Protein AF-A0A8J3QE13-F1 (afdb_monomer_lite)

Structure (mmCIF, N/CA/C/O backbone):
data_AF-A0A8J3QE13-F1
#
_entry.id   AF-A0A8J3QE13-F1
#
loop_
_atom_site.group_PDB
_atom_site.id
_atom_site.type_symbol
_atom_site.label_atom_id
_atom_site.label_alt_id
_atom_site.label_comp_id
_atom_site.label_asym_id
_atom_site.label_entity_id
_atom_site.label_seq_id
_atom_site.pdbx_PDB_ins_code
_atom_site.Cartn_x
_atom_site.Cartn_y
_atom_site.Cartn_z
_atom_site.occupancy
_atom_site.B_iso_or_equiv
_atom_site.auth_seq_id
_atom_site.auth_comp_id
_atom_site.auth_asym_id
_atom_site.auth_atom_id
_atom_site.pdbx_PDB_model_num
ATOM 1 N N . MET A 1 1 ? -0.542 60.841 37.699 1.00 34.41 1 MET A N 1
ATOM 2 C CA . MET A 1 1 ? -0.093 59.970 36.588 1.00 34.41 1 MET A CA 1
ATOM 3 C C . MET A 1 1 ? 1.124 59.223 37.106 1.00 34.41 1 MET A C 1
ATOM 5 O O . MET A 1 1 ? 2.034 59.901 37.542 1.00 34.41 1 MET A O 1
ATOM 9 N N . LEU A 1 2 ? 1.204 57.905 37.227 1.00 32.78 2 LEU A N 1
ATOM 10 C CA . LEU A 1 2 ? 0.447 56.783 36.679 1.00 32.78 2 LEU A CA 1
ATOM 11 C C . LEU A 1 2 ? 0.434 55.661 37.741 1.00 32.78 2 LEU A C 1
ATOM 13 O O . LEU A 1 2 ? 1.346 55.584 38.562 1.00 32.78 2 LEU A O 1
ATOM 17 N N . LEU A 1 3 ? -0.605 54.826 37.710 1.00 31.97 3 LEU A N 1
ATOM 18 C CA . LEU A 1 3 ? -0.802 53.654 38.562 1.00 31.97 3 LEU A CA 1
ATOM 19 C C . LEU A 1 3 ? 0.319 52.615 38.378 1.00 31.97 3 LEU A C 1
ATOM 21 O O . LEU A 1 3 ? 0.616 52.221 37.254 1.00 31.97 3 LEU A O 1
ATOM 25 N N . ALA A 1 4 ? 0.845 52.105 39.493 1.00 31.55 4 ALA A N 1
ATOM 26 C CA . ALA A 1 4 ? 1.492 50.800 39.560 1.00 31.55 4 ALA A CA 1
ATOM 27 C C . ALA A 1 4 ? 0.400 49.749 39.821 1.00 31.55 4 ALA A C 1
ATOM 29 O O . ALA A 1 4 ? -0.186 49.725 40.904 1.00 31.55 4 ALA A O 1
ATOM 30 N N . SER A 1 5 ? 0.090 48.918 38.823 1.00 32.69 5 SER A N 1
ATOM 31 C CA . SER A 1 5 ? -0.769 47.748 39.018 1.00 32.69 5 SER A CA 1
ATOM 32 C C . SER A 1 5 ? 0.025 46.652 39.722 1.00 32.69 5 SER A C 1
ATOM 34 O O . SER A 1 5 ? 1.060 46.204 39.232 1.00 32.69 5 SER A O 1
ATOM 36 N N . LEU A 1 6 ? -0.483 46.237 40.879 1.00 31.81 6 LEU A N 1
ATOM 37 C CA . LEU A 1 6 ? -0.082 45.036 41.594 1.00 31.81 6 LEU A CA 1
ATOM 38 C C . LEU A 1 6 ? -0.344 43.811 40.710 1.00 31.81 6 LEU A C 1
ATOM 40 O O . LEU A 1 6 ? -1.495 43.471 40.452 1.00 31.81 6 LEU A O 1
ATOM 44 N N . ILE A 1 7 ? 0.716 43.130 40.282 1.00 31.98 7 ILE A N 1
ATOM 45 C CA . ILE A 1 7 ? 0.618 41.741 39.838 1.00 31.98 7 ILE A CA 1
ATOM 46 C C . ILE A 1 7 ? 0.619 40.902 41.115 1.00 31.98 7 ILE A C 1
ATOM 48 O O . ILE A 1 7 ? 1.652 40.694 41.751 1.00 31.98 7 ILE A O 1
ATOM 52 N N . SER A 1 8 ? -0.572 40.490 41.537 1.00 30.47 8 SER A N 1
ATOM 53 C CA . SER A 1 8 ? -0.751 39.432 42.523 1.00 30.47 8 SER A CA 1
ATOM 54 C C . SER A 1 8 ? -0.115 38.148 41.991 1.00 30.47 8 SER A C 1
ATOM 56 O O . SER A 1 8 ? -0.479 37.685 40.910 1.00 30.47 8 SER A O 1
ATOM 58 N N . ALA A 1 9 ? 0.821 37.574 42.746 1.00 29.97 9 ALA A N 1
ATOM 59 C CA . ALA A 1 9 ? 1.284 36.210 42.520 1.00 29.97 9 ALA A CA 1
ATOM 60 C C . ALA A 1 9 ? 0.069 35.262 42.462 1.00 29.97 9 ALA A C 1
ATOM 62 O O . ALA A 1 9 ? -0.836 35.417 43.292 1.00 29.97 9 ALA A O 1
ATOM 63 N N . PRO A 1 10 ? 0.014 34.293 41.529 1.00 30.58 10 PRO A N 1
ATOM 64 C CA . PRO A 1 10 ? -1.007 33.264 41.594 1.00 30.58 10 PRO A CA 1
ATOM 65 C C . PRO A 1 10 ? -0.847 32.524 42.922 1.00 30.58 10 PRO A C 1
ATOM 67 O O . PRO A 1 10 ? 0.256 32.143 43.326 1.00 30.58 10 PRO A O 1
ATOM 70 N N . ALA A 1 11 ? -1.961 32.397 43.637 1.00 29.25 11 ALA A N 1
ATOM 71 C CA . ALA A 1 11 ? -2.035 31.621 44.855 1.00 29.25 11 ALA A CA 1
ATOM 72 C C . ALA A 1 11 ? -1.485 30.215 44.582 1.00 29.25 11 ALA A C 1
ATOM 74 O O . ALA A 1 11 ? -1.861 29.566 43.608 1.00 29.25 11 ALA A O 1
ATOM 75 N N . ARG A 1 12 ? -0.582 29.763 45.453 1.00 31.53 12 ARG A N 1
ATOM 76 C CA . ARG A 1 12 ? -0.119 28.377 45.521 1.00 31.53 12 ARG A CA 1
ATOM 77 C C . ARG A 1 12 ? -1.356 27.475 45.492 1.00 31.53 12 ARG A C 1
ATOM 79 O O . ARG A 1 12 ? -2.182 27.586 46.399 1.00 31.53 12 ARG A O 1
ATOM 86 N N . ALA A 1 13 ? -1.494 26.654 44.448 1.00 33.84 13 ALA A N 1
ATOM 87 C CA . ALA A 1 13 ? -2.586 25.697 44.322 1.00 33.84 13 ALA A CA 1
ATOM 88 C C . ALA A 1 13 ? -2.709 24.918 45.638 1.00 33.84 13 ALA A C 1
ATOM 90 O O . ALA A 1 13 ? -1.721 24.393 46.163 1.00 33.84 13 ALA A O 1
ATOM 91 N N . GLN A 1 14 ? -3.907 24.952 46.219 1.00 33.28 14 GLN A N 1
ATOM 92 C CA . GLN A 1 14 ? -4.247 24.190 47.412 1.00 33.28 14 GLN A CA 1
ATOM 93 C C . GLN A 1 14 ? -3.905 22.721 47.156 1.00 33.28 14 GLN A C 1
ATOM 95 O O . GLN A 1 14 ? -4.289 22.169 46.128 1.00 33.28 14 GLN A O 1
ATOM 100 N N . ALA A 1 15 ? -3.177 22.092 48.081 1.00 37.38 15 ALA A N 1
ATOM 101 C CA . ALA A 1 15 ? -3.025 20.643 48.061 1.00 37.38 15 ALA A CA 1
ATOM 102 C C . ALA A 1 15 ? -4.432 20.011 48.058 1.00 37.38 15 ALA A C 1
ATOM 104 O O . ALA A 1 15 ? -5.266 20.458 48.856 1.00 37.38 15 ALA A O 1
ATOM 105 N N . PRO A 1 16 ? -4.718 19.027 47.186 1.00 42.00 16 PRO A N 1
ATOM 106 C CA . PRO A 1 16 ? -6.050 18.445 47.089 1.00 42.00 16 PRO A CA 1
ATOM 107 C C . PRO A 1 16 ? -6.448 17.857 48.446 1.00 42.00 16 PRO A C 1
ATOM 109 O O . PRO A 1 16 ? -5.751 17.015 49.015 1.00 42.00 16 PRO A O 1
ATOM 112 N N . SER A 1 17 ? -7.553 18.353 49.002 1.00 42.03 17 SER A N 1
ATOM 113 C CA . SER A 1 17 ? -8.164 17.784 50.199 1.00 42.03 17 SER A CA 1
ATOM 114 C C . SER A 1 17 ? -8.781 16.429 49.840 1.00 42.03 17 SER A C 1
ATOM 116 O O . SER A 1 17 ? -9.492 16.376 48.837 1.00 42.03 17 SER A O 1
ATOM 118 N N . PRO A 1 18 ? -8.587 15.355 50.627 1.00 43.12 18 PRO A N 1
ATOM 119 C CA . PRO A 1 18 ? -9.263 14.089 50.371 1.00 43.12 18 PRO A CA 1
ATOM 120 C C . PRO A 1 18 ? -10.772 14.297 50.503 1.00 43.12 18 PRO A C 1
ATOM 122 O O . PRO A 1 18 ? -11.277 14.574 51.593 1.00 43.12 18 PRO A O 1
ATOM 125 N N . GLN A 1 19 ? -11.490 14.218 49.390 1.00 59.06 19 GLN A N 1
ATOM 126 C CA . GLN A 1 19 ? -12.947 14.259 49.391 1.00 59.06 19 GLN A CA 1
ATOM 127 C C . GLN A 1 19 ? -13.499 12.921 49.895 1.00 59.06 19 GLN A C 1
ATOM 129 O O . GLN A 1 19 ? -12.782 11.920 49.945 1.00 59.06 19 GLN A O 1
ATOM 134 N N . ALA A 1 20 ? -14.774 12.885 50.293 1.00 63.41 20 ALA A N 1
ATOM 135 C CA . ALA A 1 20 ? -15.386 11.733 50.968 1.00 63.41 20 ALA A CA 1
ATOM 136 C C . ALA A 1 20 ? -15.286 10.400 50.189 1.00 63.41 20 ALA A C 1
ATOM 138 O O . ALA A 1 20 ? -15.388 9.332 50.789 1.00 63.41 20 ALA A O 1
ATOM 139 N N . HIS A 1 21 ? -15.061 10.462 48.875 1.00 72.00 21 HIS A N 1
ATOM 140 C CA . HIS A 1 21 ? -14.933 9.323 47.964 1.00 72.00 21 HIS A CA 1
ATOM 141 C C . HIS A 1 21 ? -13.471 8.891 47.692 1.00 72.00 21 HIS A C 1
ATOM 143 O O . HIS A 1 21 ? -13.245 7.842 47.096 1.00 72.00 21 HIS A O 1
ATOM 149 N N . GLY A 1 22 ? -12.466 9.656 48.136 1.00 80.94 22 GLY A N 1
ATOM 150 C CA . GLY A 1 22 ? -11.047 9.271 48.103 1.00 80.94 22 GLY A CA 1
ATOM 151 C C . GLY A 1 22 ? -10.331 9.336 46.745 1.00 80.94 22 GLY A C 1
ATOM 152 O O . GLY A 1 22 ? -9.149 8.996 46.697 1.00 80.94 22 GLY A O 1
ATOM 153 N N . LEU A 1 23 ? -10.996 9.764 45.667 1.00 87.75 23 LEU A N 1
ATOM 154 C CA . LEU A 1 23 ? -10.359 10.042 44.371 1.00 87.75 23 LEU A CA 1
ATOM 155 C C . LEU A 1 23 ? -9.617 11.378 44.423 1.00 87.75 23 LEU A C 1
ATOM 157 O O . LEU A 1 23 ? -9.961 12.278 45.188 1.00 87.75 23 LEU A O 1
ATOM 161 N N . VAL A 1 24 ? -8.580 11.496 43.599 1.00 90.50 24 VAL A N 1
ATOM 162 C CA . VAL A 1 24 ? -7.871 12.762 43.407 1.00 90.50 24 VAL A CA 1
ATOM 163 C C . VAL A 1 24 ? -8.623 13.581 42.367 1.00 90.50 24 VAL A C 1
ATOM 165 O O . VAL A 1 24 ? -8.777 13.125 41.235 1.00 90.50 24 VAL A O 1
ATOM 168 N N . GLU A 1 25 ? -9.040 14.792 42.728 1.00 88.06 25 GLU A N 1
ATOM 169 C CA . GLU A 1 25 ? -9.496 15.785 41.756 1.00 88.06 25 GLU A CA 1
ATOM 170 C C . GLU A 1 25 ? -8.304 16.550 41.174 1.00 88.06 25 GLU A C 1
ATOM 172 O O . GLU A 1 25 ? -7.481 17.116 41.901 1.00 88.06 25 GLU A O 1
ATOM 177 N N . ILE A 1 26 ? -8.209 16.553 39.849 1.00 83.62 26 ILE A N 1
ATOM 178 C CA . ILE A 1 26 ? -7.179 17.245 39.080 1.00 83.62 26 ILE A CA 1
ATOM 179 C C . ILE A 1 26 ? -7.755 18.558 38.560 1.00 83.62 26 ILE A C 1
ATOM 181 O O . ILE A 1 26 ? -8.905 18.628 38.124 1.00 83.62 26 ILE A O 1
ATOM 185 N N . GLY A 1 27 ? -6.929 19.604 38.596 1.00 77.44 27 GLY A N 1
ATOM 186 C CA . GLY A 1 27 ? -7.262 20.907 38.037 1.00 77.44 27 GLY A CA 1
ATOM 187 C C . GLY A 1 27 ? -7.464 20.894 36.516 1.00 77.44 27 GLY A C 1
ATOM 188 O O . GLY A 1 27 ? -7.429 19.859 35.845 1.00 77.44 27 GLY A O 1
ATOM 189 N N . GLN A 1 28 ? -7.670 22.095 35.981 1.00 66.06 28 GLN A N 1
ATOM 190 C CA . GLN A 1 28 ? -7.826 22.338 34.547 1.00 66.06 28 GLN A CA 1
ATOM 191 C C . GLN A 1 28 ? -6.600 21.860 33.755 1.00 66.06 28 GLN A C 1
ATOM 193 O O . GLN A 1 28 ? -5.486 21.821 34.278 1.00 66.06 28 GLN A O 1
ATOM 198 N N . ARG A 1 29 ? -6.817 21.488 32.489 1.00 58.00 29 ARG A N 1
ATOM 199 C CA . ARG A 1 29 ? -5.758 20.986 31.607 1.00 58.00 29 ARG A CA 1
ATOM 200 C C . ARG A 1 29 ? -4.725 22.088 31.356 1.00 58.00 29 ARG A C 1
ATOM 202 O O . ARG A 1 29 ? -5.058 23.155 30.844 1.00 58.00 29 ARG A O 1
ATOM 209 N N . GLU A 1 30 ? -3.470 21.826 31.705 1.00 58.97 30 GLU A N 1
ATOM 210 C CA . GLU A 1 30 ? -2.357 22.708 31.357 1.00 58.97 30 GLU A CA 1
ATOM 211 C C . GLU A 1 30 ? -1.897 22.422 29.925 1.00 58.97 30 GLU A C 1
ATOM 213 O O . GLU A 1 30 ? -1.856 21.270 29.494 1.00 58.97 30 GLU A O 1
ATOM 218 N N . ILE A 1 31 ? -1.555 23.472 29.176 1.00 47.38 31 ILE A N 1
ATOM 219 C CA . ILE A 1 31 ? -0.993 23.335 27.830 1.00 47.38 31 ILE A CA 1
ATOM 220 C C . ILE A 1 31 ? 0.504 23.033 27.987 1.00 47.38 31 ILE A C 1
ATOM 222 O O . ILE A 1 31 ? 1.238 23.902 28.470 1.00 47.38 31 ILE A O 1
ATOM 226 N N . PRO A 1 32 ? 0.983 21.835 27.610 1.00 52.34 32 PRO A N 1
ATOM 227 C CA . PRO A 1 32 ? 2.389 21.492 27.769 1.00 52.34 32 PRO A CA 1
ATOM 228 C C . PRO A 1 32 ? 3.271 22.310 26.817 1.00 52.34 32 PRO A C 1
ATOM 230 O O . PRO A 1 32 ? 2.920 22.541 25.660 1.00 52.34 32 PRO A O 1
ATOM 233 N N . THR A 1 33 ? 4.457 22.712 27.278 1.00 59.47 33 THR A N 1
ATOM 234 C CA . THR A 1 33 ? 5.473 23.323 26.409 1.00 59.47 33 THR A CA 1
ATOM 235 C C . THR A 1 33 ? 6.114 22.266 25.505 1.00 59.47 33 THR A C 1
ATOM 237 O O . THR A 1 33 ? 6.389 21.168 25.996 1.00 59.47 33 THR A O 1
ATOM 240 N N . PRO A 1 34 ? 6.411 22.565 24.227 1.00 53.94 34 PRO A N 1
ATOM 241 C CA . PRO A 1 34 ? 7.117 21.637 23.341 1.00 53.94 34 PRO A CA 1
ATOM 242 C C . PRO A 1 34 ? 8.444 21.136 23.937 1.00 53.94 34 PRO A C 1
ATOM 244 O O . PRO A 1 34 ? 9.098 21.850 24.700 1.00 53.94 34 PRO A O 1
ATOM 247 N N . VAL A 1 35 ? 8.829 19.905 23.594 1.00 64.88 35 VAL A N 1
ATOM 248 C CA . VAL A 1 35 ? 10.146 19.313 23.905 1.00 64.88 35 VAL A CA 1
ATOM 249 C C . VAL A 1 35 ? 11.023 19.306 22.650 1.00 64.88 35 VAL A C 1
ATOM 251 O O . VAL A 1 35 ? 10.540 19.644 21.574 1.00 64.88 35 VAL A O 1
ATOM 254 N N . SER A 1 36 ? 12.305 18.950 22.774 1.00 68.38 36 SER A N 1
ATOM 255 C CA . SER A 1 36 ? 13.163 18.731 21.604 1.00 68.38 36 SER A CA 1
ATOM 256 C C . SER A 1 36 ? 12.719 17.504 20.804 1.00 68.38 36 SER A C 1
ATOM 258 O O . SER A 1 36 ? 12.197 16.548 21.384 1.00 68.38 36 SER A O 1
ATOM 260 N N . ASP A 1 37 ? 12.998 17.505 19.500 1.00 54.00 37 ASP A N 1
ATOM 261 C CA . ASP A 1 37 ? 12.661 16.398 18.595 1.00 54.00 37 ASP A CA 1
ATOM 262 C C . ASP A 1 37 ? 13.264 15.069 19.075 1.00 54.00 37 ASP A C 1
ATOM 264 O O . ASP A 1 37 ? 12.555 14.072 19.163 1.00 54.00 37 ASP A O 1
ATOM 268 N N . ASP A 1 38 ? 14.522 15.073 19.533 1.00 60.25 38 ASP A N 1
ATOM 269 C CA . ASP A 1 38 ? 15.179 13.881 20.092 1.00 60.25 38 ASP A CA 1
ATOM 270 C C . ASP A 1 38 ? 14.417 13.288 21.291 1.00 60.25 38 ASP A C 1
ATOM 272 O O . ASP A 1 38 ? 14.298 12.070 21.437 1.00 60.25 38 ASP A O 1
ATOM 276 N N . LEU A 1 39 ? 13.867 14.148 22.159 1.00 65.62 39 LEU A N 1
ATOM 277 C CA . LEU A 1 39 ? 13.129 13.705 23.340 1.00 65.62 39 LEU A CA 1
ATOM 278 C C . LEU A 1 39 ? 11.725 13.213 22.970 1.00 65.62 39 LEU A C 1
ATOM 280 O O . LEU A 1 39 ? 11.243 12.243 23.554 1.00 65.62 39 LEU A O 1
ATOM 284 N N . ALA A 1 40 ? 11.084 13.849 21.985 1.00 51.59 40 ALA A N 1
ATOM 285 C CA . ALA A 1 40 ? 9.819 13.387 21.424 1.00 51.59 40 ALA A CA 1
ATOM 286 C C . ALA A 1 40 ? 9.972 12.026 20.720 1.00 51.59 40 ALA A C 1
ATOM 288 O O . ALA A 1 40 ? 9.115 11.160 20.884 1.00 51.59 40 ALA A O 1
ATOM 289 N N . ASN A 1 41 ? 11.069 11.809 19.990 1.00 57.38 41 ASN A N 1
ATOM 290 C CA . ASN A 1 41 ? 11.393 10.537 19.336 1.00 57.38 41 ASN A CA 1
ATOM 291 C C . ASN A 1 41 ? 11.594 9.426 20.364 1.00 57.38 41 ASN A C 1
ATOM 293 O O . ASN A 1 41 ? 10.918 8.402 20.297 1.00 57.38 41 ASN A O 1
ATOM 297 N N . SER A 1 42 ? 12.435 9.666 21.377 1.00 73.50 42 SER A N 1
ATOM 298 C CA . SER A 1 42 ? 12.672 8.680 22.438 1.00 73.50 42 SER A CA 1
ATOM 299 C C . SER A 1 42 ? 11.381 8.340 23.202 1.00 73.50 42 SER A C 1
ATOM 301 O O . SER A 1 42 ? 11.193 7.198 23.620 1.00 73.50 42 SER A O 1
ATOM 303 N N . TYR A 1 43 ? 10.456 9.299 23.350 1.00 74.56 43 TYR A N 1
ATOM 304 C CA . TYR A 1 43 ? 9.149 9.061 23.967 1.00 74.56 43 TYR A CA 1
ATOM 305 C C . TYR A 1 43 ? 8.236 8.207 23.083 1.00 74.56 43 TYR A C 1
ATOM 307 O O . TYR A 1 43 ? 7.645 7.256 23.587 1.00 74.56 43 TYR A O 1
ATOM 315 N N . ARG A 1 44 ? 8.160 8.489 21.776 1.00 61.12 44 ARG A N 1
ATOM 316 C CA . ARG A 1 44 ? 7.376 7.683 20.823 1.00 61.12 44 ARG A CA 1
ATOM 317 C C . ARG A 1 44 ? 7.869 6.242 20.748 1.00 61.12 44 ARG A C 1
ATOM 319 O O . ARG A 1 44 ? 7.062 5.324 20.787 1.00 61.12 44 ARG A O 1
ATOM 326 N N . GLU A 1 45 ? 9.182 6.034 20.730 1.00 69.69 45 GLU A N 1
ATOM 327 C CA . GLU A 1 45 ? 9.762 4.689 20.793 1.00 69.69 45 GLU A CA 1
ATOM 328 C C . GLU A 1 45 ? 9.400 3.951 22.088 1.00 69.69 45 GLU A C 1
ATOM 330 O O . GLU A 1 45 ? 9.095 2.764 22.056 1.00 69.69 45 GLU A O 1
ATOM 335 N N . ALA A 1 46 ? 9.433 4.642 23.230 1.00 76.06 46 ALA A N 1
ATOM 336 C CA . ALA A 1 46 ? 9.043 4.054 24.507 1.00 76.06 46 ALA A CA 1
ATOM 337 C C . ALA A 1 46 ? 7.547 3.698 24.544 1.00 76.06 46 ALA A C 1
ATOM 339 O O . ALA A 1 46 ? 7.175 2.694 25.147 1.00 76.06 46 ALA A O 1
ATOM 340 N N . VAL A 1 47 ? 6.696 4.517 23.915 1.00 62.81 47 VAL A N 1
ATOM 341 C CA . VAL A 1 47 ? 5.261 4.237 23.752 1.00 62.81 47 VAL A CA 1
ATOM 342 C C . VAL A 1 47 ? 5.056 2.989 22.898 1.00 62.81 47 VAL A C 1
ATOM 344 O O . VAL A 1 47 ? 4.405 2.065 23.371 1.00 62.81 47 VAL A O 1
ATOM 347 N N . HIS A 1 48 ? 5.699 2.913 21.731 1.00 59.31 48 HIS A N 1
ATOM 348 C CA . HIS A 1 48 ? 5.645 1.740 20.851 1.00 59.31 48 HIS A CA 1
ATOM 349 C C . HIS A 1 48 ? 6.084 0.456 21.561 1.00 59.31 48 HIS A C 1
ATOM 351 O O . HIS A 1 48 ? 5.439 -0.585 21.477 1.00 59.31 48 HIS A O 1
ATOM 357 N N . GLU A 1 49 ? 7.176 0.527 22.326 1.00 75.00 49 GLU A N 1
ATOM 358 C CA . GLU A 1 49 ? 7.682 -0.610 23.098 1.00 75.00 49 GLU A CA 1
ATOM 359 C C . GLU A 1 49 ? 6.676 -1.073 24.165 1.00 75.00 49 GLU A C 1
ATOM 361 O O . GLU A 1 49 ? 6.482 -2.279 24.346 1.00 75.00 49 GLU A O 1
ATOM 366 N N . ALA A 1 50 ? 6.010 -0.132 24.841 1.00 70.69 50 ALA A N 1
ATOM 367 C CA . ALA A 1 50 ? 4.970 -0.438 25.816 1.00 70.69 50 ALA A CA 1
ATOM 368 C C . ALA A 1 50 ? 3.685 -0.978 25.163 1.00 70.69 50 ALA A C 1
ATOM 370 O O . ALA A 1 50 ? 3.046 -1.848 25.744 1.00 70.69 50 ALA A O 1
ATOM 371 N N . GLU A 1 51 ? 3.335 -0.526 23.957 1.00 58.91 51 GLU A N 1
ATOM 372 C CA . GLU A 1 51 ? 2.191 -1.025 23.179 1.00 58.91 51 GLU A CA 1
ATOM 373 C C . GLU A 1 51 ? 2.421 -2.454 22.672 1.00 58.91 51 GLU A C 1
ATOM 375 O O . GLU A 1 51 ? 1.524 -3.289 22.789 1.00 58.91 51 GLU A O 1
ATOM 380 N N . LYS A 1 52 ? 3.641 -2.771 22.213 1.00 65.94 52 LYS A N 1
ATOM 381 C CA . LYS A 1 52 ? 4.041 -4.136 21.821 1.00 65.94 52 LYS A CA 1
ATOM 382 C C . LYS A 1 52 ? 4.144 -5.101 23.001 1.00 65.94 52 LYS A C 1
ATOM 384 O O . LYS A 1 52 ? 3.962 -6.304 22.834 1.00 65.94 52 LYS A O 1
ATOM 389 N N . ASN A 1 53 ? 4.421 -4.589 24.200 1.00 72.75 53 ASN A N 1
ATOM 390 C CA . ASN A 1 53 ? 4.585 -5.390 25.415 1.00 72.75 53 ASN A CA 1
ATOM 391 C C . ASN A 1 53 ? 3.631 -4.900 26.525 1.00 72.75 53 ASN A C 1
ATOM 393 O O . ASN A 1 53 ? 4.077 -4.496 27.608 1.00 72.75 53 ASN A O 1
ATOM 397 N N . PRO A 1 54 ? 2.305 -4.930 26.287 1.00 71.19 54 PRO A N 1
ATOM 398 C CA . PRO A 1 54 ? 1.335 -4.172 27.076 1.00 71.19 54 PRO A CA 1
ATOM 399 C C . PRO A 1 54 ? 1.103 -4.739 28.480 1.00 71.19 54 PRO A C 1
ATOM 401 O O . PRO A 1 54 ? 0.524 -4.067 29.332 1.00 71.19 54 PRO A O 1
ATOM 404 N N . ASP A 1 55 ? 1.563 -5.962 28.741 1.00 90.19 55 ASP A N 1
ATOM 405 C CA . ASP A 1 55 ? 1.532 -6.597 30.059 1.00 90.19 55 ASP A CA 1
ATOM 406 C C . ASP A 1 55 ? 2.815 -6.337 30.868 1.00 90.19 55 ASP A C 1
ATOM 408 O O . ASP A 1 55 ? 2.808 -6.415 32.098 1.00 90.19 55 ASP A O 1
ATOM 412 N N . ASP A 1 56 ? 3.907 -5.968 30.194 1.00 90.69 56 ASP A N 1
ATOM 413 C CA . ASP A 1 56 ? 5.238 -5.831 30.785 1.00 90.69 56 ASP A CA 1
ATOM 414 C C . ASP A 1 56 ? 5.606 -4.387 31.141 1.00 90.69 56 ASP A C 1
ATOM 416 O O . ASP A 1 56 ? 6.476 -4.167 31.993 1.00 90.69 56 ASP A O 1
ATOM 420 N N . PHE A 1 57 ? 4.923 -3.410 30.545 1.00 93.62 57 PHE A N 1
ATOM 421 C CA . PHE A 1 57 ? 5.127 -1.980 30.771 1.00 93.62 57 PHE A CA 1
ATOM 422 C C . PHE A 1 57 ? 3.840 -1.263 31.157 1.00 93.62 57 PHE A C 1
ATOM 424 O O . PHE A 1 57 ? 2.762 -1.682 30.765 1.00 93.62 57 PHE A O 1
ATOM 431 N N . GLY A 1 58 ? 3.956 -0.174 31.918 1.00 91.38 58 GLY A N 1
ATOM 432 C CA . GLY A 1 58 ? 2.929 0.858 32.083 1.00 91.38 58 GLY A CA 1
ATOM 433 C C . GLY A 1 58 ? 3.156 2.028 31.119 1.00 91.38 58 GLY A C 1
ATOM 434 O O . GLY A 1 58 ? 4.031 1.965 30.258 1.00 91.38 58 GLY A O 1
ATOM 435 N N . TYR A 1 59 ? 2.423 3.130 31.286 1.00 89.88 59 TYR A N 1
ATOM 436 C CA . TYR A 1 59 ? 2.571 4.308 30.428 1.00 89.88 59 TYR A CA 1
ATOM 437 C C . TYR A 1 59 ? 3.951 4.970 30.583 1.00 89.88 59 TYR A C 1
ATOM 439 O O . TYR A 1 59 ? 4.279 5.455 31.676 1.00 89.88 59 TYR A O 1
ATOM 447 N N . PRO A 1 60 ? 4.759 5.064 29.513 1.00 90.56 60 PRO A N 1
ATOM 448 C CA . PRO A 1 60 ? 5.936 5.916 29.505 1.00 90.56 60 PRO A CA 1
ATOM 449 C C . PRO A 1 60 ? 5.539 7.373 29.730 1.00 90.56 60 PRO A C 1
ATOM 451 O O . PRO A 1 60 ? 4.449 7.787 29.351 1.00 90.56 60 PRO A O 1
ATOM 454 N N . ALA A 1 61 ? 6.422 8.159 30.344 1.00 90.38 61 ALA A N 1
ATOM 455 C CA . ALA A 1 61 ? 6.127 9.554 30.671 1.00 90.38 61 ALA A CA 1
ATOM 456 C C . ALA A 1 61 ? 7.258 10.498 30.275 1.00 90.38 61 ALA A C 1
ATOM 458 O O . ALA A 1 61 ? 8.434 10.163 30.418 1.00 90.38 61 ALA A O 1
ATOM 459 N N . LEU A 1 62 ? 6.912 11.714 29.858 1.00 84.69 62 LEU A N 1
ATOM 460 C CA . LEU A 1 62 ? 7.879 12.795 29.667 1.00 84.69 62 LEU A CA 1
ATOM 461 C C . LEU A 1 62 ? 8.186 13.495 30.997 1.00 84.69 62 LEU A C 1
ATOM 463 O O . LEU A 1 62 ? 7.397 14.295 31.496 1.00 84.69 62 LEU A O 1
ATOM 467 N N . ASP A 1 63 ? 9.383 13.267 31.531 1.00 88.44 63 ASP A N 1
ATOM 468 C CA . ASP A 1 63 ? 9.966 14.069 32.606 1.00 88.44 63 ASP A CA 1
ATOM 469 C C . ASP A 1 63 ? 10.580 15.340 32.006 1.00 88.44 63 ASP A C 1
ATOM 471 O O . ASP A 1 63 ? 11.775 15.422 31.700 1.00 88.44 63 ASP A O 1
ATOM 475 N N . ARG A 1 64 ? 9.722 16.341 31.794 1.00 81.38 64 ARG A N 1
ATOM 476 C CA . ARG A 1 64 ? 10.086 17.611 31.144 1.00 81.38 64 ARG A CA 1
ATOM 477 C C . ARG A 1 64 ? 11.130 18.404 31.932 1.00 81.38 64 ARG A C 1
ATOM 479 O O . ARG A 1 64 ? 11.907 19.136 31.329 1.00 81.38 64 ARG A O 1
ATOM 486 N N . ALA A 1 65 ? 11.171 18.256 33.257 1.00 84.12 65 ALA A N 1
ATOM 487 C CA . ALA A 1 65 ? 12.143 18.943 34.106 1.00 84.12 65 ALA A CA 1
ATOM 488 C C . ALA A 1 65 ? 13.544 18.332 33.976 1.00 84.12 65 ALA A C 1
ATOM 490 O O . ALA A 1 65 ? 14.536 19.060 33.967 1.00 84.12 65 ALA A O 1
ATOM 491 N N . ALA A 1 66 ? 13.627 17.004 33.860 1.00 86.94 66 ALA A N 1
ATOM 492 C CA . ALA A 1 66 ? 14.889 16.306 33.640 1.00 86.94 66 ALA A CA 1
ATOM 493 C C . ALA A 1 66 ? 15.298 16.234 32.159 1.00 86.94 66 ALA A C 1
ATOM 495 O O . ALA A 1 66 ? 16.437 15.866 31.876 1.00 86.94 66 ALA A O 1
ATOM 496 N N . GLY A 1 67 ? 14.384 16.543 31.231 1.00 88.19 67 GLY A N 1
ATOM 497 C CA . GLY A 1 67 ? 14.583 16.324 29.798 1.00 88.19 67 GLY A CA 1
ATOM 498 C C . GLY A 1 67 ? 14.720 14.838 29.472 1.00 88.19 67 GLY A C 1
ATOM 499 O O . GLY A 1 67 ? 15.617 14.462 28.720 1.00 88.19 67 GLY A O 1
ATOM 500 N N . LYS A 1 68 ? 13.896 13.989 30.105 1.00 92.56 68 LYS A N 1
ATOM 501 C CA . LYS A 1 68 ? 13.991 12.528 29.997 1.00 92.56 68 LYS A CA 1
ATOM 502 C C . LYS A 1 68 ? 12.655 11.844 29.744 1.00 92.56 68 LYS A C 1
ATOM 504 O O . LYS A 1 68 ? 11.609 12.331 30.156 1.00 92.56 68 LYS A O 1
ATOM 509 N N . VAL A 1 69 ? 12.715 10.665 29.140 1.00 91.12 69 VAL A N 1
ATOM 510 C CA . VAL A 1 69 ? 11.613 9.710 29.031 1.00 91.12 69 VAL A CA 1
ATOM 511 C C . VAL A 1 69 ? 11.717 8.709 30.170 1.00 91.12 69 VAL A C 1
ATOM 513 O O . VAL A 1 69 ? 12.766 8.106 30.408 1.00 91.12 69 VAL A O 1
ATOM 516 N N . VAL A 1 70 ? 10.621 8.540 30.896 1.00 94.06 70 VAL A N 1
ATOM 517 C CA . VAL A 1 70 ? 10.497 7.578 31.982 1.00 94.06 70 VAL A CA 1
ATOM 518 C C . VAL A 1 70 ? 9.920 6.290 31.423 1.00 94.06 70 VAL A C 1
ATOM 520 O O . VAL A 1 70 ? 8.743 6.243 31.084 1.00 94.06 70 VAL A O 1
ATOM 523 N N . HIS A 1 71 ? 10.739 5.247 31.362 1.00 91.62 71 HIS A N 1
ATOM 524 C CA . HIS A 1 71 ? 10.315 3.912 30.966 1.00 91.62 71 HIS A CA 1
ATOM 525 C C . HIS A 1 71 ? 9.793 3.138 32.178 1.00 91.62 71 HIS A C 1
ATOM 527 O O . HIS A 1 71 ? 10.407 3.181 33.252 1.00 91.62 71 HIS A O 1
ATOM 533 N N . ARG A 1 72 ? 8.656 2.453 32.026 1.00 93.56 72 ARG A N 1
ATOM 534 C CA . ARG A 1 72 ? 7.849 1.978 33.158 1.00 93.56 72 ARG A CA 1
ATOM 535 C C . ARG A 1 72 ? 7.658 0.465 33.190 1.00 93.56 72 ARG A C 1
ATOM 537 O O . ARG A 1 72 ? 6.554 0.000 32.940 1.00 93.56 72 ARG A O 1
ATOM 544 N N . PRO A 1 73 ? 8.691 -0.325 33.516 1.00 96.25 73 PRO A N 1
ATOM 545 C CA . PRO A 1 73 ? 8.528 -1.766 33.618 1.00 96.25 73 PRO A CA 1
ATOM 546 C C . PRO A 1 73 ? 7.606 -2.127 34.788 1.00 96.25 73 PRO A C 1
ATOM 548 O O . PRO A 1 73 ? 7.672 -1.525 35.866 1.00 96.25 73 PRO A O 1
ATOM 551 N N . VAL A 1 74 ? 6.770 -3.131 34.565 1.00 96.56 74 VAL A N 1
ATOM 552 C CA . VAL A 1 74 ? 5.825 -3.704 35.533 1.00 96.56 74 VAL A CA 1
ATOM 553 C C . VAL A 1 74 ? 6.264 -5.114 35.914 1.00 96.56 74 VAL A C 1
ATOM 555 O O . VAL A 1 74 ? 6.231 -5.481 37.089 1.00 96.56 74 VAL A O 1
ATOM 558 N N . THR A 1 75 ? 6.747 -5.888 34.941 1.00 95.19 75 THR A N 1
ATOM 559 C CA . THR A 1 75 ? 7.227 -7.261 35.138 1.00 95.19 75 THR A CA 1
ATOM 560 C C . THR A 1 75 ? 8.756 -7.341 35.084 1.00 95.19 75 THR A C 1
ATOM 562 O O . THR A 1 75 ? 9.460 -6.388 34.737 1.00 95.19 75 THR A O 1
ATOM 565 N N . ALA A 1 76 ? 9.301 -8.519 35.406 1.00 91.56 76 ALA A N 1
ATOM 566 C CA . ALA A 1 76 ? 10.725 -8.794 35.229 1.00 91.56 76 ALA A CA 1
ATOM 567 C C . ALA A 1 76 ? 11.152 -8.771 33.748 1.00 91.56 76 ALA A C 1
ATOM 569 O O . ALA A 1 76 ? 12.255 -8.314 33.456 1.00 91.56 76 ALA A O 1
ATOM 570 N N . ALA A 1 77 ? 10.287 -9.219 32.828 1.00 88.62 77 ALA A N 1
ATOM 571 C CA . ALA A 1 77 ? 10.549 -9.189 31.389 1.00 88.62 77 ALA A CA 1
ATOM 572 C C . ALA A 1 77 ? 10.644 -7.744 30.878 1.00 88.62 77 ALA A C 1
ATOM 574 O O . ALA A 1 77 ? 11.648 -7.379 30.264 1.00 88.62 77 ALA A O 1
ATOM 575 N N . GLY A 1 78 ? 9.697 -6.883 31.270 1.00 88.81 78 GLY A N 1
ATOM 576 C CA . GLY A 1 78 ? 9.775 -5.445 30.998 1.00 88.81 78 GLY A CA 1
ATOM 577 C C . GLY A 1 78 ? 11.025 -4.802 31.603 1.00 88.81 78 GLY A C 1
ATOM 578 O O . GLY A 1 78 ? 11.649 -3.933 30.998 1.00 88.81 78 GLY A O 1
ATOM 579 N N . GLY A 1 79 ? 11.462 -5.268 32.777 1.00 90.75 79 GLY A N 1
ATOM 580 C CA . GLY A 1 79 ? 12.725 -4.843 33.386 1.00 90.75 79 GLY A CA 1
ATOM 581 C C . GLY A 1 79 ? 13.954 -5.142 32.519 1.00 90.75 79 GLY A C 1
ATOM 582 O O . GLY A 1 79 ? 14.829 -4.284 32.392 1.00 90.75 79 GLY A O 1
ATOM 583 N N . VAL A 1 80 ? 14.011 -6.324 31.896 1.00 88.44 80 VAL A N 1
ATOM 584 C CA . VAL A 1 80 ? 15.095 -6.717 30.977 1.00 88.44 80 VAL A CA 1
ATOM 585 C C . VAL A 1 80 ? 15.077 -5.857 29.713 1.00 88.44 80 VAL A C 1
ATOM 587 O O . VAL A 1 80 ? 16.120 -5.327 29.327 1.00 88.44 80 VAL A O 1
ATOM 590 N N . LEU A 1 81 ? 13.901 -5.666 29.114 1.00 85.38 81 LEU A N 1
ATOM 591 C CA . LEU A 1 81 ? 13.714 -4.832 27.923 1.00 85.38 81 LEU A CA 1
ATOM 592 C C . LEU A 1 81 ? 14.117 -3.371 28.192 1.00 85.38 81 LEU A C 1
ATOM 594 O O . LEU A 1 81 ? 14.960 -2.808 27.492 1.00 85.38 81 LEU A O 1
ATOM 598 N N . ALA A 1 82 ? 13.662 -2.800 29.312 1.00 87.25 82 ALA A N 1
ATOM 599 C CA . ALA A 1 82 ? 14.065 -1.462 29.738 1.00 87.25 82 ALA A CA 1
ATOM 600 C C . ALA A 1 82 ? 15.581 -1.342 29.958 1.00 87.25 82 ALA A C 1
ATOM 602 O O . ALA A 1 82 ? 16.174 -0.304 29.663 1.00 87.25 82 ALA A O 1
ATOM 603 N N . GLN A 1 83 ? 16.220 -2.389 30.489 1.00 84.88 83 GLN A N 1
ATOM 604 C CA . GLN A 1 83 ? 17.660 -2.397 30.723 1.00 84.88 83 GLN A CA 1
ATOM 605 C C . GLN A 1 83 ? 18.460 -2.468 29.417 1.00 84.88 83 GLN A C 1
ATOM 607 O O . GLN A 1 83 ? 19.510 -1.830 29.326 1.00 84.88 83 GLN A O 1
ATOM 612 N N . ALA A 1 84 ? 17.959 -3.162 28.392 1.00 81.69 84 ALA A N 1
ATOM 613 C CA . ALA A 1 84 ? 18.575 -3.181 27.064 1.00 81.69 84 ALA A CA 1
ATOM 614 C C . ALA A 1 84 ? 18.653 -1.775 26.435 1.00 81.69 84 ALA A C 1
ATOM 616 O O . ALA A 1 84 ? 19.567 -1.488 25.664 1.00 81.69 84 ALA A O 1
ATOM 617 N N . LYS A 1 85 ? 17.744 -0.871 26.822 1.00 77.38 85 LYS A N 1
ATOM 618 C CA . LYS A 1 85 ? 17.694 0.530 26.375 1.00 77.38 85 LYS A CA 1
ATOM 619 C C . LYS A 1 85 ? 18.372 1.521 27.334 1.00 77.38 85 LYS A C 1
ATOM 621 O O . LYS A 1 85 ? 18.358 2.722 27.079 1.00 77.38 85 LYS A O 1
ATOM 626 N N . ALA A 1 86 ? 19.011 1.056 28.413 1.00 76.69 86 ALA A N 1
ATOM 627 C CA . ALA A 1 86 ? 19.607 1.921 29.444 1.00 76.69 86 ALA A CA 1
ATOM 628 C C . ALA A 1 86 ? 20.799 2.778 28.962 1.00 76.69 86 ALA A C 1
ATOM 630 O O . ALA A 1 86 ? 21.239 3.672 29.684 1.00 76.69 86 ALA A O 1
ATOM 631 N N . ALA A 1 87 ? 21.331 2.500 27.768 1.00 77.88 87 ALA A N 1
ATOM 632 C CA . ALA A 1 87 ? 22.371 3.301 27.126 1.00 77.88 87 ALA A CA 1
ATOM 633 C C . ALA A 1 87 ? 21.849 4.617 26.511 1.00 77.88 87 ALA A C 1
ATOM 635 O O . ALA A 1 87 ? 22.664 5.506 26.267 1.00 77.88 87 ALA A O 1
ATOM 636 N N . ASP A 1 88 ? 20.536 4.770 26.287 1.00 78.31 88 ASP A N 1
ATOM 637 C CA . ASP A 1 88 ? 19.954 6.035 25.819 1.00 78.31 88 ASP A CA 1
ATOM 638 C C . ASP A 1 88 ? 20.032 7.094 26.944 1.00 78.31 88 ASP A C 1
ATOM 640 O O . ASP A 1 88 ? 19.381 6.938 27.986 1.00 78.31 88 ASP A O 1
ATOM 644 N N . PRO A 1 89 ? 20.801 8.192 26.775 1.00 86.19 89 PRO A N 1
ATOM 645 C CA . PRO A 1 89 ? 20.945 9.218 27.806 1.00 86.19 89 PRO A CA 1
ATOM 646 C C . PRO A 1 89 ? 19.631 9.955 28.114 1.00 86.19 89 PRO A C 1
ATOM 648 O O . PRO A 1 89 ? 19.485 10.496 29.223 1.00 86.19 89 PRO A O 1
ATOM 651 N N . LEU A 1 90 ? 18.681 9.956 27.172 1.00 88.56 90 LEU A N 1
ATOM 652 C CA . LEU A 1 90 ? 17.355 10.552 27.313 1.00 88.56 90 LEU A CA 1
ATOM 653 C C . LEU A 1 90 ? 16.405 9.658 28.110 1.00 88.56 90 LEU A C 1
ATOM 655 O O . LEU A 1 90 ? 15.379 10.145 28.574 1.00 88.56 90 LEU A O 1
ATOM 659 N N . ARG A 1 91 ? 16.734 8.385 28.351 1.00 90.38 91 ARG A N 1
ATOM 660 C CA . ARG A 1 91 ? 15.874 7.474 29.114 1.00 90.38 91 ARG A CA 1
ATOM 661 C C . ARG A 1 91 ? 16.276 7.370 30.578 1.00 90.38 91 ARG A C 1
ATOM 663 O O . ARG A 1 91 ? 17.433 7.520 30.983 1.00 90.38 91 ARG A O 1
ATOM 670 N N . ARG A 1 92 ? 15.275 7.104 31.411 1.00 92.44 92 ARG A N 1
ATOM 671 C CA . ARG A 1 92 ? 15.443 6.575 32.766 1.00 92.44 92 ARG A CA 1
ATOM 672 C C . ARG A 1 92 ? 14.319 5.605 33.082 1.00 92.44 92 ARG A C 1
ATOM 674 O O . ARG A 1 92 ? 13.199 5.787 32.626 1.00 92.44 92 ARG A O 1
ATOM 681 N N . THR A 1 93 ? 14.592 4.627 33.929 1.00 91.50 93 THR A N 1
ATOM 682 C CA . THR A 1 93 ? 13.600 3.617 34.309 1.00 91.50 93 THR A CA 1
ATOM 683 C C . THR A 1 93 ? 12.974 3.958 35.658 1.00 91.50 93 THR A C 1
ATOM 685 O O . THR A 1 93 ? 13.685 4.303 36.604 1.00 91.50 93 THR A O 1
ATOM 688 N N . ALA A 1 94 ? 11.651 3.851 35.768 1.00 92.56 94 ALA A N 1
ATOM 689 C CA . ALA A 1 94 ? 10.930 3.917 37.036 1.00 92.56 94 ALA A CA 1
ATOM 690 C C . ALA A 1 94 ? 9.790 2.885 37.026 1.00 92.56 94 ALA A C 1
ATOM 692 O O . ALA A 1 94 ? 8.892 3.018 36.197 1.00 92.56 94 ALA A O 1
ATOM 693 N N . PRO A 1 95 ? 9.799 1.876 37.917 1.00 91.81 95 PRO A N 1
ATOM 694 C CA . PRO A 1 95 ? 8.775 0.837 37.919 1.00 91.81 95 PRO A CA 1
ATOM 695 C C . PRO A 1 95 ? 7.361 1.395 38.078 1.00 91.81 95 PRO A C 1
ATOM 697 O O . PRO A 1 95 ? 7.151 2.410 38.751 1.00 91.81 95 PRO A O 1
ATOM 700 N N . ALA A 1 96 ? 6.394 0.701 37.490 1.00 92.31 96 ALA A N 1
ATOM 701 C CA . ALA A 1 96 ? 4.982 1.040 37.570 1.00 92.31 96 ALA A CA 1
ATOM 702 C C . ALA A 1 96 ? 4.176 -0.049 38.275 1.00 92.31 96 ALA A C 1
ATOM 704 O O . ALA A 1 96 ? 4.535 -1.221 38.259 1.00 92.31 96 ALA A O 1
ATOM 705 N N . GLY A 1 97 ? 3.073 0.357 38.908 1.00 88.62 97 GLY A N 1
ATOM 706 C CA . GLY A 1 97 ? 2.173 -0.568 39.600 1.00 88.62 97 GLY A CA 1
ATOM 707 C C . GLY A 1 97 ? 1.093 -1.186 38.713 1.00 88.62 97 GLY A C 1
ATOM 708 O O . GLY A 1 97 ? 0.388 -2.062 39.195 1.00 88.62 97 GLY A O 1
ATOM 709 N N . ARG A 1 98 ? 0.932 -0.706 37.472 1.00 94.31 98 ARG A N 1
ATOM 710 C CA . ARG A 1 98 ? -0.099 -1.152 36.522 1.00 94.31 98 ARG A CA 1
ATOM 711 C C . ARG A 1 98 ? 0.463 -1.216 35.121 1.00 94.31 98 ARG A C 1
ATOM 713 O O . ARG A 1 98 ? 1.210 -0.306 34.744 1.00 94.31 98 ARG A O 1
ATOM 720 N N . SER A 1 99 ? 0.076 -2.255 34.394 1.00 92.88 99 SER A N 1
ATOM 721 C CA . SER A 1 99 ? 0.438 -2.428 32.995 1.00 92.88 99 SER A CA 1
ATOM 722 C C . SER A 1 99 ? -0.390 -1.526 32.085 1.00 92.88 99 SER A C 1
ATOM 724 O O . SER A 1 99 ? -1.434 -0.993 32.466 1.00 92.88 99 SER A O 1
ATOM 726 N N . TRP A 1 100 ? 0.111 -1.337 30.874 1.00 83.25 100 TRP A N 1
ATOM 727 C CA . TRP A 1 100 ? -0.529 -0.614 29.796 1.00 83.25 100 TRP A CA 1
ATOM 728 C C . TRP A 1 100 ? -1.887 -1.240 29.492 1.00 83.25 100 TRP A C 1
ATOM 730 O O . TRP A 1 100 ? -2.881 -0.522 29.444 1.00 83.25 100 TRP A O 1
ATOM 740 N N . ARG A 1 101 ? -1.949 -2.577 29.398 1.00 77.12 101 ARG A N 1
ATOM 741 C CA . ARG A 1 101 ? -3.198 -3.325 29.208 1.00 77.12 101 ARG A CA 1
ATOM 742 C C . ARG A 1 101 ? -4.214 -3.018 30.309 1.00 77.12 101 ARG A C 1
ATOM 744 O O . ARG A 1 101 ? -5.332 -2.626 29.998 1.00 77.12 101 ARG A O 1
ATOM 751 N N . GLU A 1 102 ? -3.814 -3.101 31.583 1.00 88.31 102 GLU A N 1
ATOM 752 C CA . GLU A 1 102 ? -4.709 -2.807 32.716 1.00 88.31 102 GLU A CA 1
ATOM 753 C C . GLU A 1 102 ? -5.255 -1.372 32.651 1.00 88.31 102 GLU A C 1
ATOM 755 O O . GLU A 1 102 ? -6.438 -1.130 32.894 1.00 88.31 102 GLU A O 1
ATOM 760 N N . LEU A 1 103 ? -4.402 -0.399 32.329 1.00 81.50 103 LEU A N 1
ATOM 761 C CA . LEU A 1 103 ? -4.800 1.005 32.269 1.00 81.50 103 LEU A CA 1
ATOM 762 C C . LEU A 1 103 ? -5.700 1.310 31.071 1.00 81.50 103 LEU A C 1
ATOM 764 O O . LEU A 1 103 ? -6.667 2.055 31.230 1.00 81.50 103 LEU A O 1
ATOM 768 N N . GLU A 1 104 ? -5.426 0.730 29.904 1.00 76.12 104 GLU A N 1
ATOM 769 C CA . GLU A 1 104 ? -6.280 0.866 28.723 1.00 76.12 104 GLU A CA 1
ATOM 770 C C . GLU A 1 104 ? -7.653 0.212 28.945 1.00 76.12 104 GLU A C 1
ATOM 772 O O . GLU A 1 104 ? -8.663 0.838 28.622 1.00 76.12 104 GLU A O 1
ATOM 777 N N . ASP A 1 105 ? -7.725 -0.947 29.611 1.00 69.38 105 ASP A N 1
ATOM 778 C CA . ASP A 1 105 ? -8.992 -1.590 29.997 1.00 69.38 105 ASP A CA 1
ATOM 779 C C . ASP A 1 105 ? -9.821 -0.698 30.946 1.00 69.38 105 ASP A C 1
ATOM 781 O O . ASP A 1 105 ? -11.041 -0.540 30.795 1.00 69.38 105 ASP A O 1
ATOM 785 N N . ILE A 1 106 ? -9.168 -0.052 31.920 1.00 78.25 106 ILE A N 1
ATOM 786 C CA . ILE A 1 106 ? -9.818 0.920 32.815 1.00 78.25 106 ILE A CA 1
ATOM 787 C C . ILE A 1 106 ? -10.284 2.148 32.027 1.00 78.25 106 ILE A C 1
ATOM 789 O O . ILE A 1 106 ? -11.437 2.558 32.157 1.00 78.25 106 ILE A O 1
ATOM 793 N N . LYS A 1 107 ? -9.415 2.734 31.193 1.00 74.44 107 LYS A N 1
ATOM 794 C CA . LYS A 1 107 ? -9.733 3.908 30.365 1.00 74.44 107 LYS A CA 1
ATOM 795 C C . LYS A 1 107 ? -10.939 3.647 29.480 1.00 74.44 107 LYS A C 1
ATOM 797 O O . LYS A 1 107 ? -11.822 4.496 29.378 1.00 74.44 107 LYS A O 1
ATOM 802 N N . HIS A 1 108 ? -10.975 2.464 28.884 1.00 61.38 108 HIS A N 1
ATOM 803 C CA . HIS A 1 108 ? -12.041 2.066 28.001 1.00 61.38 108 HIS A CA 1
ATOM 804 C C . HIS A 1 108 ? -13.360 1.845 28.759 1.00 61.38 108 HIS A C 1
ATOM 806 O O . HIS A 1 108 ? -14.385 2.442 28.434 1.00 61.38 108 HIS A O 1
ATOM 812 N N . SER A 1 109 ? -13.338 1.054 29.833 1.00 71.06 109 SER A N 1
ATOM 813 C CA . SER A 1 109 ? -14.549 0.774 30.617 1.00 71.06 109 SER A CA 1
ATOM 814 C C . SER A 1 109 ? -15.194 2.027 31.226 1.00 71.06 109 SER A C 1
ATOM 816 O O . SER A 1 109 ? -16.405 2.041 31.442 1.00 71.06 109 SER A O 1
ATOM 818 N N . LEU A 1 110 ? -14.431 3.099 31.471 1.00 71.38 110 LEU A N 1
ATOM 819 C CA . LEU A 1 110 ? -14.948 4.373 31.984 1.00 71.38 110 LEU A CA 1
ATOM 820 C C . LEU A 1 110 ? -15.946 5.059 31.040 1.00 71.38 110 LEU A C 1
ATOM 822 O O . LEU A 1 110 ? -16.941 5.594 31.528 1.00 71.38 110 LEU A O 1
ATOM 826 N N . ILE A 1 111 ? -15.719 5.039 29.721 1.00 60.53 111 ILE A N 1
ATOM 827 C CA . ILE A 1 111 ? -16.629 5.689 28.757 1.00 60.53 111 ILE A CA 1
ATOM 828 C C . ILE A 1 111 ? -17.893 4.861 28.480 1.00 60.53 111 ILE A C 1
ATOM 830 O O . ILE A 1 111 ? -18.915 5.425 28.096 1.00 60.53 111 ILE A O 1
ATOM 834 N N . LEU A 1 112 ? -17.863 3.553 28.759 1.00 63.22 112 LEU A N 1
ATOM 835 C CA . LEU A 1 112 ? -19.018 2.653 28.639 1.00 63.22 112 LEU A CA 1
ATOM 836 C C . LEU A 1 112 ? -19.981 2.719 29.835 1.00 63.22 112 LEU A C 1
ATOM 838 O O . LEU A 1 112 ? -21.115 2.254 29.744 1.00 63.22 112 LEU A O 1
ATOM 842 N N . LEU A 1 113 ? -19.577 3.319 30.963 1.00 71.06 113 LEU A N 1
ATOM 843 C CA . LEU A 1 113 ? -20.415 3.387 32.171 1.00 71.06 113 LEU A CA 1
ATOM 844 C C . LEU A 1 113 ? -21.766 4.079 31.949 1.00 71.06 113 LEU A C 1
ATOM 846 O O . LEU A 1 113 ? -22.706 3.844 32.712 1.00 71.06 113 LEU A O 1
ATOM 850 N N . ARG A 1 114 ? -21.875 4.920 30.913 1.00 62.91 114 ARG A N 1
ATOM 851 C CA . ARG A 1 114 ? -23.129 5.568 30.516 1.00 62.91 114 ARG A CA 1
ATOM 852 C C . ARG A 1 114 ? -24.210 4.553 30.125 1.00 62.91 114 ARG A C 1
ATOM 854 O O . ARG A 1 114 ? -25.386 4.801 30.387 1.00 62.91 114 ARG A O 1
ATOM 861 N N . ASP A 1 115 ? -23.814 3.409 29.576 1.00 65.19 115 ASP A N 1
ATOM 862 C CA . ASP A 1 115 ? -24.727 2.362 29.108 1.00 65.19 115 ASP A CA 1
ATOM 863 C C . ASP A 1 115 ? -25.101 1.372 30.229 1.00 65.19 115 ASP A C 1
ATOM 865 O O . ASP A 1 115 ? -26.110 0.671 30.147 1.00 65.19 115 ASP A O 1
ATOM 869 N N . GLU A 1 116 ? -24.346 1.369 31.335 1.00 68.62 116 GLU A N 1
ATOM 870 C CA . GLU A 1 116 ? -24.558 0.505 32.507 1.00 68.62 116 GLU A CA 1
ATOM 871 C C . GLU A 1 116 ? -25.650 1.026 33.479 1.00 68.62 116 GLU A C 1
ATOM 873 O O . GLU A 1 116 ? -25.827 0.474 34.565 1.00 68.62 116 GLU A O 1
ATOM 878 N N . GLN A 1 117 ? -26.397 2.082 33.121 1.00 71.50 117 GLN A N 1
ATOM 879 C CA . GLN A 1 117 ? -27.426 2.725 33.969 1.00 71.50 117 GLN A CA 1
ATOM 880 C C . GLN A 1 117 ? -26.910 3.181 35.354 1.00 71.50 117 GLN A C 1
ATOM 882 O O . GLN A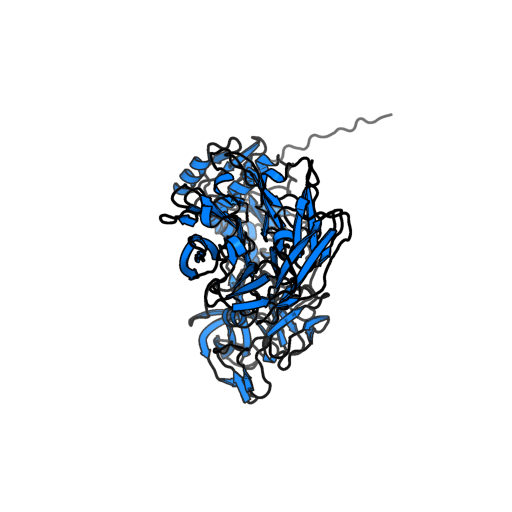 1 117 ? -27.647 3.194 36.344 1.00 71.50 117 GLN A O 1
ATOM 887 N N . ILE A 1 118 ? -25.636 3.571 35.440 1.00 76.25 118 ILE A N 1
ATOM 888 C CA . ILE A 1 118 ? -25.016 4.073 36.672 1.00 76.25 118 ILE A CA 1
ATOM 889 C C . ILE A 1 118 ? -25.443 5.531 36.928 1.00 76.25 118 ILE A C 1
ATOM 891 O O . ILE A 1 118 ? -25.514 6.321 35.982 1.00 76.25 118 ILE A O 1
ATOM 895 N N . PRO A 1 119 ? -25.709 5.931 38.190 1.00 79.56 119 PRO A N 1
ATOM 896 C CA . PRO A 1 119 ? -26.059 7.311 38.514 1.00 79.56 119 PRO A CA 1
ATOM 897 C C . PRO A 1 119 ? -25.019 8.317 38.006 1.00 79.56 119 PRO A C 1
ATOM 899 O O . PRO A 1 119 ? -23.828 8.163 38.270 1.00 79.56 119 PRO A O 1
ATOM 902 N N . ASP A 1 120 ? -25.494 9.351 37.308 1.00 82.75 120 ASP A N 1
ATOM 903 C CA . ASP A 1 120 ? -24.703 10.463 36.760 1.00 82.75 120 ASP A CA 1
ATOM 904 C C . ASP A 1 120 ? -23.576 10.078 35.786 1.00 82.75 120 ASP A C 1
ATOM 906 O O . ASP A 1 120 ? -22.736 10.917 35.460 1.00 82.75 120 ASP A O 1
ATOM 910 N N . ALA A 1 121 ? -23.543 8.842 35.277 1.00 77.75 121 ALA A N 1
ATOM 911 C CA . ALA A 1 121 ? -22.522 8.426 34.313 1.00 77.75 121 ALA A CA 1
ATOM 912 C C . ALA A 1 121 ? -22.601 9.191 32.977 1.00 77.75 121 ALA A C 1
ATOM 914 O O . ALA A 1 121 ? -21.608 9.271 32.262 1.00 77.75 121 ALA A O 1
ATOM 915 N N . ASP A 1 122 ? -23.736 9.834 32.678 1.00 74.56 122 ASP A N 1
ATOM 916 C CA . ASP A 1 122 ? -23.891 10.777 31.562 1.00 74.56 122 ASP A CA 1
ATOM 917 C C . ASP A 1 122 ? -22.989 12.020 31.682 1.00 74.56 122 ASP A C 1
ATOM 919 O O . ASP A 1 122 ? -22.801 12.739 30.702 1.00 74.56 122 ASP A O 1
ATOM 923 N N . ALA A 1 123 ? -22.426 12.285 32.867 1.00 78.88 123 ALA A N 1
ATOM 924 C CA . ALA A 1 123 ? -21.453 13.348 33.061 1.00 78.88 123 ALA A CA 1
ATOM 925 C C . ALA A 1 123 ? -20.072 13.004 32.484 1.00 78.88 123 ALA A C 1
ATOM 927 O O . ALA A 1 123 ? -19.320 13.933 32.202 1.00 78.88 123 ALA A O 1
ATOM 928 N N . ILE A 1 124 ? -19.723 11.721 32.327 1.00 79.00 124 ILE A N 1
ATOM 929 C CA . ILE A 1 124 ? -18.431 11.293 31.773 1.00 79.00 124 ILE A CA 1
ATOM 930 C C . ILE A 1 124 ? -18.418 11.576 30.276 1.00 79.00 124 ILE A C 1
ATOM 932 O O . ILE A 1 124 ? -19.296 11.119 29.547 1.00 79.00 124 ILE A O 1
ATOM 936 N N . PHE A 1 125 ? -17.402 12.299 29.809 1.00 65.19 125 PHE A N 1
ATOM 937 C CA . PHE A 1 125 ? -17.276 12.607 28.383 1.00 65.19 125 PHE A CA 1
ATOM 938 C C . PHE A 1 125 ? -15.865 12.432 27.816 1.00 65.19 125 PHE A C 1
ATOM 940 O O . PHE A 1 125 ? -15.681 12.530 26.606 1.00 65.19 125 PHE A O 1
ATOM 947 N N . LEU A 1 126 ? -14.868 12.170 28.662 1.00 65.44 126 LEU A N 1
ATOM 948 C CA . LEU A 1 126 ? -13.491 11.941 28.238 1.00 65.44 126 LEU A CA 1
ATOM 949 C C . LEU A 1 126 ? -12.764 11.090 29.286 1.00 65.44 126 LEU A C 1
ATOM 951 O O . LEU A 1 126 ? -12.918 11.311 30.485 1.00 65.44 126 LEU A O 1
ATOM 955 N N . ALA A 1 127 ? -11.944 10.143 28.837 1.00 71.69 127 ALA A N 1
ATOM 956 C CA . ALA A 1 127 ? -10.981 9.429 29.667 1.00 71.69 127 ALA A CA 1
ATOM 957 C C . ALA A 1 127 ? -9.600 9.528 29.007 1.00 71.69 127 ALA A C 1
ATOM 959 O O . ALA A 1 127 ? -9.455 9.261 27.816 1.00 71.69 127 ALA A O 1
ATOM 960 N N . GLU A 1 128 ? -8.587 9.949 29.758 1.00 75.75 128 GLU A N 1
ATOM 961 C CA . GLU A 1 128 ? -7.244 10.232 29.238 1.00 75.75 128 GLU A CA 1
ATOM 962 C C . GLU A 1 128 ? -6.159 9.573 30.097 1.00 75.75 128 GLU A C 1
ATOM 964 O O . GLU A 1 128 ? -6.366 9.265 31.274 1.00 75.75 128 GLU A O 1
ATOM 969 N N . ARG A 1 129 ? -4.985 9.358 29.499 1.00 82.75 129 ARG A N 1
ATOM 970 C CA . ARG A 1 129 ? -3.813 8.823 30.197 1.00 82.75 129 ARG A CA 1
ATOM 971 C C . ARG A 1 129 ? -3.249 9.878 31.152 1.00 82.75 129 ARG A C 1
ATOM 973 O O . ARG A 1 129 ? -3.086 11.037 30.780 1.00 82.75 129 ARG A O 1
ATOM 980 N N . ASP A 1 130 ? -2.894 9.465 32.362 1.00 87.50 130 ASP A N 1
ATOM 981 C CA . ASP A 1 130 ? -2.001 10.210 33.253 1.00 87.50 130 ASP A CA 1
ATOM 982 C C . ASP A 1 130 ? -0.680 9.462 33.327 1.00 87.50 130 ASP A C 1
ATOM 984 O O . ASP A 1 130 ? -0.455 8.601 34.179 1.00 87.50 130 ASP A O 1
ATOM 988 N N . GLU A 1 131 ? 0.172 9.766 32.362 1.00 85.31 131 GLU A N 1
ATOM 989 C CA . GLU A 1 131 ? 1.461 9.114 32.150 1.00 85.31 131 GLU A CA 1
ATOM 990 C C . GLU A 1 131 ? 2.415 9.345 33.326 1.00 85.31 131 GLU A C 1
ATOM 992 O O . GLU A 1 131 ? 3.147 8.447 33.754 1.00 85.31 131 GLU A O 1
ATOM 997 N N . GLU A 1 132 ? 2.375 10.540 33.915 1.00 85.88 132 GLU A N 1
ATOM 998 C CA . GLU A 1 132 ? 3.223 10.909 35.046 1.00 85.88 132 GLU A CA 1
ATOM 999 C C . GLU A 1 132 ? 2.896 10.082 36.298 1.00 85.88 132 GLU A C 1
ATOM 1001 O O . GLU A 1 132 ? 3.804 9.679 37.034 1.00 85.88 132 GLU A O 1
ATOM 1006 N N . ASN A 1 133 ? 1.621 9.749 36.501 1.00 89.81 133 ASN A N 1
ATOM 1007 C CA . ASN A 1 133 ? 1.167 8.982 37.660 1.00 89.81 133 ASN A CA 1
ATOM 1008 C C . ASN A 1 133 ? 0.783 7.529 37.333 1.00 89.81 133 ASN A C 1
ATOM 1010 O O . ASN A 1 133 ? 0.395 6.793 38.240 1.00 89.81 133 ASN A O 1
ATOM 1014 N N . ASN A 1 134 ? 0.921 7.103 36.073 1.00 94.00 134 ASN A N 1
ATOM 1015 C CA . ASN A 1 134 ? 0.575 5.766 35.584 1.00 94.00 134 ASN A CA 1
ATOM 1016 C C . ASN A 1 134 ? -0.851 5.338 35.992 1.00 94.00 134 ASN A C 1
ATOM 1018 O O . ASN A 1 134 ? -1.055 4.295 36.627 1.00 94.00 134 ASN A O 1
ATOM 1022 N N . ARG A 1 135 ? -1.823 6.203 35.679 1.00 94.56 135 ARG A N 1
ATOM 1023 C CA . ARG A 1 135 ? -3.256 6.061 35.997 1.00 94.56 135 ARG A CA 1
ATOM 1024 C C . ARG A 1 135 ? -4.124 6.658 34.880 1.00 94.56 135 ARG A C 1
ATOM 1026 O O . ARG A 1 135 ? -3.592 7.176 33.901 1.00 94.56 135 ARG A O 1
ATOM 1033 N N . ILE A 1 136 ? -5.446 6.631 35.046 1.00 92.56 136 ILE A N 1
ATOM 1034 C CA . ILE A 1 136 ? -6.414 7.270 34.143 1.00 92.56 136 ILE A CA 1
ATOM 1035 C C . ILE A 1 136 ? -7.039 8.507 34.783 1.00 92.56 136 ILE A C 1
ATOM 1037 O O . ILE A 1 136 ? -7.323 8.525 35.980 1.00 92.56 136 ILE A O 1
ATOM 1041 N N . ILE A 1 137 ? -7.288 9.537 33.981 1.00 89.50 137 ILE A N 1
ATOM 1042 C CA . ILE A 1 137 ? -8.098 10.693 34.367 1.00 89.50 137 ILE A CA 1
ATOM 1043 C C . ILE A 1 137 ? -9.439 10.565 33.664 1.00 89.50 137 ILE A C 1
ATOM 1045 O O . ILE A 1 137 ? -9.491 10.507 32.438 1.00 89.50 137 ILE A O 1
ATOM 1049 N N . VAL A 1 138 ? -10.522 10.541 34.433 1.00 89.38 138 VAL A N 1
ATOM 1050 C CA . VAL A 1 138 ? -11.880 10.654 33.903 1.00 89.38 138 VAL A CA 1
ATOM 1051 C C . VAL A 1 138 ? -12.332 12.102 34.007 1.00 89.38 138 VAL A C 1
ATOM 1053 O O . VAL A 1 138 ? -12.349 12.689 35.089 1.00 89.38 138 VAL A O 1
ATOM 1056 N N . THR A 1 139 ? -12.685 12.690 32.873 1.00 83.31 139 THR A N 1
ATOM 1057 C CA . THR A 1 139 ? -13.201 14.052 32.807 1.00 83.31 139 THR A CA 1
ATOM 1058 C C . THR A 1 139 ? -14.725 14.024 32.759 1.00 83.31 139 THR A C 1
ATOM 1060 O O . THR A 1 139 ? -15.334 13.332 31.934 1.00 83.31 139 THR A O 1
ATOM 1063 N N . VAL A 1 140 ? -15.331 14.780 33.673 1.00 83.06 140 VAL A N 1
ATOM 1064 C CA . VAL A 1 140 ? -16.779 14.890 33.844 1.00 83.06 140 VAL A CA 1
ATOM 1065 C C . VAL A 1 140 ? -17.265 16.323 33.665 1.00 83.06 140 VAL A C 1
ATOM 1067 O O . VAL A 1 140 ? -16.590 17.275 34.059 1.00 83.06 140 VAL A O 1
ATOM 1070 N N . SER A 1 141 ? -18.468 16.489 33.114 1.00 79.12 141 SER A N 1
ATOM 1071 C CA . SER A 1 141 ? -19.075 17.809 32.882 1.00 79.12 141 SER A CA 1
ATOM 1072 C C . SER A 1 141 ? -19.554 18.488 34.166 1.00 79.12 141 SER A C 1
ATOM 1074 O O . SER A 1 141 ? -19.772 19.698 34.206 1.00 79.12 141 SER A O 1
ATOM 1076 N N . ARG A 1 142 ? -19.720 17.713 35.243 1.00 84.31 142 ARG A N 1
ATOM 1077 C CA . ARG A 1 142 ? -20.193 18.174 36.551 1.00 84.31 142 ARG A CA 1
ATOM 1078 C C . ARG A 1 142 ? -19.718 17.242 37.664 1.00 84.31 142 ARG A C 1
ATOM 1080 O O . ARG A 1 142 ? -19.505 16.056 37.431 1.00 84.31 142 ARG A O 1
ATOM 1087 N N . ALA A 1 143 ? -19.601 17.772 38.879 1.00 87.06 143 ALA A N 1
ATOM 1088 C CA . ALA A 1 143 ? -19.310 16.970 40.065 1.00 87.06 143 ALA A CA 1
ATOM 1089 C C . ALA A 1 143 ? -20.485 16.039 40.417 1.00 87.06 143 ALA A C 1
ATOM 1091 O O . ALA A 1 143 ? -21.638 16.474 40.387 1.00 87.06 143 ALA A O 1
ATOM 1092 N N . SER A 1 144 ? -20.198 14.789 40.800 1.00 88.31 144 SER A N 1
ATOM 1093 C CA . SER A 1 144 ? -21.198 13.855 41.338 1.00 88.31 144 SER A CA 1
ATOM 1094 C C . SER A 1 144 ? -20.577 12.906 42.364 1.00 88.31 144 SER A C 1
ATOM 1096 O O . SER A 1 144 ? -19.782 12.033 42.023 1.00 88.31 144 SER A O 1
ATOM 1098 N N . ASP A 1 145 ? -20.994 13.027 43.626 1.00 87.56 145 ASP A N 1
ATOM 1099 C CA . ASP A 1 145 ? -20.544 12.136 44.704 1.00 87.56 145 ASP A CA 1
ATOM 1100 C C . ASP A 1 145 ? -20.951 10.672 44.468 1.00 87.56 145 ASP A C 1
ATOM 1102 O O . ASP A 1 145 ? -20.221 9.756 44.852 1.00 87.56 145 ASP A O 1
ATOM 1106 N N . ALA A 1 146 ? -22.104 10.440 43.829 1.00 85.94 146 ALA A N 1
ATOM 1107 C CA . ALA A 1 146 ? -22.585 9.098 43.514 1.00 85.94 146 ALA A CA 1
ATOM 1108 C C . ALA A 1 146 ? -21.689 8.427 42.467 1.00 85.94 146 ALA A C 1
ATOM 1110 O O . ALA A 1 146 ? -21.242 7.294 42.670 1.00 85.94 146 ALA A O 1
ATOM 1111 N N . LEU A 1 147 ? -21.371 9.156 41.393 1.00 89.75 147 LEU A N 1
ATOM 1112 C CA . LEU A 1 147 ? -20.458 8.690 40.359 1.00 89.75 147 LEU A CA 1
ATOM 1113 C C . LEU A 1 147 ? -19.052 8.480 40.928 1.00 89.75 147 LEU A C 1
ATOM 1115 O O . LEU A 1 147 ? -18.469 7.414 40.753 1.00 89.75 147 LEU A O 1
ATOM 1119 N N . PHE A 1 148 ? -18.514 9.452 41.665 1.00 92.62 148 PHE A N 1
ATOM 1120 C CA . PHE A 1 148 ? -17.159 9.372 42.215 1.00 92.62 148 PHE A CA 1
ATOM 1121 C C . PHE A 1 148 ? -17.023 8.241 43.240 1.00 92.62 148 PHE A C 1
ATOM 1123 O O . PHE A 1 148 ? -16.031 7.511 43.231 1.00 92.62 148 PHE A O 1
ATOM 1130 N N . GLY A 1 149 ? -18.046 8.017 44.069 1.00 89.56 149 GLY A N 1
ATOM 1131 C CA . GLY A 1 149 ? -18.108 6.860 44.962 1.00 89.56 149 GLY A CA 1
ATOM 1132 C C . GLY A 1 149 ? -18.140 5.525 44.209 1.00 89.56 149 GLY A C 1
ATOM 1133 O O . GLY A 1 149 ? -17.476 4.571 44.624 1.00 89.56 149 GLY A O 1
ATOM 1134 N N . TYR A 1 150 ? -18.864 5.450 43.087 1.00 91.00 150 TYR A N 1
ATOM 1135 C CA . TYR A 1 150 ? -18.886 4.259 42.232 1.00 91.00 150 TYR A CA 1
ATOM 1136 C C . TYR A 1 150 ? -17.518 3.991 41.593 1.00 91.00 150 TYR A C 1
ATOM 1138 O O . TYR A 1 150 ? -16.999 2.879 41.695 1.00 91.00 150 TYR A O 1
ATOM 1146 N N . LEU A 1 151 ? -16.902 5.017 41.004 1.00 91.88 151 LEU A N 1
ATOM 1147 C CA . LEU A 1 151 ? -15.582 4.939 40.376 1.00 91.88 151 LEU A CA 1
ATOM 1148 C C . LEU A 1 151 ? -14.504 4.488 41.368 1.00 91.88 151 LEU A C 1
ATOM 1150 O O . LEU A 1 151 ? -13.748 3.559 41.080 1.00 91.88 151 LEU A O 1
ATOM 1154 N N . ALA A 1 152 ? -14.488 5.078 42.568 1.00 92.19 152 ALA A N 1
ATOM 1155 C CA . ALA A 1 152 ? -13.569 4.700 43.638 1.00 92.19 152 ALA A CA 1
ATOM 1156 C C . ALA A 1 152 ? -13.739 3.235 44.060 1.00 92.19 152 ALA A C 1
ATOM 1158 O O . ALA A 1 152 ? -12.753 2.548 44.327 1.00 92.19 152 ALA A O 1
ATOM 1159 N N . LYS A 1 153 ? -14.982 2.742 44.106 1.00 90.94 153 LYS A N 1
ATOM 1160 C CA . LYS A 1 153 ? -15.286 1.357 44.478 1.00 90.94 153 LYS A CA 1
ATOM 1161 C C . LYS A 1 153 ? -14.917 0.356 43.380 1.00 90.94 153 LYS A C 1
ATOM 1163 O O . LYS A 1 153 ? -14.469 -0.737 43.712 1.00 90.94 153 LYS A O 1
ATOM 1168 N N . ARG A 1 154 ? -15.134 0.701 42.106 1.00 91.38 154 ARG A N 1
ATOM 1169 C CA . ARG A 1 154 ? -14.913 -0.202 40.965 1.00 91.38 154 ARG A CA 1
ATOM 1170 C C . ARG A 1 154 ? -13.445 -0.289 40.558 1.00 91.38 154 ARG A C 1
ATOM 1172 O O . ARG A 1 154 ? -12.942 -1.393 40.392 1.00 91.38 154 ARG A O 1
ATOM 1179 N N . TYR A 1 155 ? -12.772 0.851 40.423 1.00 90.88 155 TYR A N 1
ATOM 1180 C CA . TYR A 1 155 ? -11.409 0.919 39.880 1.00 90.88 155 TYR A CA 1
ATOM 1181 C C . TYR A 1 155 ? -10.343 1.204 40.948 1.00 90.88 155 TYR A C 1
ATOM 1183 O O . TYR A 1 155 ? -9.149 1.029 40.713 1.00 90.88 155 TYR A O 1
ATOM 1191 N N . GLY A 1 156 ? -10.756 1.616 42.150 1.00 90.81 156 GLY A N 1
ATOM 1192 C CA . GLY A 1 156 ? -9.845 2.010 43.220 1.00 90.81 156 GLY A CA 1
ATOM 1193 C C . GLY A 1 156 ? -9.320 3.440 43.064 1.00 90.81 156 GLY A C 1
ATOM 1194 O O . GLY A 1 156 ? -9.286 4.021 41.982 1.00 90.81 156 GLY A O 1
ATOM 1195 N N . THR A 1 157 ? -8.855 4.018 44.171 1.00 91.06 157 THR A N 1
ATOM 1196 C CA . THR A 1 157 ? -8.471 5.441 44.241 1.00 91.06 157 THR A CA 1
ATOM 1197 C C . THR A 1 157 ? -7.094 5.772 43.667 1.00 91.06 157 THR A C 1
ATOM 1199 O O . THR A 1 157 ? -6.711 6.936 43.603 1.00 91.06 157 THR A O 1
ATOM 1202 N N . GLN A 1 158 ? -6.330 4.752 43.271 1.00 90.25 158 GLN A N 1
ATOM 1203 C CA . GLN A 1 158 ? -4.994 4.901 42.684 1.00 90.25 158 GLN A CA 1
ATOM 1204 C C . GLN A 1 158 ? -4.986 4.689 41.167 1.00 90.25 158 GLN A C 1
ATOM 1206 O O . GLN A 1 158 ? -4.003 5.038 40.523 1.00 90.25 158 GLN A O 1
ATOM 1211 N N . ALA A 1 159 ? -6.032 4.077 40.606 1.00 90.50 159 ALA A N 1
ATOM 1212 C CA . ALA A 1 159 ? -6.113 3.792 39.174 1.00 90.50 159 ALA A CA 1
ATOM 1213 C C . ALA A 1 159 ? -6.827 4.902 38.397 1.00 90.50 159 ALA A C 1
ATOM 1215 O O . ALA A 1 159 ? -6.580 5.071 37.206 1.00 90.50 159 ALA A O 1
ATOM 1216 N N . VAL A 1 160 ? -7.689 5.664 39.077 1.00 93.81 160 VAL A N 1
ATOM 1217 C CA . VAL A 1 160 ? -8.492 6.728 38.475 1.00 93.81 160 VAL A CA 1
ATOM 1218 C C . VAL A 1 160 ? -8.368 8.010 39.291 1.00 93.81 160 VAL A C 1
ATOM 1220 O O . VAL A 1 160 ? -8.369 7.994 40.523 1.00 93.81 160 VAL A O 1
ATOM 1223 N N . ALA A 1 161 ? -8.279 9.128 38.588 1.00 93.06 161 ALA A N 1
ATOM 1224 C CA . ALA A 1 161 ? -8.448 10.476 39.102 1.00 93.06 161 ALA A CA 1
ATOM 1225 C C . ALA A 1 161 ? -9.548 11.184 38.306 1.00 93.06 161 ALA A C 1
ATOM 1227 O O . ALA A 1 161 ? -9.873 10.769 37.196 1.00 93.06 161 ALA A O 1
ATOM 1228 N N . VAL A 1 162 ? -10.133 12.239 38.862 1.00 92.00 162 VAL A N 1
ATOM 1229 C CA . VAL A 1 162 ? -11.268 12.942 38.254 1.00 92.00 162 VAL A CA 1
ATOM 1230 C C . VAL A 1 162 ? -10.852 14.346 37.844 1.00 92.00 162 VAL A C 1
ATOM 1232 O O . VAL A 1 162 ? -10.182 15.038 38.604 1.00 92.00 162 VAL A O 1
ATOM 1235 N N . ARG A 1 163 ? -11.288 14.800 36.672 1.00 89.50 163 ARG A N 1
ATOM 1236 C CA . ARG A 1 163 ? -11.256 16.211 36.277 1.00 89.50 163 ARG A CA 1
ATOM 1237 C C . ARG A 1 163 ? -12.680 16.698 36.052 1.00 89.50 163 ARG A C 1
ATOM 1239 O O . ARG A 1 163 ? -13.471 16.018 35.411 1.00 89.50 163 ARG A O 1
ATOM 1246 N N . ILE A 1 164 ? -13.001 17.884 36.555 1.00 86.94 164 ILE A N 1
ATOM 1247 C CA . ILE A 1 164 ? -14.291 18.525 36.289 1.00 86.94 164 ILE A CA 1
ATOM 1248 C C . ILE A 1 164 ? -14.069 19.615 35.245 1.00 86.94 164 ILE A C 1
ATOM 1250 O O . ILE A 1 164 ? -13.361 20.591 35.502 1.00 86.94 164 ILE A O 1
ATOM 1254 N N . ASP A 1 165 ? -14.684 19.447 34.079 1.00 75.06 165 ASP A N 1
ATOM 1255 C CA . ASP A 1 165 ? -14.647 20.415 32.989 1.00 75.06 165 ASP A CA 1
ATOM 1256 C C . ASP A 1 165 ? -16.077 20.741 32.518 1.00 75.06 165 ASP A C 1
ATOM 1258 O O . ASP A 1 165 ? -16.695 19.958 31.792 1.00 75.06 165 ASP A O 1
ATOM 1262 N N . PRO A 1 166 ? -16.627 21.900 32.931 1.00 71.62 166 PRO A N 1
ATOM 1263 C CA . PRO A 1 166 ? -18.000 22.284 32.627 1.00 71.62 166 PRO A CA 1
ATOM 1264 C C . PRO A 1 166 ? -18.230 22.668 31.160 1.00 71.62 166 PRO A C 1
ATOM 1266 O O . PRO A 1 166 ? -19.379 22.916 30.798 1.00 71.62 166 PRO A O 1
ATOM 1269 N N . ALA A 1 167 ? -17.189 22.727 30.317 1.00 57.78 167 ALA A N 1
ATOM 1270 C CA . ALA A 1 167 ? -17.362 22.896 28.874 1.00 57.78 167 ALA A CA 1
ATOM 1271 C C . ALA A 1 167 ? -18.106 21.705 28.243 1.00 57.78 167 ALA A C 1
ATOM 1273 O O . ALA A 1 167 ? -18.817 21.888 27.257 1.00 57.78 167 ALA A O 1
ATOM 1274 N N . GLY A 1 168 ? -18.014 20.520 28.860 1.00 54.94 168 GLY A N 1
ATOM 1275 C CA . GLY A 1 168 ? -18.689 19.313 28.392 1.00 54.94 168 GLY A CA 1
ATOM 1276 C C . GLY A 1 168 ? -18.056 18.708 27.129 1.00 54.94 168 GLY A C 1
ATOM 1277 O O . GLY A 1 168 ? -16.956 19.100 26.736 1.00 54.94 168 GLY A O 1
ATOM 1278 N N . PRO A 1 169 ? -18.713 17.709 26.509 1.00 55.22 169 PRO A N 1
ATOM 1279 C CA . PRO A 1 169 ? -18.226 17.086 25.280 1.00 55.22 169 PRO A CA 1
ATOM 1280 C C . PRO A 1 169 ? -18.123 18.096 24.132 1.00 55.22 169 PRO A C 1
ATOM 1282 O O . PRO A 1 169 ? -18.904 19.041 24.047 1.00 55.22 169 PRO A O 1
ATOM 1285 N N . ILE A 1 170 ? -17.192 17.850 23.211 1.00 40.59 170 ILE A N 1
ATOM 1286 C CA . ILE A 1 170 ? -17.132 18.562 21.932 1.00 40.59 170 ILE A CA 1
ATOM 1287 C C . ILE A 1 170 ? -18.340 18.191 21.057 1.00 40.59 170 ILE A C 1
ATOM 1289 O O . ILE A 1 170 ? -18.715 17.020 20.974 1.00 40.59 170 ILE A O 1
ATOM 1293 N N . ASP A 1 171 ? -18.943 19.182 20.397 1.00 36.84 171 ASP A N 1
ATOM 1294 C CA . ASP A 1 171 ? -19.997 18.953 19.406 1.00 36.84 171 ASP A CA 1
ATOM 1295 C C . ASP A 1 171 ? -19.411 18.223 18.186 1.00 36.84 171 ASP A C 1
ATOM 1297 O O . ASP A 1 171 ? -18.386 18.641 17.648 1.00 36.84 171 ASP A O 1
ATOM 1301 N N . ASN A 1 172 ? -20.061 17.146 17.729 1.00 38.81 172 ASN A N 1
ATOM 1302 C CA . ASN A 1 172 ? -19.690 16.467 16.485 1.00 38.81 172 ASN A CA 1
ATOM 1303 C C . ASN A 1 172 ? -20.159 17.312 15.277 1.00 38.81 172 ASN A C 1
ATOM 1305 O O . ASN A 1 172 ? -21.369 17.494 15.114 1.00 38.81 172 ASN A O 1
ATOM 1309 N N . PRO A 1 173 ? -19.257 17.828 14.419 1.00 31.62 173 PRO A N 1
ATOM 1310 C CA . PRO A 1 173 ? -19.634 18.727 13.331 1.00 31.62 173 PRO A CA 1
ATOM 1311 C C . PRO A 1 173 ? -20.253 18.042 12.092 1.00 31.62 173 PRO A C 1
ATOM 1313 O O . PRO A 1 173 ? -20.661 18.756 11.175 1.00 31.62 173 PRO A O 1
ATOM 1316 N N . ALA A 1 174 ? -20.377 16.707 12.035 1.00 42.22 174 ALA A N 1
ATOM 1317 C CA . ALA A 1 174 ? -20.943 15.999 10.879 1.00 42.22 174 ALA A CA 1
ATOM 1318 C C . ALA A 1 174 ? -21.788 14.771 11.273 1.00 42.22 174 ALA A C 1
ATOM 1320 O O . ALA A 1 174 ? -21.272 13.848 11.894 1.00 42.22 174 ALA A O 1
ATOM 1321 N N . THR A 1 175 ? -23.088 14.775 10.930 1.00 48.62 175 THR A N 1
ATOM 1322 C CA . THR A 1 175 ? -23.924 13.651 10.417 1.00 48.62 175 THR A CA 1
ATOM 1323 C C . THR A 1 175 ? -25.420 13.904 10.658 1.00 48.62 175 THR A C 1
ATOM 1325 O O . THR A 1 175 ? -25.837 14.442 11.685 1.00 48.62 175 THR A O 1
ATOM 1328 N N . GLY A 1 176 ? -26.254 13.554 9.672 1.00 58.47 176 GLY A N 1
ATOM 1329 C CA . GLY A 1 176 ? -27.682 13.320 9.908 1.00 58.47 176 GLY A CA 1
ATOM 1330 C C . GLY A 1 176 ? -27.882 12.009 10.680 1.00 58.47 176 GLY A C 1
ATOM 1331 O O . GLY A 1 176 ? -26.932 11.284 10.930 1.00 58.47 176 GLY A O 1
ATOM 1332 N N . GLY A 1 177 ? -29.109 11.683 11.087 1.00 74.06 177 GLY A N 1
ATOM 1333 C CA . GLY A 1 177 ? -29.403 10.329 11.580 1.00 74.06 177 GLY A CA 1
ATOM 1334 C C . GLY A 1 177 ? -29.415 9.299 10.443 1.00 74.06 177 GLY A C 1
ATOM 1335 O O . GLY A 1 177 ? -29.388 9.680 9.273 1.00 74.06 177 GLY A O 1
ATOM 1336 N N . ARG A 1 178 ? -29.562 8.012 10.784 1.00 84.56 178 ARG A N 1
ATOM 1337 C CA . ARG A 1 178 ? -29.604 6.861 9.852 1.00 84.56 178 ARG A CA 1
ATOM 1338 C C . ARG A 1 178 ? -30.462 7.070 8.585 1.00 84.56 178 ARG A C 1
ATOM 1340 O O . ARG A 1 178 ? -30.107 6.587 7.514 1.00 84.56 178 ARG A O 1
ATOM 1347 N N . ASP A 1 179 ? -31.574 7.800 8.697 1.00 82.50 179 ASP A N 1
ATOM 1348 C CA . ASP A 1 179 ? -32.528 8.063 7.601 1.00 82.50 179 ASP A CA 1
ATOM 1349 C C . ASP A 1 179 ? -32.136 9.238 6.687 1.00 82.50 179 ASP A C 1
ATOM 1351 O O . ASP A 1 179 ? -32.681 9.407 5.596 1.00 82.50 179 ASP A O 1
ATOM 1355 N N . GLY A 1 180 ? -31.217 10.083 7.150 1.00 76.69 180 GLY A N 1
ATOM 1356 C CA . GLY A 1 180 ? -30.771 11.303 6.484 1.00 76.69 180 GLY A CA 1
ATOM 1357 C C . GLY A 1 180 ? -29.256 11.366 6.361 1.00 76.69 180 GLY A C 1
ATOM 1358 O O . GLY A 1 180 ? -28.698 12.462 6.466 1.00 76.69 180 GLY A O 1
ATOM 1359 N N . ASP A 1 181 ? -28.625 10.204 6.189 1.00 83.88 181 ASP A N 1
ATOM 1360 C CA . ASP A 1 181 ? -27.178 10.066 6.113 1.00 83.88 181 ASP A CA 1
ATOM 1361 C C . ASP A 1 181 ? -26.591 10.845 4.929 1.00 83.88 181 ASP A C 1
ATOM 1363 O O . ASP A 1 181 ? -27.215 10.996 3.867 1.00 83.88 181 ASP A O 1
ATOM 1367 N N . ARG A 1 182 ? -25.398 11.395 5.141 1.00 77.31 182 ARG A N 1
ATOM 1368 C CA . ARG A 1 182 ? -24.698 12.255 4.185 1.00 77.31 182 ARG A CA 1
ATOM 1369 C C . ARG A 1 182 ? -23.222 11.930 4.233 1.00 77.31 182 ARG A C 1
ATOM 1371 O O . ARG A 1 182 ? -22.707 11.711 5.317 1.00 77.31 182 ARG A O 1
ATOM 1378 N N . SER A 1 183 ? -22.569 12.044 3.080 1.00 70.31 183 SER A N 1
ATOM 1379 C CA . SER A 1 183 ? -21.116 11.942 2.968 1.00 70.31 183 SER A CA 1
ATOM 1380 C C . SER A 1 183 ? -20.387 12.697 4.104 1.00 70.31 183 SER A C 1
ATOM 1382 O O . SER A 1 183 ? -20.656 13.895 4.277 1.00 70.31 183 SER A O 1
ATOM 1384 N N . PRO A 1 184 ? -19.455 12.042 4.822 1.00 72.25 184 PRO A N 1
ATOM 1385 C CA . PRO A 1 184 ? -19.058 10.647 4.627 1.00 72.25 184 PRO A CA 1
ATOM 1386 C C . PRO A 1 184 ? -20.112 9.659 5.174 1.00 72.25 184 PRO A C 1
ATOM 1388 O O . PRO A 1 184 ? -20.573 9.796 6.303 1.00 72.25 184 PRO A O 1
ATOM 1391 N N . PHE A 1 185 ? -20.534 8.697 4.348 1.00 84.62 185 PHE A N 1
ATOM 1392 C CA . PHE A 1 185 ? -21.618 7.758 4.656 1.00 84.62 185 PHE A CA 1
ATOM 1393 C C . PHE A 1 185 ? -21.183 6.686 5.652 1.00 84.62 185 PHE A C 1
ATOM 1395 O O . PHE A 1 185 ? -20.053 6.198 5.600 1.00 84.62 185 PHE A O 1
ATOM 1402 N N . PHE A 1 186 ? -22.102 6.283 6.528 1.00 90.25 186 PHE A N 1
ATOM 1403 C CA . PHE A 1 186 ? -21.863 5.243 7.528 1.00 90.25 186 PHE A CA 1
ATOM 1404 C C . PHE A 1 186 ? -22.588 3.950 7.146 1.00 90.25 186 PHE A C 1
ATOM 1406 O O . PHE A 1 186 ? -23.600 3.938 6.438 1.00 90.25 186 PHE A O 1
ATOM 1413 N N . GLY A 1 187 ? -22.108 2.835 7.686 1.00 91.94 187 GLY A N 1
ATOM 1414 C CA . GLY A 1 187 ? -22.802 1.560 7.607 1.00 91.94 187 GLY A CA 1
ATOM 1415 C C . GLY A 1 187 ? -24.137 1.555 8.356 1.00 91.94 187 GLY A C 1
ATOM 1416 O O . GLY A 1 187 ? -24.305 2.166 9.416 1.00 91.94 187 GLY A O 1
ATOM 1417 N N . GLY A 1 188 ? -25.116 0.837 7.819 1.00 92.00 188 GLY A N 1
ATOM 1418 C CA . GLY A 1 188 ? -26.467 0.713 8.358 1.00 92.00 188 GLY A CA 1
ATOM 1419 C C . GLY A 1 188 ? -27.394 1.891 8.056 1.00 92.00 188 GLY A C 1
ATOM 1420 O O . GLY A 1 188 ? -28.494 1.930 8.608 1.00 92.00 188 GLY A O 1
ATOM 1421 N N . ALA A 1 189 ? -26.986 2.846 7.226 1.00 90.75 189 ALA A N 1
ATOM 1422 C CA . ALA A 1 189 ? -27.816 3.958 6.777 1.00 90.75 1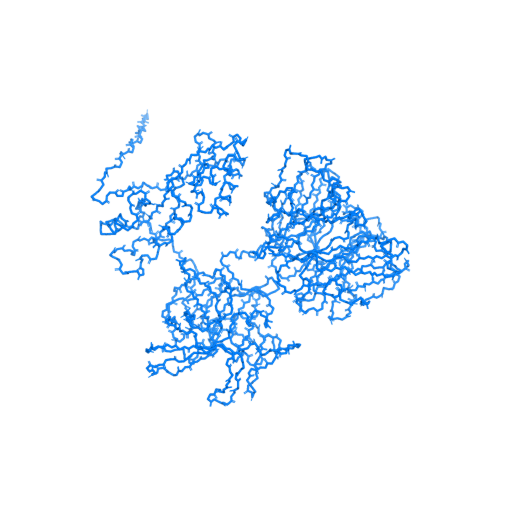89 ALA A CA 1
ATOM 1423 C C . ALA A 1 189 ? -28.953 3.498 5.853 1.00 90.75 189 ALA A C 1
ATOM 1425 O O . ALA A 1 189 ? -28.885 2.433 5.237 1.00 90.75 189 ALA A O 1
ATOM 1426 N N . SER A 1 190 ? -30.000 4.317 5.722 1.00 90.25 190 SER A N 1
ATOM 1427 C CA . SER A 1 190 ? -31.070 4.057 4.757 1.00 90.25 190 SER A CA 1
ATOM 1428 C C . SER A 1 190 ? -30.581 4.259 3.324 1.00 90.25 190 SER A C 1
ATOM 1430 O O . SER A 1 190 ? -30.179 5.359 2.951 1.00 90.25 190 SER A O 1
ATOM 1432 N N . MET A 1 191 ? -30.770 3.236 2.494 1.00 88.69 191 MET A N 1
ATOM 1433 C CA . MET A 1 191 ? -30.721 3.320 1.035 1.00 88.69 191 MET A CA 1
ATOM 1434 C C . MET A 1 191 ? -32.129 3.166 0.448 1.00 88.69 191 MET A C 1
ATOM 1436 O O . MET A 1 191 ? -33.087 2.811 1.150 1.00 88.69 191 MET A O 1
ATOM 1440 N N . VAL A 1 192 ? -32.300 3.455 -0.842 1.00 75.62 192 VAL A N 1
ATOM 1441 C CA . VAL A 1 192 ? -33.568 3.174 -1.530 1.00 75.62 192 VAL A CA 1
ATOM 1442 C C . VAL A 1 192 ? -33.861 1.671 -1.429 1.00 75.62 192 VAL A C 1
ATOM 1444 O O . VAL A 1 192 ? -33.114 0.840 -1.922 1.00 75.62 192 VAL A O 1
ATOM 1447 N N . ALA A 1 193 ? -34.948 1.325 -0.734 1.00 79.38 193 ALA A N 1
ATOM 1448 C CA . ALA A 1 193 ? -35.410 -0.038 -0.432 1.00 79.38 193 ALA A CA 1
ATOM 1449 C C . ALA A 1 193 ? -34.535 -0.906 0.504 1.00 79.38 193 ALA A C 1
ATOM 1451 O O . ALA A 1 193 ? -35.117 -1.782 1.150 1.00 79.38 193 ALA A O 1
ATOM 1452 N N . CYS A 1 194 ? -33.241 -0.621 0.665 1.00 92.62 194 CYS A N 1
ATOM 1453 C CA . CYS A 1 194 ? -32.271 -1.396 1.457 1.00 92.62 194 CYS A CA 1
ATOM 1454 C C . CYS A 1 194 ? -31.495 -0.546 2.482 1.00 92.62 194 CYS A C 1
ATOM 1456 O O . CYS A 1 194 ? -31.817 0.619 2.704 1.00 92.62 194 CYS A O 1
ATOM 1458 N N . SER A 1 195 ? -30.483 -1.125 3.125 1.00 94.12 195 SER A N 1
ATOM 1459 C CA . SER A 1 195 ? -29.545 -0.463 4.033 1.00 94.12 195 SER A CA 1
ATOM 1460 C C . SER A 1 195 ? -28.106 -0.581 3.526 1.00 94.12 195 SER A C 1
ATOM 1462 O O . SER A 1 195 ? -27.762 -1.564 2.868 1.00 94.12 195 SER A O 1
ATOM 1464 N N . SER A 1 196 ? -27.266 0.408 3.836 1.00 93.56 196 SER A N 1
ATOM 1465 C CA . SER A 1 196 ? -25.817 0.318 3.612 1.00 93.56 196 SER A CA 1
ATOM 1466 C C . SER A 1 196 ? -25.187 -0.668 4.598 1.00 93.56 196 SER A C 1
ATOM 1468 O O . SER A 1 196 ? -25.692 -0.836 5.709 1.00 93.56 196 SER A O 1
ATOM 1470 N N . GLY A 1 197 ? -24.102 -1.321 4.199 1.00 95.56 197 GLY A N 1
ATOM 1471 C CA . GLY A 1 197 ? -23.428 -2.365 4.963 1.00 95.56 197 GLY A CA 1
ATOM 1472 C C . GLY A 1 197 ? -22.231 -1.837 5.717 1.00 95.56 197 GLY A C 1
ATOM 1473 O O . GLY A 1 197 ? -22.397 -1.206 6.760 1.00 95.56 197 GLY A O 1
ATOM 1474 N N . PHE A 1 198 ? -21.039 -2.112 5.196 1.00 95.06 198 PHE A N 1
ATOM 1475 C CA . PHE A 1 198 ? -19.785 -1.617 5.745 1.00 95.06 198 PHE A CA 1
ATOM 1476 C C . PHE A 1 198 ? -19.045 -0.717 4.746 1.00 95.06 198 PHE A C 1
ATOM 1478 O O . PHE A 1 198 ? -18.975 -1.065 3.567 1.00 95.06 198 PHE A O 1
ATOM 1485 N N . PRO A 1 199 ? -18.478 0.405 5.220 1.00 89.44 199 PRO A N 1
ATOM 1486 C CA . PRO A 1 199 ? -17.415 1.142 4.549 1.00 89.44 199 PRO A CA 1
ATOM 1487 C C . PRO A 1 199 ? -16.301 0.204 4.078 1.00 89.44 199 PRO A C 1
ATOM 1489 O O . PRO A 1 199 ? -15.847 -0.662 4.825 1.00 89.44 199 PRO A O 1
ATOM 1492 N N . TRP A 1 200 ? -15.873 0.385 2.841 1.00 85.44 200 TRP A N 1
ATOM 1493 C CA . TRP A 1 200 ? -14.905 -0.456 2.150 1.00 85.44 200 TRP A CA 1
ATOM 1494 C C . TRP A 1 200 ? -13.878 0.442 1.455 1.00 85.44 200 TRP A C 1
ATOM 1496 O O . TRP A 1 200 ? -14.162 1.611 1.184 1.00 85.44 200 TRP A O 1
ATOM 1506 N N . VAL A 1 201 ? -12.700 -0.090 1.170 1.00 67.31 201 VAL A N 1
ATOM 1507 C CA . VAL A 1 201 ? -11.694 0.514 0.295 1.00 67.31 201 VAL A CA 1
ATOM 1508 C C . VAL A 1 201 ? -11.511 -0.428 -0.866 1.00 67.31 201 VAL A C 1
ATOM 1510 O O . VAL A 1 201 ? -11.296 -1.613 -0.654 1.00 67.31 201 VAL A O 1
ATOM 1513 N N . TYR A 1 202 ? -11.617 0.079 -2.079 1.00 61.78 202 TYR A N 1
ATOM 1514 C CA . TYR A 1 202 ? -11.447 -0.692 -3.298 1.00 61.78 202 TYR A CA 1
ATOM 1515 C C . TYR A 1 202 ? -10.618 0.145 -4.265 1.00 61.78 202 TYR A C 1
ATOM 1517 O O . TYR A 1 202 ? -11.009 1.282 -4.524 1.00 61.78 202 TYR A O 1
ATOM 1525 N N . ASN A 1 203 ? -9.480 -0.398 -4.717 1.00 55.47 203 ASN A N 1
ATOM 1526 C CA . ASN A 1 203 ? -8.452 0.304 -5.496 1.00 55.47 203 ASN A CA 1
ATOM 1527 C C . ASN A 1 203 ? -8.196 1.700 -4.916 1.00 55.47 203 ASN A C 1
ATOM 1529 O O . ASN A 1 203 ? -8.565 2.682 -5.531 1.00 55.47 203 ASN A O 1
ATOM 1533 N N . GLY A 1 204 ? -7.761 1.799 -3.650 1.00 50.03 204 GLY A N 1
ATOM 1534 C CA . GLY A 1 204 ? -7.513 3.073 -2.941 1.00 50.03 204 GLY A CA 1
ATOM 1535 C C . GLY A 1 204 ? -8.719 4.012 -2.727 1.00 50.03 204 GLY A C 1
ATOM 1536 O O . GLY A 1 204 ? -8.642 4.934 -1.917 1.00 50.03 204 GLY A O 1
ATOM 1537 N N . THR A 1 205 ? -9.871 3.746 -3.349 1.00 57.50 205 THR A N 1
ATOM 1538 C CA . THR A 1 205 ? -11.068 4.586 -3.290 1.00 57.50 205 THR A CA 1
ATOM 1539 C C . THR A 1 205 ? -12.081 4.084 -2.261 1.00 57.50 205 THR A C 1
ATOM 1541 O O . THR A 1 205 ? -12.275 2.891 -2.022 1.00 57.50 205 THR A O 1
ATOM 1544 N N . TYR A 1 206 ? -12.796 5.030 -1.654 1.00 72.62 206 TYR A N 1
ATOM 1545 C CA . TYR A 1 206 ? -13.906 4.768 -0.744 1.00 72.62 206 TYR A CA 1
ATOM 1546 C C . TYR A 1 206 ? -15.076 4.050 -1.438 1.00 72.62 206 TYR A C 1
ATOM 1548 O O . TYR A 1 206 ? -15.644 4.539 -2.414 1.00 72.62 206 TYR A O 1
ATOM 1556 N N . ALA A 1 207 ? -15.515 2.936 -0.867 1.00 82.00 207 ALA A N 1
ATOM 1557 C CA . ALA A 1 207 ? -16.639 2.132 -1.330 1.00 82.00 207 ALA A CA 1
ATOM 1558 C C . ALA A 1 207 ? -17.544 1.711 -0.156 1.00 82.00 207 ALA A C 1
ATOM 1560 O O . ALA A 1 207 ? -17.276 2.002 1.010 1.00 82.00 207 ALA A O 1
ATOM 1561 N N . MET A 1 208 ? -18.670 1.064 -0.449 1.00 91.75 208 MET A N 1
ATOM 1562 C CA . MET A 1 208 ? -19.643 0.630 0.556 1.00 91.75 208 MET A CA 1
ATOM 1563 C C . MET A 1 208 ? -20.245 -0.719 0.170 1.00 91.75 208 MET A C 1
ATOM 1565 O O . MET A 1 208 ? -20.813 -0.868 -0.910 1.00 91.75 208 MET A O 1
ATOM 1569 N N . LEU A 1 209 ? -20.185 -1.696 1.071 1.00 95.44 209 LEU A N 1
ATOM 1570 C CA . LEU A 1 209 ? -20.859 -2.979 0.886 1.00 95.44 209 LEU A CA 1
ATOM 1571 C C . LEU A 1 209 ? -22.378 -2.854 1.048 1.00 95.44 209 LEU A C 1
ATOM 1573 O O . LEU A 1 209 ? -22.885 -2.041 1.824 1.00 95.44 209 LEU A O 1
ATOM 1577 N N . THR A 1 210 ? -23.116 -3.718 0.359 1.00 96.00 210 THR A N 1
ATOM 1578 C CA . THR A 1 210 ? -24.546 -3.976 0.576 1.00 96.00 210 THR A CA 1
ATOM 1579 C C . THR A 1 210 ? -24.904 -5.399 0.126 1.00 96.00 210 THR A C 1
ATOM 1581 O O . THR A 1 210 ? -24.019 -6.180 -0.211 1.00 96.00 210 THR A O 1
ATOM 1584 N N . ALA A 1 211 ? -26.182 -5.779 0.165 1.00 95.06 211 ALA A N 1
ATOM 1585 C CA . ALA A 1 211 ? -26.642 -7.074 -0.335 1.00 95.06 211 ALA A CA 1
ATOM 1586 C C . ALA A 1 211 ? -26.797 -7.038 -1.864 1.00 95.06 211 ALA A C 1
ATOM 1588 O O . ALA A 1 211 ? -27.240 -6.032 -2.420 1.00 95.06 211 ALA A O 1
ATOM 1589 N N . GLY A 1 212 ? -26.486 -8.143 -2.539 1.00 91.94 212 GLY A N 1
ATOM 1590 C CA . GLY A 1 212 ? -26.568 -8.282 -3.995 1.00 91.94 212 GLY A CA 1
ATOM 1591 C C . GLY A 1 212 ? -27.960 -7.971 -4.535 1.00 91.94 212 GLY A C 1
ATOM 1592 O O . GLY A 1 212 ? -28.116 -7.152 -5.437 1.00 91.94 212 GLY A O 1
ATOM 1593 N N . HIS A 1 213 ? -29.003 -8.510 -3.901 1.00 90.56 213 HIS A N 1
ATOM 1594 C CA . HIS A 1 213 ? -30.390 -8.250 -4.313 1.00 90.56 213 HIS A CA 1
ATOM 1595 C C . HIS A 1 213 ? -30.848 -6.790 -4.140 1.00 90.56 213 HIS A C 1
ATOM 1597 O O . HIS A 1 213 ? -31.943 -6.432 -4.578 1.00 90.56 213 HIS A O 1
ATOM 1603 N N . CYS A 1 214 ? -30.053 -5.939 -3.482 1.00 91.62 214 CYS A N 1
ATOM 1604 C CA . CYS A 1 214 ? -30.299 -4.499 -3.424 1.00 91.62 214 CYS A CA 1
ATOM 1605 C C . CYS A 1 214 ? -29.826 -3.770 -4.692 1.00 91.62 214 CYS A C 1
ATOM 1607 O O . CYS A 1 214 ? -30.228 -2.627 -4.908 1.00 91.62 214 CYS A O 1
ATOM 1609 N N . ALA A 1 215 ? -29.017 -4.426 -5.528 1.00 90.00 215 ALA A N 1
ATOM 1610 C CA . ALA A 1 215 ? -28.513 -3.927 -6.802 1.00 90.00 215 ALA A CA 1
ATOM 1611 C C . ALA A 1 215 ? -28.509 -5.033 -7.886 1.00 90.00 215 ALA A C 1
ATOM 1613 O O . ALA A 1 215 ? -27.479 -5.264 -8.513 1.00 90.00 215 ALA A O 1
ATOM 1614 N N . PRO A 1 216 ? -29.645 -5.704 -8.160 1.00 82.81 216 PRO A N 1
ATOM 1615 C CA . PRO A 1 216 ? -29.696 -6.958 -8.929 1.00 82.81 216 PRO A CA 1
ATOM 1616 C C . PRO A 1 216 ? -29.372 -6.831 -10.428 1.00 82.81 216 PRO A C 1
ATOM 1618 O O . PRO A 1 216 ? -29.353 -7.814 -11.163 1.00 82.81 216 PRO A O 1
ATOM 1621 N N . THR A 1 217 ? -29.188 -5.606 -10.913 1.00 83.00 217 THR A N 1
ATOM 1622 C CA . THR A 1 217 ? -28.749 -5.302 -12.282 1.00 83.00 217 THR A CA 1
ATOM 1623 C C . THR A 1 217 ? -27.607 -4.285 -12.277 1.00 83.00 217 THR A C 1
ATOM 1625 O O . THR A 1 217 ? -27.425 -3.556 -13.251 1.00 83.00 217 THR A O 1
ATOM 1628 N N . GLY A 1 218 ? -26.906 -4.143 -11.148 1.00 85.19 218 GLY A N 1
ATOM 1629 C CA . GLY A 1 218 ? -26.078 -2.973 -10.868 1.00 85.19 218 GLY A CA 1
ATOM 1630 C C . GLY A 1 218 ? -26.881 -1.663 -10.879 1.00 85.19 218 GLY A C 1
ATOM 1631 O O . GLY A 1 218 ? -28.114 -1.662 -10.789 1.00 85.19 218 GLY A O 1
ATOM 1632 N N . GLY A 1 219 ? -26.180 -0.536 -11.008 1.00 86.88 219 GLY A N 1
ATOM 1633 C CA . GLY A 1 219 ? -26.777 0.797 -11.108 1.00 86.88 219 GLY A CA 1
ATOM 1634 C C . GLY A 1 219 ? -26.384 1.752 -9.982 1.00 86.88 219 GLY A C 1
ATOM 1635 O O . GLY A 1 219 ? -25.535 1.451 -9.146 1.00 86.88 219 GLY A O 1
ATOM 1636 N N . GLU A 1 220 ? -26.997 2.937 -9.978 1.00 87.69 220 GLU A N 1
ATOM 1637 C CA . GLU A 1 220 ? -26.773 3.962 -8.953 1.00 87.69 220 GLU A CA 1
ATOM 1638 C C . GLU A 1 220 ? -27.548 3.649 -7.669 1.00 87.69 220 GLU A C 1
ATOM 1640 O O . GLU A 1 220 ? -28.751 3.377 -7.699 1.00 87.69 220 GLU A O 1
ATOM 1645 N N . LEU A 1 221 ? -26.854 3.732 -6.534 1.00 87.56 221 LEU A N 1
ATOM 1646 C CA . LEU A 1 221 ? -27.403 3.516 -5.198 1.00 87.56 221 LEU A CA 1
ATOM 1647 C C . LEU A 1 221 ? -27.366 4.840 -4.427 1.00 87.56 221 LEU A C 1
ATOM 1649 O O . LEU A 1 221 ? -26.352 5.542 -4.394 1.00 87.56 221 LEU A O 1
ATOM 1653 N N . GLU A 1 222 ? -28.483 5.183 -3.786 1.00 85.88 222 GLU A N 1
ATOM 1654 C CA . GLU A 1 222 ? -28.682 6.479 -3.135 1.00 85.88 222 GLU A CA 1
ATOM 1655 C C . GLU A 1 222 ? -29.272 6.330 -1.725 1.00 85.88 222 GLU A C 1
ATOM 1657 O O . GLU A 1 222 ? -30.097 5.447 -1.458 1.00 85.88 222 GLU A O 1
ATOM 1662 N N . THR A 1 223 ? -28.907 7.248 -0.828 1.00 81.62 223 THR A N 1
ATOM 1663 C CA . THR A 1 223 ? -29.729 7.570 0.344 1.00 81.62 223 THR A CA 1
ATOM 1664 C C . THR A 1 223 ? -30.927 8.420 -0.098 1.00 81.62 223 THR A C 1
ATOM 1666 O O . THR A 1 223 ? -30.902 9.012 -1.177 1.00 81.62 223 THR A O 1
ATOM 1669 N N . PRO A 1 224 ? -31.965 8.602 0.742 1.00 73.50 224 PRO A N 1
ATOM 1670 C CA . PRO A 1 224 ? -33.068 9.516 0.429 1.00 73.50 224 PRO A CA 1
ATOM 1671 C C . PRO A 1 224 ? -32.652 10.967 0.115 1.00 73.50 224 PRO A C 1
ATOM 1673 O O . PRO A 1 224 ? -33.482 11.750 -0.346 1.00 73.50 224 PRO A O 1
ATOM 1676 N N . LEU A 1 225 ? -31.408 11.359 0.418 1.00 68.75 225 LEU A N 1
ATOM 1677 C CA . LEU A 1 225 ? -30.916 12.726 0.259 1.00 68.75 225 LEU A CA 1
ATOM 1678 C C . LEU A 1 225 ? -29.783 12.867 -0.765 1.00 68.75 225 LEU A C 1
ATOM 1680 O O . LEU A 1 225 ? -29.609 13.976 -1.283 1.00 68.75 225 LEU A O 1
ATOM 1684 N N . ARG A 1 226 ? -28.970 11.830 -1.000 1.00 76.88 226 ARG A N 1
ATOM 1685 C CA . ARG A 1 226 ? -27.730 11.907 -1.791 1.00 76.88 226 ARG A CA 1
ATOM 1686 C C . ARG A 1 226 ? -27.382 10.561 -2.425 1.00 76.88 226 ARG A C 1
ATOM 1688 O O . ARG A 1 226 ? -27.603 9.520 -1.818 1.00 76.88 226 ARG A O 1
ATOM 1695 N N . GLN A 1 227 ? -26.750 10.611 -3.592 1.00 82.31 227 GLN A N 1
ATOM 1696 C CA . GLN A 1 227 ? -26.113 9.453 -4.209 1.00 82.31 227 GLN A CA 1
ATOM 1697 C C . GLN A 1 227 ? -24.944 8.962 -3.345 1.00 82.31 227 GLN A C 1
ATOM 1699 O O . GLN A 1 227 ? -24.149 9.778 -2.875 1.00 82.31 227 GLN A O 1
ATOM 1704 N N . ILE A 1 228 ? -24.874 7.647 -3.131 1.00 81.44 228 ILE A N 1
ATOM 1705 C CA . ILE A 1 228 ? -23.748 6.978 -2.466 1.00 81.44 228 ILE A CA 1
ATOM 1706 C C . ILE A 1 228 ? -22.714 6.641 -3.537 1.00 81.44 228 ILE A C 1
ATOM 1708 O O . ILE A 1 228 ? -21.592 7.139 -3.507 1.00 81.44 228 ILE A O 1
ATOM 1712 N N . GLY A 1 229 ? -23.135 5.884 -4.553 1.00 86.12 229 GLY A N 1
ATOM 1713 C CA . GLY A 1 229 ? -22.234 5.411 -5.590 1.00 86.12 229 GLY A CA 1
ATOM 1714 C C . GLY A 1 229 ? -22.914 4.572 -6.663 1.00 86.12 229 GLY A C 1
ATOM 1715 O O . GLY A 1 229 ? -24.128 4.668 -6.867 1.00 86.12 229 GLY A O 1
ATOM 1716 N N . TYR A 1 230 ? -22.115 3.760 -7.348 1.00 87.06 230 TYR A N 1
ATOM 1717 C CA . TYR A 1 230 ? -22.533 2.909 -8.456 1.00 87.06 230 TYR A CA 1
ATOM 1718 C C . TYR A 1 230 ? -22.044 1.467 -8.270 1.00 87.06 230 TYR A C 1
ATOM 1720 O O . TYR A 1 230 ? -20.914 1.231 -7.843 1.00 87.06 230 TYR A O 1
ATOM 1728 N N . VAL A 1 231 ? -22.892 0.503 -8.621 1.00 89.00 231 VAL A N 1
ATOM 1729 C CA . VAL A 1 231 ? -22.573 -0.929 -8.659 1.00 89.00 231 VAL A CA 1
ATOM 1730 C C . VAL A 1 231 ? -22.437 -1.359 -10.118 1.00 89.00 231 VAL A C 1
ATOM 1732 O O . VAL A 1 231 ? -23.375 -1.203 -10.903 1.00 89.00 231 VAL A O 1
ATOM 1735 N N . ALA A 1 232 ? -21.279 -1.906 -10.489 1.00 82.88 232 ALA A N 1
ATOM 1736 C CA . ALA A 1 232 ? -21.062 -2.455 -11.824 1.00 82.88 232 ALA A CA 1
ATOM 1737 C C . ALA A 1 232 ? -21.841 -3.769 -12.004 1.00 82.88 232 ALA A C 1
ATOM 1739 O O . ALA A 1 232 ? -21.694 -4.700 -11.211 1.00 82.88 232 ALA A O 1
ATOM 1740 N N . GLU A 1 233 ? -22.683 -3.826 -13.043 1.00 83.44 233 GLU A N 1
ATOM 1741 C CA . GLU A 1 233 ? -23.526 -4.988 -13.351 1.00 83.44 233 GLU A CA 1
ATOM 1742 C C . GLU A 1 233 ? -22.660 -6.252 -13.507 1.00 83.44 233 GLU A C 1
ATOM 1744 O O . GLU A 1 233 ? -21.708 -6.251 -14.290 1.00 83.44 233 GLU A O 1
ATOM 1749 N N . ARG A 1 234 ? -23.018 -7.338 -12.801 1.00 75.00 234 ARG A N 1
ATOM 1750 C CA . ARG A 1 234 ? -22.392 -8.679 -12.850 1.00 75.00 234 ARG A CA 1
ATOM 1751 C C . ARG A 1 234 ? -20.936 -8.803 -12.408 1.00 75.00 234 ARG A C 1
ATOM 1753 O O . ARG A 1 234 ? -20.428 -9.923 -12.394 1.00 75.00 234 ARG A O 1
ATOM 1760 N N . THR A 1 235 ? -20.258 -7.708 -12.086 1.00 77.44 235 THR A N 1
ATOM 1761 C CA . THR A 1 235 ? -18.865 -7.743 -11.610 1.00 77.44 235 THR A CA 1
ATOM 1762 C C . THR A 1 235 ? -18.724 -7.268 -10.170 1.00 77.44 235 THR A C 1
ATOM 1764 O O . THR A 1 235 ? -17.794 -7.684 -9.494 1.00 77.44 235 THR A O 1
ATOM 1767 N N . ARG A 1 236 ? -19.654 -6.446 -9.665 1.00 86.75 236 ARG A N 1
ATOM 1768 C CA . ARG A 1 236 ? -19.651 -5.950 -8.274 1.00 86.75 236 ARG A CA 1
ATOM 1769 C C . ARG A 1 236 ? -20.923 -6.302 -7.509 1.00 86.75 236 ARG A C 1
ATOM 1771 O O . ARG A 1 236 ? -21.247 -5.676 -6.507 1.00 86.75 236 ARG A O 1
ATOM 1778 N N . GLU A 1 237 ? -21.653 -7.294 -7.990 1.00 91.56 237 GLU A N 1
ATOM 1779 C CA . GLU A 1 237 ? -22.830 -7.883 -7.358 1.00 91.56 237 GLU A CA 1
ATOM 1780 C C . GLU A 1 237 ? -23.007 -9.309 -7.879 1.00 91.56 237 GLU A C 1
ATOM 1782 O O . GLU A 1 237 ? -22.510 -9.642 -8.958 1.00 91.56 237 GLU A O 1
ATOM 1787 N N . ASN A 1 238 ? -23.690 -10.156 -7.113 1.00 90.81 238 ASN A N 1
ATOM 1788 C CA . ASN A 1 238 ? -23.893 -11.557 -7.470 1.00 90.81 238 ASN A CA 1
ATOM 1789 C C . ASN A 1 238 ? -25.357 -11.998 -7.445 1.00 90.81 238 ASN A C 1
ATOM 1791 O O . ASN A 1 238 ? -25.661 -13.122 -7.042 1.00 90.81 238 ASN A O 1
ATOM 1795 N N . TRP A 1 239 ? -26.280 -11.150 -7.875 1.00 91.12 239 TRP A N 1
ATOM 1796 C CA . TRP A 1 239 ? -27.704 -11.433 -7.846 1.00 91.12 239 TRP A CA 1
ATOM 1797 C C . TRP A 1 239 ? -28.348 -11.437 -9.231 1.00 91.12 239 TRP A C 1
ATOM 1799 O O . TRP A 1 239 ? -28.025 -10.668 -10.122 1.00 91.12 239 TRP A O 1
ATOM 1809 N N . ASP A 1 240 ? -29.321 -12.325 -9.413 1.00 85.19 240 ASP A N 1
ATOM 1810 C CA . ASP A 1 240 ? -30.189 -12.344 -10.586 1.00 85.19 240 ASP A CA 1
ATOM 1811 C C . ASP A 1 240 ? -31.640 -12.444 -10.116 1.00 85.19 240 ASP A C 1
ATOM 1813 O O . ASP A 1 240 ? -32.002 -13.384 -9.409 1.00 85.19 240 ASP A O 1
ATOM 1817 N N . ASP A 1 241 ? -32.496 -11.515 -10.541 1.00 79.38 241 ASP A N 1
ATOM 1818 C CA . ASP A 1 241 ? -33.905 -11.431 -10.109 1.00 79.38 241 ASP A CA 1
ATOM 1819 C C . ASP A 1 241 ? -34.740 -12.700 -10.387 1.00 79.38 241 ASP A C 1
ATOM 1821 O O . ASP A 1 241 ? -35.846 -12.856 -9.868 1.00 79.38 241 ASP A O 1
ATOM 1825 N N . LEU A 1 242 ? -34.257 -13.624 -11.225 1.00 72.12 242 LEU A N 1
ATOM 1826 C CA . LEU A 1 242 ? -34.948 -14.878 -11.542 1.00 72.12 242 LEU A CA 1
ATOM 1827 C C . LEU A 1 242 ? -34.299 -16.102 -10.889 1.00 72.12 242 LEU A C 1
ATOM 1829 O O . LEU A 1 242 ? -34.955 -17.138 -10.737 1.00 72.12 242 LEU A O 1
ATOM 1833 N N . ARG A 1 243 ? -33.011 -16.023 -10.551 1.00 72.69 243 ARG A N 1
ATOM 1834 C CA . ARG A 1 243 ? -32.190 -17.167 -10.126 1.00 72.69 243 ARG A CA 1
ATOM 1835 C C . ARG A 1 243 ? -31.611 -17.015 -8.718 1.00 72.69 243 ARG A C 1
ATOM 1837 O O . ARG A 1 243 ? -31.243 -18.036 -8.136 1.00 72.69 243 ARG A O 1
ATOM 1844 N N . GLY A 1 244 ? -31.610 -15.804 -8.165 1.00 80.31 244 GLY A N 1
ATOM 1845 C CA . GLY A 1 244 ? -31.046 -15.442 -6.868 1.00 80.31 244 GLY A CA 1
ATOM 1846 C C . GLY A 1 244 ? -29.519 -15.348 -6.890 1.00 80.31 244 GLY A C 1
ATOM 1847 O O . GLY A 1 244 ? -28.957 -14.940 -7.904 1.00 80.31 244 GLY A O 1
ATOM 1848 N N . THR A 1 245 ? -28.845 -15.766 -5.816 1.00 85.19 245 THR A N 1
ATOM 1849 C CA . THR A 1 245 ? -27.373 -15.772 -5.709 1.00 85.19 245 THR A CA 1
ATOM 1850 C C . THR A 1 245 ? -26.710 -16.486 -6.902 1.00 85.19 245 THR A C 1
ATOM 1852 O O . THR A 1 245 ? -27.030 -17.638 -7.216 1.00 85.19 245 THR A O 1
ATOM 1855 N N . GLN A 1 246 ? -25.775 -15.805 -7.561 1.00 88.88 246 GLN A N 1
ATOM 1856 C CA . GLN A 1 246 ? -24.941 -16.286 -8.663 1.00 88.88 246 GLN A CA 1
ATOM 1857 C C . GLN A 1 246 ? -23.480 -16.459 -8.207 1.00 88.88 246 GLN A C 1
ATOM 1859 O O . GLN A 1 246 ? -23.079 -15.980 -7.147 1.00 88.88 246 GLN A O 1
ATOM 1864 N N . LEU A 1 247 ? -22.690 -17.192 -8.996 1.00 78.88 247 LEU A N 1
ATOM 1865 C CA . LEU A 1 247 ? -21.233 -17.208 -8.844 1.00 78.88 247 LEU A CA 1
ATOM 1866 C C . LEU A 1 247 ? -20.670 -15.900 -9.397 1.00 78.88 247 LEU A C 1
ATOM 1868 O O . LEU A 1 247 ? -21.143 -15.436 -10.440 1.00 78.88 247 LEU A O 1
ATOM 1872 N N . PHE A 1 248 ? -19.648 -15.358 -8.741 1.00 79.44 248 PHE A N 1
ATOM 1873 C CA . PHE A 1 248 ? -18.821 -14.327 -9.355 1.00 79.44 248 PHE A CA 1
ATOM 1874 C C . PHE A 1 248 ? -18.052 -14.909 -10.557 1.00 79.44 248 PHE A C 1
ATOM 1876 O O . PHE A 1 248 ? -17.826 -16.127 -10.616 1.00 79.44 248 PHE A O 1
ATOM 1883 N N . PRO A 1 249 ? -17.694 -14.085 -11.559 1.00 76.31 249 PRO A N 1
ATOM 1884 C CA . PRO A 1 249 ? -16.869 -14.528 -12.679 1.00 76.31 249 PRO A CA 1
ATOM 1885 C C . PRO A 1 249 ? -15.589 -15.227 -12.194 1.00 76.31 249 PRO A C 1
ATOM 1887 O O . PRO A 1 249 ? -14.931 -14.748 -11.286 1.00 76.31 249 PRO A O 1
ATOM 1890 N N . GLY A 1 250 ? -15.254 -16.384 -12.773 1.00 71.38 250 GLY A N 1
ATOM 1891 C CA . GLY A 1 250 ? -14.048 -17.144 -12.404 1.00 71.38 250 GLY A CA 1
ATOM 1892 C C . GLY A 1 250 ? -14.161 -17.987 -11.126 1.00 71.38 250 GLY A C 1
ATOM 1893 O O . GLY A 1 250 ? -13.397 -18.937 -10.957 1.00 71.38 250 GLY A O 1
ATOM 1894 N N . GLU A 1 251 ? -15.158 -17.741 -10.275 1.00 73.12 251 GLU A N 1
ATOM 1895 C CA . GLU A 1 251 ? -15.306 -18.463 -9.014 1.00 73.12 251 GLU A CA 1
ATOM 1896 C C . GLU A 1 251 ? -16.029 -19.811 -9.144 1.00 73.12 251 GLU A C 1
ATOM 1898 O O . GLU A 1 251 ? -16.905 -20.033 -9.984 1.00 73.12 251 GLU A O 1
ATOM 1903 N N . SER A 1 252 ? -15.685 -20.729 -8.238 1.00 71.88 252 SER A N 1
ATOM 1904 C CA . SER A 1 252 ? -16.342 -22.038 -8.094 1.00 71.88 252 SER A CA 1
ATOM 1905 C C . SER A 1 252 ? -17.184 -22.165 -6.818 1.00 71.88 252 SER A C 1
ATOM 1907 O O . SER A 1 252 ? -17.818 -23.199 -6.600 1.00 71.88 252 SER A O 1
ATOM 1909 N N . VAL A 1 253 ? -17.212 -21.118 -5.987 1.00 69.25 253 VAL A N 1
ATOM 1910 C CA . VAL A 1 253 ? -17.900 -21.074 -4.693 1.00 69.25 253 VAL A CA 1
ATOM 1911 C C . VAL A 1 253 ? -18.914 -19.934 -4.700 1.00 69.25 253 VAL A C 1
ATOM 1913 O O . VAL A 1 253 ? -18.610 -18.820 -5.110 1.00 69.25 253 VAL A O 1
ATOM 1916 N N . TYR A 1 254 ? -20.138 -20.199 -4.243 1.00 74.44 254 TYR A N 1
ATOM 1917 C CA . TYR A 1 254 ? -21.125 -19.139 -4.044 1.00 74.44 254 TYR A CA 1
ATOM 1918 C C . TYR A 1 254 ? -20.745 -18.301 -2.824 1.00 74.44 254 TYR A C 1
ATOM 1920 O O . TYR A 1 254 ? -20.531 -18.852 -1.750 1.00 74.44 254 TYR A O 1
ATOM 1928 N N . ARG A 1 255 ? -20.699 -16.976 -2.961 1.00 84.06 255 ARG A N 1
ATOM 1929 C CA . ARG A 1 255 ? -20.272 -16.051 -1.898 1.00 84.06 255 ARG A CA 1
ATOM 1930 C C . ARG A 1 255 ? -21.433 -15.292 -1.252 1.00 84.06 255 ARG A C 1
ATOM 1932 O O . ARG A 1 255 ? -21.373 -14.086 -1.048 1.00 84.06 255 ARG A O 1
ATOM 1939 N N . GLY A 1 256 ? -22.523 -15.996 -0.955 1.00 90.12 256 GLY A N 1
ATOM 1940 C CA . GLY A 1 256 ? -23.686 -15.390 -0.310 1.00 90.12 256 GLY A CA 1
ATOM 1941 C C . GLY A 1 256 ? -24.436 -14.391 -1.194 1.00 90.12 256 GLY A C 1
ATOM 1942 O O . GLY A 1 256 ? -24.586 -14.580 -2.395 1.00 90.12 256 GLY A O 1
ATOM 1943 N N . ASP A 1 257 ? -24.953 -13.337 -0.581 1.00 93.62 257 ASP A N 1
ATOM 1944 C CA . ASP A 1 257 ? -25.742 -12.260 -1.185 1.00 93.62 257 ASP A CA 1
ATOM 1945 C C . ASP A 1 257 ? -25.062 -10.923 -0.873 1.00 93.62 257 ASP A C 1
ATOM 1947 O O . ASP A 1 257 ? -25.186 -10.403 0.243 1.00 93.62 257 ASP A O 1
ATOM 1951 N N . VAL A 1 258 ? -24.275 -10.401 -1.817 1.00 95.38 258 VAL A N 1
ATOM 1952 C CA . VAL A 1 258 ? -23.418 -9.232 -1.578 1.00 95.38 258 VAL A CA 1
ATOM 1953 C C . VAL A 1 258 ? -23.177 -8.412 -2.849 1.00 95.38 258 VAL A C 1
ATOM 1955 O O . VAL A 1 258 ? -23.152 -8.936 -3.960 1.00 95.38 258 VAL A O 1
ATOM 1958 N N . ALA A 1 259 ? -23.014 -7.103 -2.672 1.00 95.00 259 ALA A N 1
ATOM 1959 C CA . ALA A 1 259 ? -22.614 -6.151 -3.698 1.00 95.00 259 ALA A CA 1
ATOM 1960 C C . ALA A 1 259 ? -21.674 -5.080 -3.127 1.00 95.00 259 ALA A C 1
ATOM 1962 O O . ALA A 1 259 ? -21.747 -4.743 -1.942 1.00 95.00 259 ALA A O 1
ATOM 1963 N N . LEU A 1 260 ? -20.844 -4.507 -3.997 1.00 92.94 260 LEU A N 1
ATOM 1964 C CA . LEU A 1 260 ? -19.944 -3.397 -3.712 1.00 92.94 260 LEU A CA 1
ATOM 1965 C C . LEU A 1 260 ? -20.396 -2.142 -4.464 1.00 92.94 260 LEU A C 1
ATOM 1967 O O . LEU A 1 260 ? -20.423 -2.101 -5.695 1.00 92.94 260 LEU A O 1
ATOM 1971 N N . ILE A 1 261 ? -20.714 -1.095 -3.711 1.00 91.44 261 ILE A N 1
ATOM 1972 C CA . ILE A 1 261 ? -21.014 0.238 -4.226 1.00 91.44 261 ILE A CA 1
ATOM 1973 C C . ILE A 1 261 ? -19.698 1.017 -4.277 1.00 91.44 261 ILE A C 1
ATOM 1975 O O . ILE A 1 261 ? -19.167 1.382 -3.232 1.00 91.44 261 ILE A O 1
ATOM 1979 N N . ALA A 1 262 ? -19.179 1.302 -5.470 1.00 82.25 262 ALA A N 1
ATOM 1980 C CA . ALA A 1 262 ? -18.044 2.212 -5.621 1.00 82.25 262 ALA A CA 1
ATOM 1981 C C . ALA A 1 262 ? -18.545 3.656 -5.517 1.00 82.25 262 ALA A C 1
ATOM 1983 O O . ALA A 1 262 ? -19.485 4.027 -6.233 1.00 82.25 262 ALA A O 1
ATOM 1984 N N . ASN A 1 263 ? -17.982 4.467 -4.616 1.00 68.56 263 ASN A N 1
ATOM 1985 C CA . ASN A 1 263 ? -18.463 5.836 -4.463 1.00 68.56 263 ASN A CA 1
ATOM 1986 C C . ASN A 1 263 ? -18.146 6.681 -5.699 1.00 68.56 263 ASN A C 1
ATOM 1988 O O . ASN A 1 263 ? -17.158 6.483 -6.397 1.00 68.56 263 ASN A O 1
ATOM 1992 N N . THR A 1 264 ? -18.994 7.675 -5.953 1.00 54.03 264 THR A N 1
ATOM 1993 C CA . THR A 1 264 ? -18.686 8.719 -6.943 1.00 54.03 264 THR A CA 1
ATOM 1994 C C . THR A 1 264 ? -17.785 9.788 -6.320 1.00 54.03 264 THR A C 1
ATOM 1996 O O . THR A 1 264 ? -17.824 9.980 -5.108 1.00 54.03 264 THR A O 1
ATOM 1999 N N . ALA A 1 265 ? -17.067 10.573 -7.134 1.00 45.03 265 ALA A N 1
ATOM 2000 C CA . ALA A 1 265 ? -16.160 11.657 -6.709 1.00 45.03 265 ALA A CA 1
ATOM 2001 C C . ALA A 1 265 ? -16.749 12.724 -5.741 1.00 45.03 265 ALA A C 1
ATOM 2003 O O . ALA A 1 265 ? -16.034 13.614 -5.289 1.00 45.03 265 ALA A O 1
ATOM 2004 N N . ASN A 1 266 ? -18.050 12.670 -5.422 1.00 41.62 266 ASN A N 1
ATOM 2005 C CA . ASN A 1 266 ? -18.740 13.567 -4.486 1.00 41.62 266 ASN A CA 1
ATOM 2006 C C . ASN A 1 266 ? -19.228 12.881 -3.187 1.00 41.62 266 ASN A C 1
ATOM 2008 O O . ASN A 1 266 ? -19.827 13.558 -2.345 1.00 41.62 266 ASN A O 1
ATOM 2012 N N . GLY A 1 267 ? -19.028 11.568 -3.029 1.00 54.47 267 GLY A N 1
ATOM 2013 C CA . GLY A 1 267 ? -19.416 10.781 -1.857 1.00 54.47 267 GLY A CA 1
ATOM 2014 C C . GLY A 1 267 ? -18.207 10.071 -1.245 1.00 54.47 267 GLY A C 1
ATOM 2015 O O . GLY A 1 267 ? -17.448 9.420 -1.944 1.00 54.47 267 GLY A O 1
ATOM 2016 N N . SER A 1 268 ? -18.010 10.206 0.060 1.00 68.44 268 SER A N 1
ATOM 2017 C CA . SER A 1 268 ? -16.994 9.487 0.840 1.00 68.44 268 SER A CA 1
ATOM 2018 C C . SER A 1 268 ? -17.696 8.558 1.836 1.00 68.44 268 SER A C 1
ATOM 2020 O O . SER A 1 268 ? -18.902 8.698 2.060 1.00 68.44 268 SER A O 1
ATOM 2022 N N . VAL A 1 269 ? -16.974 7.613 2.434 1.00 76.00 269 VAL A N 1
ATOM 2023 C CA . VAL A 1 269 ? -17.459 6.801 3.559 1.00 76.00 269 VAL A CA 1
ATOM 2024 C C . VAL A 1 269 ? -16.542 7.007 4.755 1.00 76.00 269 VAL A C 1
ATOM 2026 O O . VAL A 1 269 ? -15.364 7.306 4.599 1.00 76.00 269 VAL A O 1
ATOM 2029 N N . ASP A 1 270 ? -17.098 6.882 5.948 1.00 77.19 270 ASP A N 1
ATOM 2030 C CA . ASP A 1 270 ? -16.351 6.954 7.205 1.00 77.19 270 ASP A CA 1
ATOM 2031 C C . ASP A 1 270 ? -16.315 5.546 7.796 1.00 77.19 270 ASP A C 1
ATOM 2033 O O . ASP A 1 270 ? -17.336 4.865 7.666 1.00 77.19 270 ASP A O 1
ATOM 2037 N N . PRO A 1 271 ? -15.232 5.096 8.455 1.00 79.88 271 PRO A N 1
ATOM 2038 C CA . PRO A 1 271 ? -15.134 3.781 9.095 1.00 79.88 271 PRO A CA 1
ATOM 2039 C C . PRO A 1 271 ? -16.043 3.650 10.329 1.00 79.88 271 PRO A C 1
ATOM 2041 O O . PRO A 1 271 ? -15.614 3.370 11.450 1.00 79.88 271 PRO A O 1
ATOM 2044 N N . ARG A 1 272 ? -17.344 3.846 10.140 1.00 90.31 272 ARG A N 1
ATOM 2045 C CA . ARG A 1 272 ? -18.373 3.867 11.167 1.00 90.31 272 ARG A CA 1
ATOM 2046 C C . ARG A 1 272 ? -19.618 3.147 10.705 1.00 90.31 272 ARG A C 1
ATOM 2048 O O . ARG A 1 272 ? -19.982 3.154 9.532 1.00 90.31 272 ARG A O 1
ATOM 2055 N N . ILE A 1 273 ? -20.340 2.607 11.680 1.00 93.56 273 ILE A N 1
ATOM 2056 C CA . ILE A 1 273 ? -21.714 2.145 11.493 1.00 93.56 273 ILE A CA 1
ATOM 2057 C C . ILE A 1 273 ? -22.654 2.827 12.479 1.00 93.56 273 ILE A C 1
ATOM 2059 O O . ILE A 1 273 ? -22.287 3.093 13.627 1.00 93.56 273 ILE A O 1
ATOM 2063 N N . TYR A 1 274 ? -23.895 3.070 12.064 1.00 93.69 274 TYR A N 1
ATOM 2064 C CA . TYR A 1 274 ? -24.945 3.531 12.962 1.00 93.69 274 TYR A CA 1
ATOM 2065 C C . TYR A 1 274 ? -25.314 2.445 13.980 1.00 93.69 274 TYR A C 1
ATOM 2067 O O . TYR A 1 274 ? -25.572 1.285 13.636 1.00 93.69 274 TYR A O 1
ATOM 2075 N N . ARG A 1 275 ? -25.452 2.862 15.235 1.00 91.38 275 ARG A N 1
ATOM 2076 C CA . ARG A 1 275 ? -25.844 2.057 16.396 1.00 91.38 275 ARG A CA 1
ATOM 2077 C C . ARG A 1 275 ? -27.188 2.551 16.949 1.00 91.38 275 ARG A C 1
ATOM 2079 O O . ARG A 1 275 ? -27.677 3.620 16.582 1.00 91.38 275 ARG A O 1
ATOM 2086 N N . GLY A 1 276 ? -27.811 1.772 17.824 1.00 89.00 276 GLY A N 1
ATOM 2087 C CA . GLY A 1 276 ? -29.085 2.116 18.461 1.00 89.00 276 GLY A CA 1
ATOM 2088 C C . GLY A 1 276 ? -30.330 1.961 17.565 1.00 89.00 276 GLY A C 1
ATOM 2089 O O . GLY A 1 276 ? -30.243 1.436 16.453 1.00 89.00 276 GLY A O 1
ATOM 2090 N N . PRO A 1 277 ? -31.514 2.381 18.055 1.00 87.19 277 PRO A N 1
ATOM 2091 C CA . PRO A 1 277 ? -32.807 2.121 17.411 1.00 87.19 277 PRO A CA 1
ATOM 2092 C C . PRO A 1 277 ? -32.966 2.818 16.048 1.00 87.19 277 PRO A C 1
ATOM 2094 O O . PRO A 1 277 ? -32.184 3.698 15.683 1.00 87.19 277 PRO A O 1
ATOM 2097 N N . ALA A 1 278 ? -34.011 2.450 15.299 1.00 79.06 278 ALA A N 1
ATOM 2098 C CA . ALA A 1 278 ? -34.389 3.131 14.059 1.00 79.06 278 ALA A CA 1
ATOM 2099 C C . ALA A 1 278 ? -34.583 4.644 14.307 1.00 79.06 278 ALA A C 1
ATOM 2101 O O . ALA A 1 278 ? -35.277 5.042 15.244 1.00 79.06 278 ALA A O 1
ATOM 2102 N N . GLY A 1 279 ? -33.909 5.480 13.511 1.00 74.94 279 GLY A N 1
ATOM 2103 C CA . GLY A 1 279 ? -33.840 6.938 13.693 1.00 74.94 279 GLY A CA 1
ATOM 2104 C C . GLY A 1 279 ? -32.694 7.449 14.583 1.00 74.94 279 GLY A C 1
ATOM 2105 O O . GLY A 1 279 ? -32.551 8.660 14.750 1.00 74.94 279 GLY A O 1
ATOM 2106 N N . SER A 1 280 ? -31.864 6.565 15.148 1.00 77.62 280 SER A N 1
ATOM 2107 C CA . SER A 1 280 ? -30.665 6.962 15.896 1.00 77.62 280 SER A CA 1
ATOM 2108 C C . SER A 1 280 ? -29.635 7.672 15.006 1.00 77.62 280 SER A C 1
ATOM 2110 O O . SER A 1 280 ? -29.489 7.368 13.819 1.00 77.62 280 SER A O 1
ATOM 2112 N N . SER A 1 281 ? -28.892 8.600 15.610 1.00 80.31 281 SER A N 1
ATOM 2113 C CA . SER A 1 281 ? -27.676 9.207 15.053 1.00 80.31 281 SER A CA 1
ATOM 2114 C C . SER A 1 281 ? -26.409 8.746 15.782 1.00 80.31 281 SER A C 1
ATOM 2116 O O . SER A 1 281 ? -25.326 9.265 15.523 1.00 80.31 281 SER A O 1
ATOM 2118 N N . THR A 1 282 ? -26.522 7.813 16.735 1.00 86.12 282 THR A N 1
ATOM 2119 C CA . THR A 1 282 ? -25.345 7.230 17.386 1.00 86.12 282 THR A CA 1
ATOM 2120 C C . THR A 1 282 ? -24.628 6.297 16.420 1.00 86.12 282 THR A C 1
ATOM 2122 O O . THR A 1 282 ? -25.248 5.649 15.579 1.00 86.12 282 THR A O 1
ATOM 2125 N N . SER A 1 283 ? -23.308 6.231 16.532 1.00 87.25 283 SER A N 1
ATOM 2126 C CA . SER A 1 283 ? -22.466 5.390 15.687 1.00 87.25 283 SER A CA 1
ATOM 2127 C C . SER A 1 283 ? -21.278 4.853 16.473 1.00 87.25 283 SER A C 1
ATOM 2129 O O . SER A 1 283 ? -20.920 5.397 17.519 1.00 87.25 283 SER A O 1
ATOM 2131 N N . ALA A 1 284 ? -20.687 3.776 15.966 1.00 85.06 284 ALA A N 1
ATOM 2132 C CA . ALA A 1 284 ? -19.456 3.191 16.475 1.00 85.06 284 ALA A CA 1
ATOM 2133 C C . ALA A 1 284 ? -18.442 3.073 15.340 1.00 85.06 284 ALA A C 1
ATOM 2135 O O . ALA A 1 284 ? -18.818 2.760 14.210 1.00 85.06 284 ALA A O 1
ATOM 2136 N N . ALA A 1 285 ? -17.178 3.323 15.670 1.00 79.88 285 ALA A N 1
ATOM 2137 C CA . ALA A 1 285 ? -16.046 3.088 14.788 1.00 79.88 285 ALA A CA 1
ATOM 2138 C C . ALA A 1 285 ? -15.895 1.592 14.484 1.00 79.88 285 ALA A C 1
ATOM 2140 O O . ALA A 1 285 ? -16.181 0.741 15.331 1.00 79.88 285 ALA A O 1
ATOM 2141 N N . ILE A 1 286 ? -15.441 1.289 13.278 1.00 80.19 286 ILE A N 1
ATOM 2142 C CA . ILE A 1 286 ? -15.098 -0.050 12.815 1.00 80.19 286 ILE A CA 1
ATOM 2143 C C . ILE A 1 286 ? -13.627 -0.269 13.136 1.00 80.19 286 ILE A C 1
ATOM 2145 O O . ILE A 1 286 ? -12.797 0.573 12.816 1.00 80.19 286 ILE A O 1
ATOM 2149 N N . ASN A 1 287 ? -13.302 -1.364 13.813 1.00 78.69 287 ASN A N 1
ATOM 2150 C CA . ASN A 1 287 ? -11.925 -1.638 14.211 1.00 78.69 287 ASN A CA 1
ATOM 2151 C C . ASN A 1 287 ? -11.246 -2.649 13.289 1.00 78.69 287 ASN A C 1
ATOM 2153 O O . ASN A 1 287 ? -10.101 -2.459 12.914 1.00 78.69 287 ASN A O 1
ATOM 2157 N N . ASP A 1 288 ? -11.945 -3.729 12.965 1.00 71.56 288 ASP A N 1
ATOM 2158 C CA . ASP A 1 288 ? -11.377 -4.882 12.280 1.00 71.56 288 ASP A CA 1
ATOM 2159 C C . ASP A 1 288 ? -12.475 -5.737 11.645 1.00 71.56 288 ASP A C 1
ATOM 2161 O O . ASP A 1 288 ? -13.654 -5.678 12.021 1.00 71.56 288 ASP A O 1
ATOM 2165 N N . MET A 1 289 ? -12.082 -6.568 10.684 1.00 75.81 289 MET A N 1
ATOM 2166 C CA . MET A 1 289 ? -12.868 -7.741 10.330 1.00 75.81 289 MET A CA 1
ATOM 2167 C C . MET A 1 289 ? -12.763 -8.767 11.455 1.00 75.81 289 MET A C 1
ATOM 2169 O O . MET A 1 289 ? -11.726 -8.921 12.095 1.00 75.81 289 MET A O 1
ATOM 2173 N N . TRP A 1 290 ? -13.849 -9.487 11.716 1.00 69.00 290 TRP A N 1
ATOM 2174 C CA . TRP A 1 290 ? -13.820 -10.593 12.662 1.00 69.00 290 TRP A CA 1
ATOM 2175 C C . TRP A 1 290 ? -12.779 -11.633 12.215 1.00 69.00 290 TRP A C 1
ATOM 2177 O O . TRP A 1 290 ? -12.795 -12.065 11.069 1.00 69.00 290 TRP A O 1
ATOM 2187 N N . SER A 1 291 ? -11.919 -12.094 13.126 1.00 51.44 291 SER A N 1
ATOM 2188 C CA . SER A 1 291 ? -10.706 -12.891 12.839 1.00 51.44 291 SER A CA 1
ATOM 2189 C C . SER A 1 291 ? -10.914 -14.317 12.290 1.00 51.44 291 SER A C 1
ATOM 2191 O O . SER A 1 291 ? -9.972 -15.098 12.199 1.00 51.44 291 SER A O 1
ATOM 2193 N N . GLY A 1 292 ? -12.141 -14.695 11.941 1.00 51.19 292 GLY A N 1
ATOM 2194 C CA . GLY A 1 292 ? -12.495 -16.019 11.432 1.00 51.19 292 GLY A CA 1
ATOM 2195 C C . GLY A 1 292 ? -13.902 -16.072 10.833 1.00 51.19 292 GLY A C 1
ATOM 2196 O O . GLY A 1 292 ? -14.667 -15.114 10.898 1.00 51.19 292 GLY A O 1
ATOM 2197 N N . ARG A 1 293 ? -14.272 -17.210 10.248 1.00 67.75 293 ARG A N 1
ATOM 2198 C CA . ARG A 1 293 ? -15.624 -17.405 9.701 1.00 67.75 293 ARG A CA 1
ATOM 2199 C C . ARG A 1 293 ? -16.654 -17.614 10.812 1.00 67.75 293 ARG A C 1
ATOM 2201 O O . ARG A 1 293 ? -16.335 -18.141 11.883 1.00 67.75 293 ARG A O 1
ATOM 2208 N N . ALA A 1 294 ? -17.896 -17.229 10.542 1.00 73.31 294 ALA A N 1
ATOM 2209 C CA . ALA A 1 294 ? -19.021 -17.409 11.443 1.00 73.31 294 ALA A CA 1
ATOM 2210 C C . ALA A 1 294 ? -19.148 -18.877 11.860 1.00 73.31 294 ALA A C 1
ATOM 2212 O O . ALA A 1 294 ? -19.322 -19.775 11.035 1.00 73.31 294 ALA A O 1
ATOM 2213 N N . THR A 1 295 ? -19.075 -19.115 13.165 1.00 68.56 295 THR A N 1
ATOM 2214 C CA . THR A 1 295 ? -19.083 -20.458 13.743 1.00 68.56 295 THR A CA 1
ATOM 2215 C C . THR A 1 295 ? -20.348 -20.658 14.581 1.00 68.56 295 THR A C 1
ATOM 2217 O O . THR A 1 295 ? -20.770 -19.726 15.273 1.00 68.56 295 THR A O 1
ATOM 2220 N N . PRO A 1 296 ? -20.980 -21.850 14.563 1.00 75.38 296 PRO A N 1
ATOM 2221 C CA . PRO A 1 296 ? -22.119 -22.142 15.429 1.00 75.38 296 PRO A CA 1
ATOM 2222 C C . PRO A 1 296 ? -21.850 -21.775 16.895 1.00 75.38 296 PRO A C 1
ATOM 2224 O O . PRO A 1 296 ? -20.872 -22.219 17.495 1.00 75.38 296 PRO A O 1
ATOM 2227 N N . GLY A 1 297 ? -22.739 -20.971 17.476 1.00 75.00 297 GLY A N 1
ATOM 2228 C CA . GLY A 1 297 ? -22.624 -20.436 18.835 1.00 75.00 297 GLY A CA 1
ATOM 2229 C C . GLY A 1 297 ? -22.141 -18.985 18.922 1.00 75.00 297 GLY A C 1
ATOM 2230 O O . GLY A 1 297 ? -22.382 -18.343 19.950 1.00 75.00 297 GLY A O 1
ATOM 2231 N N . ASP A 1 298 ? -21.542 -18.438 17.860 1.00 78.81 298 ASP A N 1
ATOM 2232 C CA . ASP A 1 298 ? -21.081 -17.049 17.839 1.00 78.81 298 ASP A CA 1
ATOM 2233 C C . ASP A 1 298 ? -22.222 -16.072 18.120 1.00 78.81 298 ASP A C 1
ATOM 2235 O O . ASP A 1 298 ? -23.300 -16.153 17.523 1.00 78.81 298 ASP A O 1
ATOM 2239 N N . GLN A 1 299 ? -21.961 -15.112 19.007 1.00 90.75 299 GLN A N 1
ATOM 2240 C CA . GLN A 1 299 ? -22.896 -14.034 19.312 1.00 90.75 299 GLN A CA 1
ATOM 2241 C C . GLN A 1 299 ? -22.651 -12.828 18.413 1.00 90.75 299 GLN A C 1
ATOM 2243 O O . GLN A 1 299 ? -21.500 -12.449 18.177 1.00 90.75 299 GLN A O 1
ATOM 2248 N N . TYR A 1 300 ? -23.730 -12.198 17.953 1.00 94.56 300 TYR A N 1
ATOM 2249 C CA . TYR A 1 300 ? -23.636 -11.022 17.094 1.00 94.56 300 TYR A CA 1
ATOM 2250 C C . TYR A 1 300 ? -24.828 -10.063 17.221 1.00 94.56 300 TYR A C 1
ATOM 2252 O O . TYR A 1 300 ? -25.852 -10.339 17.860 1.00 94.56 300 TYR A O 1
ATOM 2260 N N . CYS A 1 301 ? -24.656 -8.905 16.594 1.00 96.00 301 CYS A N 1
ATOM 2261 C CA . CYS A 1 301 ? -25.631 -7.848 16.407 1.00 96.00 301 CYS A CA 1
ATOM 2262 C C . CYS A 1 301 ? -25.858 -7.588 14.916 1.00 96.00 301 CYS A C 1
ATOM 2264 O O . CYS A 1 301 ? -24.992 -7.846 14.081 1.00 96.00 301 CYS A O 1
ATOM 2266 N N . THR A 1 302 ? -27.022 -7.039 14.595 1.00 95.62 302 THR A N 1
ATOM 2267 C CA . THR A 1 302 ? -27.374 -6.547 13.260 1.00 95.62 302 THR A CA 1
ATOM 2268 C C . THR A 1 302 ? -27.694 -5.059 13.335 1.00 95.62 302 THR A C 1
ATOM 2270 O O . THR A 1 302 ? -28.088 -4.559 14.392 1.00 95.62 302 THR A O 1
ATOM 2273 N N . GLY A 1 303 ? -27.554 -4.347 12.222 1.00 93.56 303 GLY A N 1
ATOM 2274 C CA . GLY A 1 303 ? -28.002 -2.968 12.051 1.00 93.56 303 GLY A CA 1
ATOM 2275 C C . GLY A 1 303 ? -28.714 -2.796 10.714 1.00 93.56 303 GLY A C 1
ATOM 2276 O O . GLY A 1 303 ? -28.359 -3.451 9.745 1.00 93.56 303 GLY A O 1
ATOM 2277 N N . GLY A 1 304 ? -29.701 -1.909 10.649 1.00 91.44 304 GLY A N 1
ATOM 2278 C CA . GLY A 1 304 ? -30.434 -1.619 9.416 1.00 91.44 304 GLY A CA 1
ATOM 2279 C C . GLY A 1 304 ? -31.401 -0.455 9.596 1.00 91.44 304 GLY A C 1
ATOM 2280 O O . GLY A 1 304 ? -31.646 -0.007 10.720 1.00 91.44 304 GLY A O 1
ATOM 2281 N N . ARG A 1 305 ? -31.926 0.079 8.492 1.00 89.38 305 ARG A N 1
ATOM 2282 C CA . ARG A 1 305 ? -32.785 1.273 8.509 1.00 89.38 305 ARG A CA 1
ATOM 2283 C C . ARG A 1 305 ? -34.118 1.066 9.227 1.00 89.38 305 ARG A C 1
ATOM 2285 O O . ARG A 1 305 ? -34.652 2.018 9.783 1.00 89.38 305 ARG A O 1
ATOM 2292 N N . MET A 1 306 ? -34.667 -0.148 9.203 1.00 88.69 306 MET A N 1
ATOM 2293 C CA . MET A 1 306 ? -36.014 -0.421 9.700 1.00 88.69 306 MET A CA 1
ATOM 2294 C C . MET A 1 306 ? -35.984 -0.905 11.145 1.00 88.69 306 MET A C 1
ATOM 2296 O O . MET A 1 306 ? -36.692 -0.357 11.987 1.00 88.69 306 MET A O 1
ATOM 2300 N N . ALA A 1 307 ? -35.164 -1.913 11.444 1.00 87.75 307 ALA A N 1
ATOM 2301 C CA . ALA A 1 307 ? -35.054 -2.456 12.795 1.00 87.75 307 ALA A CA 1
ATOM 2302 C C . ALA A 1 307 ? -34.120 -1.631 13.698 1.00 87.75 307 ALA A C 1
ATOM 2304 O O . ALA A 1 307 ? -34.238 -1.691 14.923 1.00 87.75 307 ALA A O 1
ATOM 2305 N N . GLY A 1 308 ? -33.204 -0.848 13.118 1.00 89.69 308 GLY A N 1
ATOM 2306 C CA . GLY A 1 308 ? -32.075 -0.291 13.858 1.00 89.69 308 GLY A CA 1
ATOM 2307 C C . GLY A 1 308 ? -31.133 -1.399 14.325 1.00 89.69 308 GLY A C 1
ATOM 2308 O O . GLY A 1 308 ? -30.982 -2.433 13.676 1.00 89.69 308 GLY A O 1
ATOM 2309 N N . GLU A 1 309 ? -30.475 -1.178 15.454 1.00 92.88 309 GLU A N 1
ATOM 2310 C CA . GLU A 1 309 ? -29.621 -2.171 16.091 1.00 92.88 309 GLU A CA 1
ATOM 2311 C C . GLU A 1 309 ? -30.412 -3.268 16.804 1.00 92.88 309 GLU A C 1
ATOM 2313 O O . GLU A 1 309 ? -31.320 -3.003 17.593 1.00 92.88 309 GLU A O 1
ATOM 2318 N N . SER A 1 310 ? -29.994 -4.512 16.578 1.00 91.19 310 SER A N 1
ATOM 2319 C CA . SER A 1 310 ? -30.616 -5.698 17.150 1.00 91.19 310 SER A CA 1
ATOM 2320 C C . SER A 1 310 ? -29.533 -6.703 17.559 1.00 91.19 310 SER A C 1
ATOM 2322 O O . SER A 1 310 ? -28.931 -7.350 16.709 1.00 91.19 310 SER A O 1
ATOM 2324 N N . CYS A 1 311 ? -29.265 -6.832 18.860 1.00 92.31 311 CYS A N 1
ATOM 2325 C CA . CYS A 1 311 ? -28.224 -7.714 19.413 1.00 92.31 311 CYS A CA 1
ATOM 2326 C C . CYS A 1 311 ? -28.786 -9.012 20.016 1.00 92.31 311 CYS A C 1
ATOM 2328 O O . CYS A 1 311 ? -30.003 -9.187 20.125 1.00 92.31 311 CYS A O 1
ATOM 2330 N N . GLY A 1 312 ? -27.889 -9.915 20.426 1.00 88.44 312 GLY A N 1
ATOM 2331 C CA . GLY A 1 312 ? -28.227 -11.179 21.094 1.00 88.44 312 GLY A CA 1
ATOM 2332 C C . GLY A 1 312 ? -28.546 -12.323 20.134 1.00 88.44 312 GLY A C 1
ATOM 2333 O O . GLY A 1 312 ? -29.192 -13.292 20.525 1.00 88.44 312 GLY A O 1
ATOM 2334 N N . TRP A 1 313 ? -28.147 -12.195 18.869 1.00 93.38 313 TRP A N 1
ATOM 2335 C CA . TRP A 1 313 ? -28.266 -13.274 17.901 1.00 93.38 313 TRP A CA 1
ATOM 2336 C C . TRP A 1 313 ? -27.203 -14.331 18.135 1.00 93.38 313 TRP A C 1
ATOM 2338 O O . TRP A 1 313 ? -26.080 -14.010 18.510 1.00 93.38 313 TRP A O 1
ATOM 2348 N N . THR A 1 314 ? -27.553 -15.579 17.843 1.00 89.81 314 THR A N 1
ATOM 2349 C CA . THR A 1 314 ? -26.623 -16.708 17.847 1.00 89.81 314 THR A CA 1
ATOM 2350 C C . THR A 1 314 ? -26.516 -17.278 16.440 1.00 89.81 314 THR A C 1
ATOM 2352 O O . THR A 1 314 ? -27.543 -17.541 15.808 1.00 89.81 314 THR A O 1
ATOM 2355 N N . VAL A 1 315 ? -25.296 -17.476 15.940 1.00 82.56 315 VAL A N 1
ATOM 2356 C CA . VAL A 1 315 ? -25.065 -18.254 14.715 1.00 82.56 315 VAL A CA 1
ATOM 2357 C C . VAL A 1 315 ? -25.484 -19.694 14.980 1.00 82.56 315 VAL A C 1
ATOM 2359 O O . VAL A 1 315 ? -25.040 -20.306 15.950 1.00 82.56 315 VAL A O 1
ATOM 2362 N N . VAL A 1 316 ? -26.358 -20.227 14.133 1.00 78.62 316 VAL A N 1
ATOM 2363 C CA . VAL A 1 316 ? -26.825 -21.612 14.222 1.00 78.62 316 VAL A CA 1
ATOM 2364 C C . VAL A 1 316 ? -26.047 -22.484 13.251 1.00 78.62 316 VAL A C 1
ATOM 2366 O O . VAL A 1 316 ? -25.505 -23.497 13.671 1.00 78.62 316 VAL A O 1
ATOM 2369 N N . GLU A 1 317 ? -25.981 -22.087 11.979 1.00 74.50 317 GLU A N 1
ATOM 2370 C CA . GLU A 1 317 ? -25.348 -22.887 10.927 1.00 74.50 317 GLU A CA 1
ATOM 2371 C C . GLU A 1 317 ? -24.830 -21.975 9.797 1.00 74.50 317 GLU A C 1
ATOM 2373 O O . GLU A 1 317 ? -25.629 -21.235 9.214 1.00 74.50 317 GLU A O 1
ATOM 2378 N N . PRO A 1 318 ? -23.522 -21.975 9.486 1.00 68.75 318 PRO A N 1
ATOM 2379 C CA . PRO A 1 318 ? -22.984 -21.345 8.280 1.00 68.75 318 PRO A CA 1
ATOM 2380 C C . PRO A 1 318 ? -23.231 -22.198 7.022 1.00 68.75 318 PRO A C 1
ATOM 2382 O O . PRO A 1 318 ? -23.526 -23.387 7.106 1.00 68.75 318 PRO A O 1
ATOM 2385 N N . GLY A 1 319 ? -23.088 -21.604 5.835 1.00 68.38 319 GLY A N 1
ATOM 2386 C CA . GLY A 1 319 ? -23.159 -22.333 4.562 1.00 68.38 319 GLY A CA 1
ATOM 2387 C C . GLY A 1 319 ? -24.547 -22.870 4.196 1.00 68.38 319 GLY A C 1
ATOM 2388 O O . GLY A 1 319 ? -24.662 -23.872 3.492 1.00 68.38 319 GLY A O 1
ATOM 2389 N N . VAL A 1 320 ? -25.615 -22.233 4.678 1.00 63.62 320 VAL A N 1
ATOM 2390 C CA . VAL A 1 320 ? -26.987 -22.628 4.360 1.00 63.62 320 VAL A CA 1
ATOM 2391 C C . VAL A 1 320 ? -27.411 -22.145 2.976 1.00 63.62 320 VAL A C 1
ATOM 2393 O O . VAL A 1 320 ? -27.043 -21.066 2.511 1.00 63.62 320 VAL A O 1
ATOM 2396 N N . GLU A 1 321 ? -28.270 -22.935 2.343 1.00 73.12 321 GLU A N 1
ATOM 2397 C CA . GLU A 1 321 ? -28.876 -22.638 1.048 1.00 73.12 321 GLU A CA 1
ATOM 2398 C C . GLU A 1 321 ? -30.397 -22.756 1.159 1.00 73.12 321 GLU A C 1
ATOM 2400 O O . GLU A 1 321 ? -30.924 -23.522 1.975 1.00 73.12 321 GLU A O 1
ATOM 2405 N N . GLY A 1 322 ? -31.133 -22.009 0.340 1.00 70.50 322 GLY A N 1
ATOM 2406 C CA . GLY A 1 322 ? -32.586 -22.015 0.435 1.00 70.50 322 GLY A CA 1
ATOM 2407 C C . GLY A 1 322 ? -33.295 -21.159 -0.599 1.00 70.50 322 GLY A C 1
ATOM 2408 O O . GLY A 1 322 ? -32.792 -20.888 -1.687 1.00 70.50 322 GLY A O 1
ATOM 2409 N N . THR A 1 323 ? -34.540 -20.799 -0.290 1.00 72.31 323 THR A N 1
ATOM 2410 C CA . THR A 1 323 ? -35.423 -20.073 -1.208 1.00 72.31 323 THR A CA 1
ATOM 2411 C C . THR A 1 323 ? -36.240 -19.037 -0.441 1.00 72.31 323 THR A C 1
ATOM 2413 O O . THR A 1 323 ? -36.857 -19.358 0.579 1.00 72.31 323 THR A O 1
ATOM 2416 N N . TYR A 1 324 ? -36.263 -17.799 -0.930 1.00 70.44 324 TYR A N 1
ATOM 2417 C CA . TYR A 1 324 ? -37.101 -16.725 -0.399 1.00 70.44 324 TYR A CA 1
ATOM 2418 C C . TYR A 1 324 ? -38.573 -16.937 -0.765 1.00 70.44 324 TYR A C 1
ATOM 2420 O O . TYR A 1 324 ? -38.938 -17.729 -1.633 1.00 70.44 324 TYR A O 1
ATOM 2428 N N . LYS A 1 325 ? -39.464 -16.177 -0.119 1.00 68.75 325 LYS A N 1
ATOM 2429 C CA . LYS A 1 325 ? -40.919 -16.269 -0.347 1.00 68.75 325 LYS A CA 1
ATOM 2430 C C . LYS A 1 325 ? -41.349 -15.938 -1.782 1.00 68.75 325 LYS A C 1
ATOM 2432 O O . LYS A 1 325 ? -42.413 -16.386 -2.198 1.00 68.75 325 LYS A O 1
ATOM 2437 N N . ASN A 1 326 ? -40.566 -15.141 -2.506 1.00 68.94 326 ASN A N 1
ATOM 2438 C CA . ASN A 1 326 ? -40.789 -14.792 -3.914 1.00 68.94 326 ASN A CA 1
ATOM 2439 C C . ASN A 1 326 ? -40.268 -15.864 -4.894 1.00 68.94 326 ASN A C 1
ATOM 2441 O O . ASN A 1 326 ? -40.576 -15.775 -6.078 1.00 68.94 326 ASN A O 1
ATOM 2445 N N . GLY A 1 327 ? -39.555 -16.892 -4.417 1.00 65.44 327 GLY A N 1
ATOM 2446 C CA . GLY A 1 327 ? -39.027 -17.989 -5.233 1.00 65.44 327 GLY A CA 1
ATOM 2447 C C . GLY A 1 327 ? -37.554 -17.855 -5.634 1.00 65.44 327 GLY A C 1
ATOM 2448 O O . GLY A 1 327 ? -37.008 -18.812 -6.182 1.00 65.44 327 GLY A O 1
ATOM 2449 N N . GLU A 1 328 ? -36.906 -16.727 -5.337 1.00 73.81 328 GLU A N 1
ATOM 2450 C CA . GLU A 1 328 ? -35.460 -16.540 -5.524 1.00 73.81 328 GLU A CA 1
ATOM 2451 C C . GLU A 1 328 ? -34.667 -17.449 -4.581 1.00 73.81 328 GLU A C 1
ATOM 2453 O O . GLU A 1 328 ? -35.146 -17.808 -3.501 1.00 73.81 328 GLU A O 1
ATOM 2458 N N . LYS A 1 329 ? -33.450 -17.829 -4.972 1.00 75.62 329 LYS A N 1
ATOM 2459 C CA . LYS A 1 329 ? -32.601 -18.743 -4.199 1.00 75.62 329 LYS A CA 1
ATOM 2460 C C . LYS A 1 329 ? -31.429 -18.012 -3.560 1.00 75.62 329 LYS A C 1
ATOM 2462 O O . LYS A 1 329 ? -30.875 -17.101 -4.155 1.00 75.62 329 LYS A O 1
ATOM 2467 N N . PHE A 1 330 ? -31.018 -18.453 -2.382 1.00 77.12 330 PHE A N 1
ATOM 2468 C CA . PHE A 1 330 ? -29.743 -18.041 -1.797 1.00 77.12 330 PHE A CA 1
ATOM 2469 C C . PHE A 1 330 ? -28.841 -19.251 -1.627 1.00 77.12 330 PHE A C 1
ATOM 2471 O O . PHE A 1 330 ? -29.325 -20.355 -1.354 1.00 77.12 330 PHE A O 1
ATOM 2478 N N . TYR A 1 331 ? -27.540 -19.016 -1.744 1.00 77.38 331 TYR A N 1
ATOM 2479 C CA . TYR A 1 331 ? -26.506 -20.024 -1.551 1.00 77.38 331 TYR A CA 1
ATOM 2480 C C . TYR A 1 331 ? -25.432 -19.479 -0.611 1.00 77.38 331 TYR A C 1
ATOM 2482 O O . TYR A 1 331 ? -25.119 -18.295 -0.674 1.00 77.38 331 TYR A O 1
ATOM 2490 N N . ASN A 1 332 ? -24.872 -20.346 0.234 1.00 78.81 332 ASN A N 1
ATOM 2491 C CA . ASN A 1 332 ? -23.782 -20.031 1.162 1.00 78.81 332 ASN A CA 1
ATOM 2492 C C . ASN A 1 332 ? -24.040 -18.808 2.076 1.00 78.81 332 ASN A C 1
ATOM 2494 O O . ASN A 1 332 ? -23.209 -17.910 2.190 1.00 78.81 332 ASN A O 1
ATOM 2498 N N . LEU A 1 333 ? -25.206 -18.761 2.729 1.00 81.94 333 LEU A N 1
ATOM 2499 C CA . LEU A 1 333 ? -25.486 -17.779 3.787 1.00 81.94 333 LEU A CA 1
ATOM 2500 C C . LEU A 1 333 ? -25.239 -18.371 5.175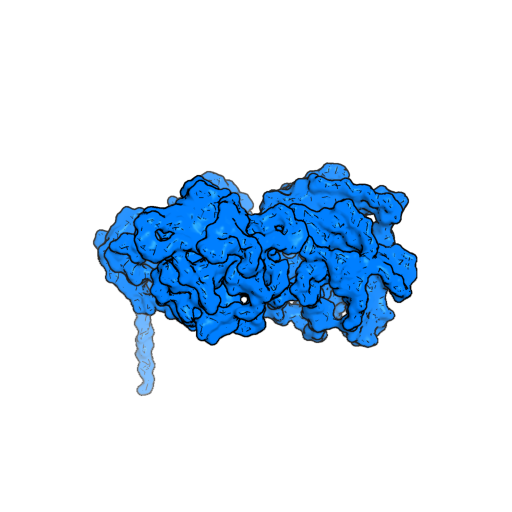 1.00 81.94 333 LEU A C 1
ATOM 2502 O O . LEU A 1 333 ? -25.186 -19.582 5.362 1.00 81.94 333 LEU A O 1
ATOM 2506 N N . VAL A 1 334 ? -25.155 -17.516 6.185 1.00 85.06 334 VAL A N 1
ATOM 2507 C CA . VAL A 1 334 ? -25.125 -17.903 7.593 1.00 85.06 334 VAL A CA 1
ATOM 2508 C C . VAL A 1 334 ? -26.517 -17.760 8.189 1.00 85.06 334 VAL A C 1
ATOM 2510 O O . VAL A 1 334 ? -27.104 -16.679 8.166 1.00 85.06 334 VAL A O 1
ATOM 2513 N N . PHE A 1 335 ? -27.043 -18.846 8.755 1.00 85.75 335 PHE A N 1
ATOM 2514 C CA . PHE A 1 335 ? -28.289 -18.845 9.510 1.00 85.75 335 PHE A CA 1
ATOM 2515 C C . PHE A 1 335 ? -28.020 -18.528 10.979 1.00 85.75 335 PHE A C 1
ATOM 2517 O O . PHE A 1 335 ? -27.229 -19.196 11.650 1.00 85.75 335 PHE A O 1
ATOM 2524 N N . GLY A 1 336 ? -28.736 -17.542 11.511 1.00 84.44 336 GLY A N 1
ATOM 2525 C CA . GLY A 1 336 ? -28.780 -17.274 12.936 1.00 84.44 336 GLY A CA 1
ATOM 2526 C C . GLY A 1 336 ? -30.187 -17.112 13.484 1.00 84.44 336 GLY A C 1
ATOM 2527 O O . GLY A 1 336 ? -31.172 -16.917 12.766 1.00 84.44 336 GLY A O 1
ATOM 2528 N N . TRP A 1 337 ? -30.258 -17.211 14.803 1.00 89.38 337 TRP A N 1
ATOM 2529 C CA . TRP A 1 337 ? -31.502 -17.279 15.548 1.00 89.38 337 TRP A CA 1
ATOM 2530 C C . TRP A 1 337 ? -31.446 -16.397 16.793 1.00 89.38 337 TRP A C 1
ATOM 2532 O O . TRP A 1 337 ? -30.388 -16.229 17.410 1.00 89.38 337 TRP A O 1
ATOM 2542 N N . ARG A 1 338 ? -32.602 -15.849 17.174 1.00 87.00 338 ARG A N 1
ATOM 2543 C CA . ARG A 1 338 ? -32.791 -15.134 18.438 1.00 87.00 338 ARG A CA 1
ATOM 2544 C C . ARG A 1 338 ? -34.206 -15.314 18.979 1.00 87.00 338 ARG A C 1
ATOM 2546 O O . ARG A 1 338 ? -35.175 -15.336 18.225 1.00 87.00 338 ARG A O 1
ATOM 2553 N N . GLN A 1 339 ? -34.338 -15.327 20.302 1.00 82.19 339 GLN A N 1
ATOM 2554 C CA . GLN A 1 339 ? -35.623 -15.216 20.987 1.00 82.19 339 GLN A CA 1
ATOM 2555 C C . GLN A 1 339 ? -36.065 -13.754 21.180 1.00 82.19 339 GLN A C 1
ATOM 2557 O O . GLN A 1 339 ? -35.283 -12.911 21.618 1.00 82.19 339 GLN A O 1
ATOM 2562 N N . GLY A 1 340 ? -37.348 -13.470 20.949 1.00 74.50 340 GLY A N 1
ATOM 2563 C CA . GLY A 1 340 ? -37.977 -12.188 21.280 1.00 74.50 340 GLY A CA 1
ATOM 2564 C C . GLY A 1 340 ? -38.377 -11.341 20.066 1.00 74.50 340 GLY A C 1
ATOM 2565 O O . GLY A 1 340 ? -37.979 -11.638 18.945 1.00 74.50 340 GLY A O 1
ATOM 2566 N N . PRO A 1 341 ? -39.181 -10.283 20.284 1.00 69.62 341 PRO A N 1
ATOM 2567 C CA . PRO A 1 341 ? -39.648 -9.400 19.214 1.00 69.62 341 PRO A CA 1
ATOM 2568 C C . PRO A 1 341 ? -38.489 -8.557 18.633 1.00 69.62 341 PRO A C 1
ATOM 2570 O O . PRO A 1 341 ? -37.418 -8.484 19.235 1.00 69.62 341 PRO A O 1
ATOM 2573 N N . ASN A 1 342 ? -38.700 -7.891 17.488 1.00 76.75 342 ASN A N 1
ATOM 2574 C CA . ASN A 1 342 ? -37.727 -7.029 16.771 1.00 76.75 342 ASN A CA 1
ATOM 2575 C C . ASN A 1 342 ? -36.713 -7.775 15.879 1.00 76.75 342 ASN A C 1
ATOM 2577 O O . ASN A 1 342 ? -35.495 -7.636 16.036 1.00 76.75 342 ASN A O 1
ATOM 2581 N N . CYS A 1 343 ? -37.225 -8.581 14.950 1.00 84.56 343 CYS A N 1
ATOM 2582 C CA . CYS A 1 343 ? -36.422 -9.278 13.944 1.00 84.56 343 CYS A CA 1
ATOM 2583 C C . CYS A 1 343 ? -35.860 -8.322 12.876 1.00 84.56 343 CYS A C 1
ATOM 2585 O O . CYS A 1 343 ? -36.347 -7.205 12.722 1.00 84.56 343 CYS A O 1
ATOM 2587 N N . VAL A 1 344 ? -34.885 -8.807 12.104 1.00 87.69 344 VAL A N 1
ATOM 2588 C CA . VAL A 1 344 ? -34.486 -8.203 10.823 1.00 87.69 344 VAL A CA 1
ATOM 2589 C C . VAL A 1 344 ? -35.650 -8.305 9.837 1.00 87.69 344 VAL A C 1
ATOM 2591 O O . VAL A 1 344 ? -36.197 -9.394 9.645 1.00 87.69 344 VAL A O 1
ATOM 2594 N N . ILE A 1 345 ? -36.035 -7.185 9.224 1.00 86.38 345 ILE A N 1
ATOM 2595 C CA . ILE A 1 345 ? -37.246 -7.069 8.397 1.00 86.38 345 ILE A CA 1
ATOM 2596 C C . ILE A 1 345 ? -36.943 -6.467 7.023 1.00 86.38 345 ILE A C 1
ATOM 2598 O O . ILE A 1 345 ? -35.825 -6.057 6.717 1.00 86.38 345 ILE A O 1
ATOM 2602 N N . LYS A 1 346 ? -37.956 -6.439 6.145 1.00 84.06 346 LYS A N 1
ATOM 2603 C CA . LYS A 1 346 ? -37.805 -5.898 4.790 1.00 84.06 346 LYS A CA 1
ATOM 2604 C C . LYS A 1 346 ? -37.329 -4.447 4.861 1.00 84.06 346 LYS A C 1
ATOM 2606 O O . LYS A 1 346 ? -38.058 -3.587 5.344 1.00 84.06 346 LYS A O 1
ATOM 2611 N N . GLY A 1 347 ? -36.151 -4.186 4.307 1.00 87.06 347 GLY A N 1
ATOM 2612 C CA . GLY A 1 347 ? -35.497 -2.882 4.329 1.00 87.06 347 GLY A CA 1
ATOM 2613 C C . GLY A 1 347 ? -34.168 -2.872 5.075 1.00 87.06 347 GLY A C 1
ATOM 2614 O O . GLY A 1 347 ? -33.351 -2.006 4.781 1.00 87.06 347 GLY A O 1
ATOM 2615 N N . ASP A 1 348 ? -33.935 -3.837 5.966 1.00 91.75 348 ASP A N 1
ATOM 2616 C CA . ASP A 1 348 ? -32.651 -4.015 6.657 1.00 91.75 348 ASP A CA 1
ATOM 2617 C C . ASP A 1 348 ? -31.617 -4.776 5.815 1.00 91.75 348 ASP A C 1
ATOM 2619 O O . ASP A 1 348 ? -30.442 -4.796 6.169 1.00 91.75 348 ASP A O 1
ATOM 2623 N N . SER A 1 349 ? -32.039 -5.383 4.700 1.00 93.88 349 SER A N 1
ATOM 2624 C CA . SER A 1 349 ? -31.155 -6.000 3.710 1.00 93.88 349 SER A CA 1
ATOM 2625 C C . SER A 1 349 ? -30.008 -5.068 3.332 1.00 93.88 349 SER A C 1
ATOM 2627 O O . SER A 1 349 ? -30.225 -3.878 3.108 1.00 93.88 349 SER A O 1
ATOM 2629 N N . GLY A 1 350 ? -28.800 -5.608 3.280 1.00 94.94 350 GLY A N 1
ATOM 2630 C CA . GLY A 1 350 ? -27.557 -4.877 3.092 1.00 94.94 350 GLY A CA 1
ATOM 2631 C C . GLY A 1 350 ? -26.959 -4.296 4.370 1.00 94.94 350 GLY A C 1
ATOM 2632 O O . GLY A 1 350 ? -25.812 -3.880 4.340 1.00 94.94 350 GLY A O 1
ATOM 2633 N N . GLY A 1 351 ? -27.680 -4.300 5.494 1.00 96.50 351 GLY A N 1
ATOM 2634 C CA . GLY A 1 351 ? -27.220 -3.742 6.764 1.00 96.50 351 GLY A CA 1
ATOM 2635 C C . GLY A 1 351 ? -26.074 -4.523 7.433 1.00 96.50 351 GLY A C 1
ATOM 2636 O O . GLY A 1 351 ? -25.959 -5.738 7.233 1.00 96.50 351 GLY A O 1
ATOM 2637 N N . PRO A 1 352 ? -25.235 -3.870 8.262 1.00 97.69 352 PRO A N 1
ATOM 2638 C CA . PRO A 1 352 ? -24.067 -4.494 8.873 1.00 97.69 352 PRO A CA 1
ATOM 2639 C C . PRO A 1 352 ? -24.445 -5.545 9.922 1.00 97.69 352 PRO A C 1
ATOM 2641 O O . PRO A 1 352 ? -25.299 -5.323 10.785 1.00 97.69 352 PRO A O 1
ATOM 2644 N N . VAL A 1 353 ? -23.730 -6.664 9.901 1.00 98.06 353 VAL A N 1
ATOM 2645 C CA . VAL A 1 353 ? -23.687 -7.685 10.953 1.00 98.06 353 VAL A CA 1
ATOM 2646 C C . VAL A 1 353 ? -22.338 -7.572 11.641 1.00 98.06 353 VAL A C 1
ATOM 2648 O O . VAL A 1 353 ? -21.304 -7.563 10.978 1.00 98.06 353 VAL A O 1
ATOM 2651 N N . TYR A 1 354 ? -22.325 -7.454 12.962 1.00 97.19 354 TYR A N 1
ATOM 2652 C CA . TYR A 1 354 ? -21.113 -7.131 13.714 1.00 97.19 354 TYR A CA 1
ATOM 2653 C C . TYR A 1 354 ? -21.156 -7.666 15.136 1.00 97.19 354 TYR A C 1
ATOM 2655 O O . TYR A 1 354 ? -22.214 -8.016 15.657 1.00 97.19 354 TYR A O 1
ATOM 2663 N N . THR A 1 355 ? -20.007 -7.648 15.800 1.00 90.50 355 THR A N 1
ATOM 2664 C CA . THR A 1 355 ? -19.941 -7.758 17.258 1.00 90.50 355 THR A CA 1
ATOM 2665 C C . THR A 1 355 ? -19.359 -6.494 17.846 1.00 90.50 355 THR A C 1
ATOM 2667 O O . THR A 1 355 ? -18.478 -5.862 17.270 1.00 90.50 355 THR A O 1
ATOM 2670 N N . VAL A 1 356 ? -19.885 -6.117 19.004 1.00 88.88 356 VAL A N 1
ATOM 2671 C CA . VAL A 1 356 ? -19.369 -5.001 19.786 1.00 88.88 356 VAL A CA 1
ATOM 2672 C C . VAL A 1 356 ? -18.162 -5.498 20.557 1.00 88.88 356 VAL A C 1
ATOM 2674 O O . VAL A 1 356 ? -18.268 -6.448 21.336 1.00 88.88 356 VAL A O 1
ATOM 2677 N N . ARG A 1 357 ? -17.018 -4.877 20.316 1.00 78.19 357 ARG A N 1
ATOM 2678 C CA . ARG A 1 357 ? -15.793 -5.165 21.047 1.00 78.19 357 ARG A CA 1
ATOM 2679 C C . ARG A 1 357 ? -15.891 -4.599 22.457 1.00 78.19 357 ARG A C 1
ATOM 2681 O O . ARG A 1 357 ? -16.727 -3.744 22.758 1.00 78.19 357 ARG A O 1
ATOM 2688 N N . SER A 1 358 ? -14.991 -5.056 23.323 1.00 73.06 358 SER A N 1
ATOM 2689 C CA . SER A 1 358 ? -14.846 -4.474 24.656 1.00 73.06 358 SER A CA 1
ATOM 2690 C C . SER A 1 358 ? -14.504 -2.995 24.597 1.00 73.06 358 SER A C 1
ATOM 2692 O O . SER A 1 358 ? -14.823 -2.323 25.562 1.00 73.06 358 SER A O 1
ATOM 2694 N N . ASP A 1 359 ? -13.898 -2.531 23.493 1.00 62.97 359 ASP A N 1
ATOM 2695 C CA . ASP A 1 359 ? -13.520 -1.145 23.215 1.00 62.97 359 ASP A CA 1
ATOM 2696 C C . ASP A 1 359 ? -14.652 -0.272 22.608 1.00 62.97 359 ASP A C 1
ATOM 2698 O O . ASP A 1 359 ? -14.411 0.840 22.124 1.00 62.97 359 ASP A O 1
ATOM 2702 N N . GLY A 1 360 ? -15.895 -0.763 22.598 1.00 76.94 360 GLY A N 1
ATOM 2703 C CA . GLY A 1 360 ? -17.054 -0.046 22.058 1.00 76.94 360 GLY A CA 1
ATOM 2704 C C . GLY A 1 360 ? -17.052 0.120 20.532 1.00 76.94 360 GLY A C 1
ATOM 2705 O O . GLY A 1 360 ? -18.096 0.466 19.966 1.00 76.94 360 GLY A O 1
ATOM 2706 N N . LYS A 1 361 ? -15.934 -0.172 19.854 1.00 82.50 361 LYS A N 1
ATOM 2707 C CA . LYS A 1 361 ? -15.863 -0.308 18.401 1.00 82.50 361 LYS A CA 1
ATOM 2708 C C . LYS A 1 361 ? -16.534 -1.608 17.974 1.00 82.50 361 LYS A C 1
ATOM 2710 O O . LYS A 1 361 ? -16.978 -2.428 18.788 1.00 82.50 361 LYS A O 1
ATOM 2715 N N . VAL A 1 362 ? -16.652 -1.792 16.668 1.00 87.75 362 VAL A N 1
ATOM 2716 C CA . VAL A 1 362 ? -17.275 -2.981 16.095 1.00 87.75 362 VAL A CA 1
ATOM 2717 C C . VAL A 1 362 ? -16.287 -3.773 15.258 1.00 87.75 362 VAL A C 1
ATOM 2719 O O . VAL A 1 362 ? -15.473 -3.198 14.539 1.00 87.75 362 VAL A O 1
ATOM 2722 N N . ALA A 1 363 ? -16.398 -5.095 15.354 1.00 82.50 363 ALA A N 1
ATOM 2723 C CA . ALA A 1 363 ? -15.775 -6.021 14.422 1.00 82.50 363 ALA A CA 1
ATOM 2724 C C . ALA A 1 363 ? -16.818 -6.453 13.385 1.00 82.50 363 ALA A C 1
ATOM 2726 O O . ALA A 1 363 ? -17.906 -6.915 13.762 1.00 82.50 363 ALA A O 1
ATOM 2727 N N . ALA A 1 364 ? -16.513 -6.286 12.099 1.00 92.31 364 ALA A N 1
ATOM 2728 C CA . ALA A 1 364 ? -17.415 -6.666 11.017 1.00 92.31 364 ALA A CA 1
ATOM 2729 C C . ALA A 1 364 ? -17.538 -8.195 10.936 1.00 92.31 364 ALA A C 1
ATOM 2731 O O . ALA A 1 364 ? -16.537 -8.901 10.963 1.00 92.31 364 ALA A O 1
ATOM 2732 N N . LYS A 1 365 ? -18.767 -8.713 10.854 1.00 89.69 365 LYS A N 1
ATOM 2733 C CA . LYS A 1 365 ? -19.077 -10.152 10.751 1.00 89.69 365 LYS A CA 1
ATOM 2734 C C . LYS A 1 365 ? -19.798 -10.533 9.466 1.00 89.69 365 LYS A C 1
ATOM 2736 O O . LYS A 1 365 ? -19.744 -11.695 9.079 1.00 89.69 365 LYS A O 1
ATOM 2741 N N . GLY A 1 366 ? -20.500 -9.597 8.833 1.00 95.88 366 GLY A N 1
ATOM 2742 C CA . GLY A 1 366 ? -21.174 -9.889 7.576 1.00 95.88 366 GLY A CA 1
ATOM 2743 C C . GLY A 1 366 ? -22.198 -8.859 7.131 1.00 95.88 366 GLY A C 1
ATOM 2744 O O . GLY A 1 366 ? -22.371 -7.816 7.757 1.00 95.88 366 GLY A O 1
ATOM 2745 N N . ILE A 1 367 ? -22.899 -9.184 6.052 1.00 98.00 367 ILE A N 1
ATOM 2746 C CA . ILE A 1 367 ? -23.899 -8.332 5.412 1.00 98.00 367 ILE A CA 1
ATOM 2747 C C . ILE A 1 367 ? -25.264 -9.005 5.481 1.00 98.00 367 ILE A C 1
ATOM 2749 O O . ILE A 1 367 ? -25.442 -10.146 5.057 1.00 98.00 367 ILE A O 1
ATOM 2753 N N . THR A 1 368 ? -26.243 -8.297 6.034 1.00 97.44 368 THR A N 1
ATOM 2754 C CA . THR A 1 368 ? -27.610 -8.795 6.206 1.00 97.44 368 THR A CA 1
ATOM 2755 C C . THR A 1 368 ? -28.231 -9.102 4.849 1.00 97.44 368 THR A C 1
ATOM 2757 O O . THR A 1 368 ? -28.364 -8.209 4.021 1.00 97.44 368 THR A O 1
ATOM 2760 N N . SER A 1 369 ? -28.698 -10.330 4.642 1.00 92.62 369 SER A N 1
ATOM 2761 C CA . SER A 1 369 ? -29.475 -10.680 3.450 1.00 92.62 369 SER A CA 1
ATOM 2762 C C . SER A 1 369 ? -30.978 -10.604 3.734 1.00 92.62 369 SER A C 1
ATOM 2764 O O . SER A 1 369 ? -31.746 -10.014 2.975 1.00 92.62 369 SER A O 1
ATOM 2766 N N . GLY A 1 370 ? -31.430 -11.133 4.874 1.00 84.19 370 GLY A N 1
ATOM 2767 C CA . GLY A 1 370 ? -32.839 -11.044 5.248 1.00 84.19 370 GLY A CA 1
ATOM 2768 C C . GLY A 1 370 ? -33.207 -11.783 6.528 1.00 84.19 370 GLY A C 1
ATOM 2769 O O . GLY A 1 370 ? -32.373 -12.392 7.194 1.00 84.19 370 GLY A O 1
ATOM 2770 N N . GLY A 1 371 ? -34.491 -11.740 6.886 1.00 82.12 371 GLY A N 1
ATOM 2771 C CA . GLY A 1 371 ? -34.991 -12.341 8.120 1.00 82.12 371 GLY A CA 1
ATOM 2772 C C . GLY A 1 371 ? -36.496 -12.602 8.133 1.00 82.12 371 GLY A C 1
ATOM 2773 O O . GLY A 1 371 ? -37.192 -12.525 7.115 1.00 82.12 371 GLY A O 1
ATOM 2774 N N . THR A 1 372 ? -37.011 -12.968 9.305 1.00 69.75 372 THR A N 1
ATOM 2775 C CA . THR A 1 372 ? -38.441 -13.237 9.536 1.00 69.75 372 THR A CA 1
ATOM 2776 C C . THR A 1 372 ? -39.262 -11.976 9.815 1.00 69.75 372 THR A C 1
ATOM 2778 O O . THR A 1 372 ? -38.756 -10.943 10.225 1.00 69.75 372 THR A O 1
ATOM 2781 N N . THR A 1 373 ? -40.580 -12.062 9.624 1.00 61.19 373 THR A N 1
ATOM 2782 C CA . THR A 1 373 ? -41.516 -10.928 9.744 1.00 61.19 373 THR A CA 1
ATOM 2783 C C . THR A 1 373 ? -41.680 -10.383 11.172 1.00 61.19 373 THR A C 1
ATOM 2785 O O . THR A 1 373 ? -41.603 -11.142 12.133 1.00 61.19 373 THR A O 1
ATOM 2788 N N . GLU A 1 374 ? -42.043 -9.097 11.274 1.00 53.25 374 GLU A N 1
ATOM 2789 C CA . GLU A 1 374 ? -42.134 -8.211 12.463 1.00 53.25 374 GLU A CA 1
ATOM 2790 C C . GLU A 1 374 ? -42.805 -8.741 13.753 1.00 53.25 374 GLU A C 1
ATOM 2792 O O . GLU A 1 374 ? -42.654 -8.125 14.804 1.00 53.25 374 GLU A O 1
ATOM 2797 N N . SER A 1 375 ? -43.542 -9.855 13.726 1.00 54.00 375 SER A N 1
ATOM 2798 C CA . SER A 1 375 ? -44.368 -10.332 14.856 1.00 54.00 375 SER A CA 1
ATOM 2799 C C . SER A 1 375 ? -44.023 -11.738 15.362 1.00 54.00 375 SER A C 1
ATOM 2801 O O . SER A 1 375 ? -44.829 -12.364 16.054 1.00 54.00 375 SER A O 1
ATOM 2803 N N . ALA A 1 376 ? -42.838 -12.256 15.034 1.00 60.59 376 ALA A N 1
ATOM 2804 C CA . ALA A 1 376 ? -42.425 -13.580 15.483 1.00 60.59 376 ALA A CA 1
ATOM 2805 C C . ALA A 1 376 ? -41.888 -13.558 16.929 1.00 60.59 376 ALA A C 1
ATOM 2807 O O . ALA A 1 376 ? -41.131 -12.671 17.314 1.00 60.59 376 ALA A O 1
ATOM 2808 N N . ALA A 1 377 ? -42.278 -14.551 17.736 1.00 69.31 377 ALA A N 1
ATOM 2809 C CA . ALA A 1 377 ? -41.683 -14.789 19.059 1.00 69.31 377 ALA A CA 1
ATOM 2810 C C . ALA A 1 377 ? -40.235 -15.318 18.962 1.00 69.31 377 ALA A C 1
ATOM 2812 O O . ALA A 1 377 ? -39.478 -15.254 19.932 1.00 69.31 377 ALA A O 1
ATOM 2813 N N . GLU A 1 378 ? -39.872 -15.824 17.783 1.00 79.62 378 GLU A N 1
ATOM 2814 C CA . GLU A 1 378 ? -38.566 -16.355 17.411 1.00 79.62 378 GLU A CA 1
ATOM 2815 C C . GLU A 1 378 ? -38.148 -15.713 16.088 1.00 79.62 378 GLU A C 1
ATOM 2817 O O . GLU A 1 378 ? -38.895 -15.752 15.109 1.00 79.62 378 GLU A O 1
ATOM 2822 N N . CYS A 1 379 ? -36.968 -15.105 16.063 1.00 86.19 379 CYS A N 1
ATOM 2823 C CA . CYS A 1 379 ? -36.438 -14.431 14.893 1.00 86.19 379 CYS A CA 1
ATOM 2824 C C . CYS A 1 379 ? -35.401 -15.300 14.192 1.00 86.19 379 CYS A C 1
ATOM 2826 O O . CYS A 1 379 ? -34.492 -15.831 14.831 1.00 86.19 379 CYS A O 1
ATOM 2828 N N . HIS A 1 380 ? -35.511 -15.395 12.869 1.00 87.12 380 HIS A N 1
ATOM 2829 C CA . HIS A 1 380 ? -34.493 -15.982 12.004 1.00 87.12 380 HIS A CA 1
ATOM 2830 C C . HIS A 1 380 ? -33.811 -14.877 11.210 1.00 87.12 380 HIS A C 1
ATOM 2832 O O . HIS A 1 380 ? -34.464 -13.916 10.788 1.00 87.12 380 HIS A O 1
ATOM 2838 N N . HIS A 1 381 ? -32.516 -15.044 10.987 1.00 92.06 381 HIS A N 1
ATOM 2839 C CA . HIS A 1 381 ? -31.690 -14.116 10.239 1.00 92.06 381 HIS A CA 1
ATOM 2840 C C . HIS A 1 381 ? -30.732 -14.877 9.328 1.00 92.06 381 HIS A C 1
ATOM 2842 O O . HIS A 1 381 ? -30.207 -15.923 9.710 1.00 92.06 381 HIS A O 1
ATOM 2848 N N . TYR A 1 382 ? -30.537 -14.338 8.131 1.00 91.06 382 TYR A N 1
ATOM 2849 C CA . TYR A 1 382 ? -29.638 -14.848 7.111 1.00 91.06 382 TYR A CA 1
ATOM 2850 C C . TYR A 1 382 ? -28.715 -13.719 6.671 1.00 91.06 382 TYR A C 1
ATOM 2852 O O . TYR A 1 382 ? -29.190 -12.632 6.328 1.00 91.06 382 TYR A O 1
ATOM 2860 N N . PHE A 1 383 ? -27.411 -13.972 6.679 1.00 96.94 383 PHE A N 1
ATOM 2861 C CA . PHE A 1 383 ? -26.410 -12.986 6.285 1.00 96.94 383 PHE A CA 1
ATOM 2862 C C . PHE A 1 383 ? -25.251 -13.617 5.523 1.00 96.94 383 PHE A C 1
ATOM 2864 O O . PHE A 1 383 ? -24.964 -14.799 5.689 1.00 96.94 383 PHE A O 1
ATOM 2871 N N . THR A 1 384 ? -24.595 -12.818 4.696 1.00 95.81 384 THR A N 1
ATOM 2872 C CA . THR A 1 384 ? -23.338 -13.167 4.030 1.00 95.81 384 THR A CA 1
ATOM 2873 C C . THR A 1 384 ? -22.197 -12.949 5.007 1.00 95.81 384 THR A C 1
ATOM 2875 O O . THR A 1 384 ? -22.105 -11.864 5.578 1.00 95.81 384 THR A O 1
ATOM 2878 N N . ASP A 1 385 ? -21.348 -13.951 5.227 1.00 89.38 385 ASP A N 1
ATOM 2879 C CA . ASP A 1 385 ? -20.158 -13.809 6.073 1.00 89.38 385 ASP A CA 1
ATOM 2880 C C . ASP A 1 385 ? -19.236 -12.707 5.525 1.00 89.38 385 ASP A C 1
ATOM 2882 O O . ASP A 1 385 ? -19.095 -12.563 4.310 1.00 89.38 385 ASP A O 1
ATOM 2886 N N . ILE A 1 386 ? -18.610 -11.917 6.401 1.00 88.56 386 ILE A N 1
ATOM 2887 C CA . ILE A 1 386 ? -17.727 -10.827 5.966 1.00 88.56 386 ILE A CA 1
ATOM 2888 C C . ILE A 1 386 ? -16.534 -11.343 5.161 1.00 88.56 386 ILE A C 1
ATOM 2890 O O . ILE A 1 386 ? -16.102 -10.666 4.237 1.00 88.56 386 ILE A O 1
ATOM 2894 N N . TRP A 1 387 ? -16.044 -12.550 5.449 1.00 76.75 387 TRP A N 1
ATOM 2895 C CA . TRP A 1 387 ? -14.975 -13.161 4.667 1.00 76.75 387 TRP A CA 1
ATOM 2896 C C . TRP A 1 387 ? -15.459 -13.585 3.288 1.00 76.75 387 TRP A C 1
ATOM 2898 O O . TRP A 1 387 ? -14.699 -13.515 2.335 1.00 76.75 387 TRP A O 1
ATOM 2908 N N . ASP A 1 388 ? -16.720 -13.994 3.142 1.00 82.62 388 ASP A N 1
ATOM 2909 C CA . ASP A 1 388 ? -17.259 -14.259 1.809 1.00 82.62 388 ASP A CA 1
ATOM 2910 C C . ASP A 1 388 ? -17.473 -12.972 1.018 1.00 82.62 388 ASP A C 1
ATOM 2912 O O . ASP A 1 388 ? -17.227 -12.995 -0.178 1.00 82.62 388 ASP A O 1
ATOM 2916 N N . ALA A 1 389 ? -17.834 -11.856 1.663 1.00 84.25 389 ALA A N 1
ATOM 2917 C CA . ALA A 1 389 ? -17.819 -10.541 1.018 1.00 84.25 389 ALA A CA 1
ATOM 2918 C C . ALA A 1 389 ? -16.400 -10.127 0.594 1.00 84.25 389 ALA A C 1
ATOM 2920 O O . ALA A 1 389 ? -16.220 -9.654 -0.520 1.00 84.25 389 ALA A O 1
ATOM 2921 N N . TYR A 1 390 ? -15.412 -10.361 1.458 1.00 76.44 390 TYR A N 1
ATOM 2922 C CA . TYR A 1 390 ? -14.003 -10.076 1.208 1.00 76.44 390 TYR A CA 1
ATOM 2923 C C . TYR A 1 390 ? -13.432 -10.871 0.025 1.00 76.44 390 TYR A C 1
ATOM 2925 O O . TYR A 1 390 ? -12.808 -10.304 -0.857 1.00 76.44 390 TYR A O 1
ATOM 2933 N N . TYR A 1 391 ? -13.689 -12.181 -0.041 1.00 72.06 391 TYR A N 1
ATOM 2934 C CA . TYR A 1 391 ? -13.221 -13.008 -1.161 1.00 72.06 391 TYR A CA 1
ATOM 2935 C C . TYR A 1 391 ? -14.007 -12.791 -2.457 1.00 72.06 391 TYR A C 1
ATOM 2937 O O . TYR A 1 391 ? -13.524 -13.151 -3.521 1.00 72.06 391 TYR A O 1
ATOM 2945 N N . ALA A 1 392 ? -15.236 -12.289 -2.354 1.00 74.56 392 ALA A N 1
ATOM 2946 C CA . ALA A 1 392 ? -16.118 -12.054 -3.491 1.00 74.56 392 ALA A CA 1
ATOM 2947 C C . ALA A 1 392 ? -15.841 -10.749 -4.228 1.00 74.56 392 ALA A C 1
ATOM 2949 O O . ALA A 1 392 ? -16.144 -10.624 -5.413 1.00 74.56 392 ALA A O 1
ATOM 2950 N N . LEU A 1 393 ? -15.440 -9.729 -3.475 1.00 78.88 393 LEU A N 1
ATOM 2951 C CA . LEU A 1 393 ? -15.452 -8.351 -3.923 1.00 78.88 393 LEU A CA 1
ATOM 2952 C C . LEU A 1 393 ? -14.085 -7.745 -3.629 1.00 78.88 393 LEU A C 1
ATOM 2954 O O . LEU A 1 393 ? -13.640 -7.804 -2.484 1.00 78.88 393 LEU A O 1
ATOM 2958 N N . PRO A 1 394 ? -13.442 -7.132 -4.630 1.00 60.78 394 PRO A N 1
ATOM 2959 C CA . PRO A 1 394 ? -12.110 -6.578 -4.462 1.00 60.78 394 PRO A CA 1
ATOM 2960 C C . PRO A 1 394 ? -12.089 -5.476 -3.392 1.00 60.78 394 PRO A C 1
ATOM 2962 O O . PRO A 1 394 ? -13.072 -4.750 -3.190 1.00 60.78 394 PRO A O 1
ATOM 2965 N N . GLY A 1 395 ? -10.953 -5.346 -2.706 1.00 66.38 395 GLY A N 1
ATOM 2966 C CA . GLY A 1 395 ? -10.748 -4.366 -1.644 1.00 66.38 395 GLY A CA 1
ATOM 2967 C C . GLY A 1 395 ? -10.847 -4.920 -0.218 1.00 66.38 395 GLY A C 1
ATOM 2968 O O . GLY A 1 395 ? -10.879 -6.125 0.007 1.00 66.38 395 GLY A O 1
ATOM 2969 N N . PHE A 1 396 ? -10.895 -4.025 0.767 1.00 75.81 396 PHE A N 1
ATOM 2970 C CA . PHE A 1 396 ? -10.872 -4.367 2.190 1.00 75.81 396 PHE A CA 1
ATOM 2971 C C . PHE A 1 396 ? -11.757 -3.452 3.043 1.00 75.81 396 PHE A C 1
ATOM 2973 O O . PHE A 1 396 ? -12.190 -2.377 2.630 1.00 75.81 396 PHE A O 1
ATOM 2980 N N . LEU A 1 397 ? -12.045 -3.885 4.270 1.00 80.25 397 LEU A N 1
ATOM 2981 C CA . LEU A 1 397 ? -12.833 -3.120 5.233 1.00 80.25 397 LEU A CA 1
ATOM 2982 C C . LEU A 1 397 ? -12.114 -1.820 5.622 1.00 80.25 397 LEU A C 1
ATOM 2984 O O . LEU A 1 397 ? -10.990 -1.865 6.111 1.00 80.25 397 LEU A O 1
ATOM 2988 N N . LEU A 1 398 ? -12.792 -0.675 5.507 1.00 70.56 398 LEU A N 1
ATOM 2989 C CA . LEU A 1 398 ? -12.271 0.591 6.030 1.00 70.56 398 LEU A CA 1
ATOM 2990 C C . LEU A 1 398 ? -12.454 0.637 7.559 1.00 70.56 398 LEU A C 1
ATOM 2992 O O . LEU A 1 398 ? -13.571 0.467 8.065 1.00 70.56 398 LEU A O 1
ATOM 2996 N N . THR A 1 399 ? -11.378 0.904 8.300 1.00 73.56 399 THR A N 1
ATOM 2997 C CA . THR A 1 399 ? -11.349 0.912 9.771 1.00 73.56 399 THR A CA 1
ATOM 2998 C C . THR A 1 399 ? -10.938 2.279 10.336 1.00 73.56 399 THR A C 1
ATOM 3000 O O . THR A 1 399 ? -10.445 3.165 9.652 1.00 73.56 399 THR A O 1
ATOM 3003 N N . ASP A 1 400 ? -11.160 2.505 11.626 1.00 56.06 400 ASP A N 1
ATOM 3004 C CA . ASP A 1 400 ? -10.809 3.755 12.324 1.00 56.06 400 ASP A CA 1
ATOM 3005 C C . ASP A 1 400 ? -9.286 3.939 12.500 1.00 56.06 400 ASP A C 1
ATOM 3007 O O . ASP A 1 400 ? -8.842 4.910 13.108 1.00 56.06 400 ASP A O 1
ATOM 3011 N N . THR A 1 401 ? -8.479 3.006 11.983 1.00 47.00 401 THR A N 1
ATOM 3012 C CA . THR A 1 401 ? -7.021 3.130 11.838 1.00 47.00 401 THR A CA 1
ATOM 3013 C C . THR A 1 401 ? -6.585 3.339 10.388 1.00 47.00 401 THR A C 1
ATOM 3015 O O . THR A 1 401 ? -5.481 3.829 10.180 1.00 47.00 401 THR A O 1
ATOM 3018 N N . THR A 1 402 ? -7.434 3.060 9.389 1.00 45.59 402 THR A N 1
ATOM 3019 C CA . THR A 1 402 ? -7.133 3.375 7.985 1.00 45.59 402 THR A CA 1
ATOM 3020 C C . THR A 1 402 ? -7.288 4.878 7.744 1.00 45.59 402 THR A C 1
ATOM 3022 O O . THR A 1 402 ? -8.375 5.374 7.444 1.00 45.59 402 THR A O 1
ATOM 3025 N N . THR A 1 403 ? -6.203 5.636 7.876 1.00 43.50 403 THR A N 1
ATOM 3026 C CA . THR A 1 403 ? -6.063 6.896 7.142 1.00 43.50 403 THR A CA 1
ATOM 3027 C C . THR A 1 403 ? -5.665 6.542 5.716 1.00 43.50 403 THR A C 1
ATOM 3029 O O . THR A 1 403 ? -4.615 5.937 5.539 1.00 43.50 403 THR A O 1
ATOM 3032 N N . VAL A 1 404 ? -6.462 6.907 4.703 1.00 49.03 404 VAL A N 1
ATOM 3033 C CA . VAL A 1 404 ? -6.002 6.849 3.301 1.00 49.03 404 VAL A CA 1
ATOM 3034 C C . VAL A 1 404 ? -4.934 7.931 3.132 1.00 49.03 404 VAL A C 1
ATOM 3036 O O . VAL A 1 404 ? -5.217 9.080 2.792 1.00 49.03 404 VAL A O 1
ATOM 3039 N N . THR A 1 405 ? -3.711 7.599 3.521 1.00 61.25 405 THR A N 1
ATOM 3040 C CA . THR A 1 405 ? -2.509 8.347 3.183 1.00 61.25 405 THR A CA 1
ATOM 3041 C C . THR A 1 405 ? -1.969 7.735 1.910 1.00 61.25 405 THR A C 1
ATOM 3043 O O . THR A 1 405 ? -1.766 6.523 1.866 1.00 61.25 405 THR A O 1
ATOM 3046 N N . GLY A 1 406 ? -1.735 8.560 0.892 1.00 75.88 406 GLY A N 1
ATOM 3047 C CA . GLY A 1 406 ? -1.006 8.088 -0.275 1.00 75.88 406 GLY A CA 1
ATOM 3048 C C . GLY A 1 406 ? 0.368 7.554 0.132 1.00 75.88 406 GLY A C 1
ATOM 3049 O O . GLY A 1 406 ? 0.951 7.984 1.138 1.00 75.88 406 GLY A O 1
ATOM 3050 N N . ALA A 1 407 ? 0.890 6.635 -0.663 1.00 92.00 407 ALA A N 1
ATOM 3051 C CA . ALA A 1 407 ? 2.241 6.142 -0.536 1.00 92.00 407 ALA A CA 1
ATOM 3052 C C . ALA A 1 407 ? 3.261 7.282 -0.622 1.00 92.00 407 ALA A C 1
ATOM 3054 O O . ALA A 1 407 ? 3.033 8.352 -1.198 1.00 92.00 407 ALA A O 1
ATOM 3055 N N . ALA A 1 408 ? 4.422 7.084 -0.020 1.00 93.50 408 ALA A N 1
ATOM 3056 C CA . ALA A 1 408 ? 5.463 8.092 0.014 1.00 93.50 408 ALA A CA 1
ATOM 3057 C C . ALA A 1 408 ? 6.842 7.478 -0.223 1.00 93.50 408 ALA A C 1
ATOM 3059 O O . ALA A 1 408 ? 6.967 6.268 -0.248 1.00 93.50 408 ALA A O 1
ATOM 3060 N N . PRO A 1 409 ? 7.898 8.278 -0.437 1.00 97.31 409 PRO A N 1
ATOM 3061 C CA . PRO A 1 409 ? 9.247 7.750 -0.635 1.00 97.31 409 PRO A CA 1
ATOM 3062 C C . PRO A 1 409 ? 9.958 7.271 0.630 1.00 97.31 409 PRO A C 1
ATOM 3064 O O . PRO A 1 409 ? 9.910 7.933 1.670 1.00 97.31 409 PRO A O 1
ATOM 3067 N N . ALA A 1 410 ? 10.770 6.224 0.487 1.00 96.31 410 ALA A N 1
ATOM 3068 C CA . ALA A 1 410 ? 11.818 5.859 1.434 1.00 96.31 410 ALA A CA 1
ATOM 3069 C C . ALA A 1 410 ? 13.130 5.500 0.716 1.00 96.31 410 ALA A C 1
ATOM 3071 O O . ALA A 1 410 ? 13.126 4.992 -0.405 1.00 96.31 410 ALA A O 1
ATOM 3072 N N . MET A 1 411 ? 14.273 5.789 1.351 1.00 94.62 411 MET A N 1
ATOM 3073 C CA . MET A 1 411 ? 15.593 5.472 0.793 1.00 94.62 411 MET A CA 1
ATOM 3074 C C . MET A 1 411 ? 16.684 5.251 1.838 1.00 94.62 411 MET A C 1
ATOM 3076 O O . MET A 1 411 ? 16.806 6.000 2.807 1.00 94.62 411 MET A O 1
ATOM 3080 N N . PHE A 1 412 ? 17.570 4.289 1.583 1.00 93.81 412 PHE A N 1
ATOM 3081 C CA . PHE A 1 412 ? 18.808 4.131 2.349 1.00 93.81 412 PHE A CA 1
ATOM 3082 C C . PHE A 1 412 ? 19.923 5.029 1.810 1.00 93.81 412 PHE A C 1
ATOM 3084 O O . PHE A 1 412 ? 20.386 4.864 0.679 1.00 93.81 412 PHE A O 1
ATOM 3091 N N . TYR A 1 413 ? 20.425 5.916 2.665 1.00 91.19 413 TYR A N 1
ATOM 3092 C CA . TYR A 1 413 ? 21.502 6.856 2.382 1.00 91.19 413 TYR A CA 1
ATOM 3093 C C . TYR A 1 413 ? 22.764 6.553 3.191 1.00 91.19 413 TYR A C 1
ATOM 3095 O O . TYR A 1 413 ? 22.728 6.405 4.415 1.00 91.19 413 TYR A O 1
ATOM 3103 N N . GLY A 1 414 ? 23.911 6.558 2.516 1.00 86.75 414 GLY A N 1
ATOM 3104 C CA . GLY A 1 414 ? 25.225 6.552 3.150 1.00 86.75 414 GLY A CA 1
ATOM 3105 C C . GLY A 1 414 ? 26.272 5.836 2.306 1.00 86.75 414 GLY A C 1
ATOM 3106 O O . GLY A 1 414 ? 25.979 5.294 1.248 1.00 86.75 414 GLY A O 1
ATOM 3107 N N . THR A 1 415 ? 27.513 5.821 2.787 1.00 76.88 415 THR A N 1
ATOM 3108 C CA . THR A 1 415 ? 28.642 5.127 2.131 1.00 76.88 415 THR A CA 1
ATOM 3109 C C . THR A 1 415 ? 29.472 4.291 3.108 1.00 76.88 415 THR A C 1
ATOM 3111 O O . THR A 1 415 ? 30.548 3.806 2.765 1.00 76.88 415 THR A O 1
ATOM 3114 N N . GLY A 1 416 ? 28.987 4.117 4.341 1.00 76.50 416 GLY A N 1
ATOM 3115 C CA . GLY A 1 416 ? 29.714 3.458 5.423 1.00 76.50 416 GLY A CA 1
ATOM 3116 C C . GLY A 1 416 ? 28.829 2.566 6.286 1.00 76.50 416 GLY A C 1
ATOM 3117 O O . GLY A 1 416 ? 27.757 2.129 5.875 1.00 76.50 416 GLY A O 1
ATOM 3118 N N . THR A 1 417 ? 29.291 2.313 7.509 1.00 81.62 417 THR A N 1
ATOM 3119 C CA . THR A 1 417 ? 28.681 1.361 8.447 1.00 81.62 417 THR A CA 1
ATOM 3120 C C . THR A 1 417 ? 27.568 1.957 9.310 1.00 81.62 417 THR A C 1
ATOM 3122 O O . THR A 1 417 ? 27.165 1.339 10.287 1.00 81.62 417 THR A O 1
ATOM 3125 N N . SER A 1 418 ? 27.095 3.159 8.992 1.00 85.25 418 SER A N 1
ATOM 3126 C CA . SER A 1 418 ? 26.048 3.853 9.749 1.00 85.25 418 SER A CA 1
ATOM 3127 C C . SER A 1 418 ? 25.128 4.617 8.787 1.00 85.25 418 SER A C 1
ATOM 3129 O O . SER A 1 418 ? 25.188 5.847 8.733 1.00 85.25 418 SER A O 1
ATOM 3131 N N . PRO A 1 419 ? 24.363 3.913 7.933 1.00 90.81 419 PRO A N 1
ATOM 3132 C CA . PRO A 1 419 ? 23.443 4.539 7.007 1.00 90.81 419 PRO A CA 1
ATOM 3133 C C . PRO A 1 419 ? 22.228 5.098 7.735 1.00 90.81 419 PRO A C 1
ATOM 3135 O O . PRO A 1 419 ? 21.940 4.759 8.885 1.00 90.81 419 PRO A O 1
ATOM 3138 N N . ILE A 1 420 ? 21.512 5.944 7.010 1.00 90.06 420 ILE A N 1
ATOM 3139 C CA . ILE A 1 420 ? 20.228 6.495 7.412 1.00 90.06 420 ILE A CA 1
ATOM 3140 C C . ILE A 1 420 ? 19.184 5.931 6.456 1.00 90.06 420 ILE A C 1
ATOM 3142 O O . ILE A 1 420 ? 19.374 6.005 5.242 1.00 90.06 420 ILE A O 1
ATOM 3146 N N . LEU A 1 421 ? 18.099 5.377 6.987 1.00 92.62 421 LEU A N 1
ATOM 3147 C CA . LEU A 1 421 ? 16.894 5.122 6.206 1.00 92.62 421 LEU A CA 1
ATOM 3148 C C . LEU A 1 421 ? 16.011 6.354 6.333 1.00 92.62 421 LEU A C 1
ATOM 3150 O O . LEU A 1 421 ? 15.446 6.645 7.384 1.00 92.62 421 LEU A O 1
ATOM 3154 N N . PHE A 1 422 ? 15.984 7.109 5.252 1.00 89.25 422 PHE A N 1
ATOM 3155 C CA . PHE A 1 422 ? 15.232 8.330 5.112 1.00 89.25 422 PHE A CA 1
ATOM 3156 C C . PHE A 1 422 ? 13.808 8.017 4.672 1.00 89.25 422 PHE A C 1
ATOM 3158 O O . PHE A 1 422 ? 13.638 7.339 3.663 1.00 89.25 422 PHE A O 1
ATOM 3165 N N . ARG A 1 423 ? 12.811 8.575 5.362 1.00 88.62 423 ARG A N 1
ATOM 3166 C CA . ARG A 1 423 ? 11.388 8.371 5.045 1.00 88.62 423 ARG A CA 1
ATOM 3167 C C . ARG A 1 423 ? 10.636 9.692 4.894 1.00 88.62 423 ARG A C 1
ATOM 3169 O O . ARG A 1 423 ? 11.028 10.715 5.464 1.00 88.62 423 ARG A O 1
ATOM 3176 N N . TRP A 1 424 ? 9.568 9.696 4.114 1.00 87.94 424 TRP A N 1
ATOM 3177 C CA . TRP A 1 424 ? 8.670 10.836 3.917 1.00 87.94 424 TRP A CA 1
ATOM 3178 C C . TRP A 1 424 ? 7.229 10.383 4.069 1.00 87.94 424 TRP A C 1
ATOM 3180 O O . TRP A 1 424 ? 6.972 9.229 3.817 1.00 87.94 424 TRP A O 1
ATOM 3190 N N . TYR A 1 425 ? 6.298 11.253 4.442 1.00 80.25 425 TYR A N 1
ATOM 3191 C CA . TYR A 1 425 ? 4.861 10.949 4.356 1.00 80.25 425 TYR A CA 1
ATOM 3192 C C . TYR A 1 425 ? 4.267 11.629 3.130 1.00 80.25 425 TYR A C 1
ATOM 3194 O O . TYR A 1 425 ? 4.834 12.623 2.670 1.00 80.25 425 TYR A O 1
ATOM 3202 N N . SER A 1 426 ? 3.125 11.159 2.632 1.00 82.62 426 SER A N 1
ATOM 3203 C CA . SER A 1 426 ? 2.378 11.889 1.611 1.00 82.62 426 SER A CA 1
ATOM 3204 C C . SER A 1 426 ? 1.349 12.817 2.245 1.00 82.62 426 SER A C 1
ATOM 3206 O O . SER A 1 426 ? 0.611 12.441 3.152 1.00 82.62 426 SER A O 1
ATOM 3208 N N . SER A 1 427 ? 1.291 14.058 1.757 1.00 68.25 427 SER A N 1
ATOM 3209 C CA . SER A 1 427 ? 0.142 14.951 1.963 1.00 68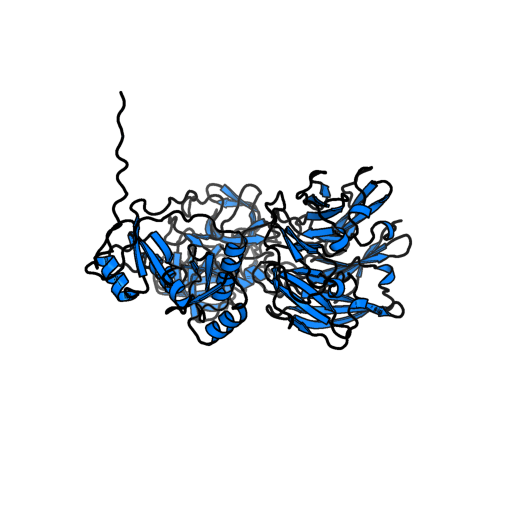.25 427 SER A CA 1
ATOM 3210 C C . SER A 1 427 ? -0.766 15.004 0.729 1.00 68.25 427 SER A C 1
ATOM 3212 O O . SER A 1 427 ? -1.440 16.015 0.505 1.00 68.25 427 SER A O 1
ATOM 3214 N N . ASN A 1 428 ? -0.665 13.994 -0.137 1.00 77.06 428 ASN A N 1
ATOM 3215 C CA . ASN A 1 428 ? -1.314 13.844 -1.445 1.00 77.06 428 ASN A CA 1
ATOM 3216 C C . ASN A 1 428 ? -0.937 14.922 -2.479 1.00 77.06 428 ASN A C 1
ATOM 3218 O O . ASN A 1 428 ? -1.493 14.999 -3.567 1.00 77.06 428 ASN A O 1
ATOM 3222 N N . THR A 1 429 ? -0.010 15.812 -2.126 1.00 78.38 429 THR A N 1
ATOM 3223 C CA . THR A 1 429 ? 0.441 16.944 -2.960 1.00 78.38 429 THR A CA 1
ATOM 3224 C C . THR A 1 429 ? 1.898 17.336 -2.704 1.00 78.38 429 THR A C 1
ATOM 3226 O O . THR A 1 429 ? 2.452 18.193 -3.396 1.00 78.38 429 THR A O 1
ATOM 3229 N N . ALA A 1 430 ? 2.520 16.756 -1.679 1.00 78.88 430 ALA A N 1
ATOM 3230 C CA . ALA A 1 430 ? 3.898 16.987 -1.286 1.00 78.88 430 ALA A CA 1
ATOM 3231 C C . ALA A 1 430 ? 4.392 15.806 -0.447 1.00 78.88 430 ALA A C 1
ATOM 3233 O O . ALA A 1 430 ? 3.594 15.085 0.153 1.00 78.88 430 ALA A O 1
ATOM 3234 N N . PHE A 1 431 ? 5.714 15.678 -0.344 1.00 85.31 431 PHE A N 1
ATOM 3235 C CA . PHE A 1 431 ? 6.365 14.720 0.545 1.00 85.31 431 PHE A CA 1
ATOM 3236 C C . PHE A 1 431 ? 7.077 15.458 1.689 1.00 85.31 431 PHE A C 1
ATOM 3238 O O . PHE A 1 431 ? 8.253 15.817 1.553 1.00 85.31 431 PHE A O 1
ATOM 3245 N N . PRO A 1 432 ? 6.403 15.773 2.811 1.00 74.81 432 PRO A N 1
ATOM 3246 C CA . PRO A 1 432 ? 7.075 16.191 4.039 1.00 74.81 432 PRO A CA 1
ATOM 3247 C C . PRO A 1 432 ? 7.950 15.071 4.622 1.00 74.81 432 PRO A C 1
ATOM 3249 O O . PRO A 1 432 ? 7.660 13.885 4.495 1.00 74.81 432 PRO A O 1
ATOM 3252 N N . ARG A 1 433 ? 9.044 15.461 5.282 1.00 75.62 433 ARG A N 1
ATOM 3253 C CA . ARG A 1 433 ? 9.978 14.531 5.936 1.00 75.62 433 ARG A CA 1
ATOM 3254 C C . ARG A 1 433 ? 9.292 13.798 7.096 1.00 75.62 433 ARG A C 1
ATOM 3256 O O . ARG A 1 433 ? 8.668 14.448 7.933 1.00 75.62 433 ARG A O 1
ATOM 3263 N N . ALA A 1 434 ? 9.441 12.477 7.140 1.00 70.25 434 ALA A N 1
ATOM 3264 C CA . ALA A 1 434 ? 8.959 11.610 8.211 1.00 70.25 434 ALA A CA 1
ATOM 3265 C C . ALA A 1 434 ? 10.053 11.358 9.262 1.00 70.25 434 ALA A C 1
ATOM 3267 O O . ALA A 1 434 ? 11.107 11.999 9.252 1.00 70.25 434 ALA A O 1
ATOM 3268 N N . ASN A 1 435 ? 9.794 10.413 10.171 1.00 66.69 435 ASN A N 1
ATOM 3269 C CA . ASN A 1 435 ? 10.840 9.864 11.023 1.00 66.69 435 ASN A CA 1
ATOM 3270 C C . ASN A 1 435 ? 11.797 9.020 10.188 1.00 66.69 435 ASN A C 1
ATOM 3272 O O . ASN A 1 435 ? 11.361 8.158 9.428 1.00 66.69 435 ASN A O 1
ATOM 3276 N N . ASP A 1 436 ? 13.084 9.230 10.418 1.00 78.69 436 ASP A N 1
ATOM 3277 C CA . ASP A 1 436 ? 14.153 8.463 9.801 1.00 78.69 436 ASP A CA 1
ATOM 3278 C C . ASP A 1 436 ? 14.644 7.383 10.774 1.00 78.69 436 ASP A C 1
ATOM 3280 O O . ASP A 1 436 ? 14.666 7.595 11.991 1.00 78.69 436 ASP A O 1
ATOM 3284 N N . TRP A 1 437 ? 15.114 6.251 10.252 1.00 85.38 437 TRP A N 1
ATOM 3285 C CA . TRP A 1 437 ? 15.886 5.307 11.055 1.00 85.38 437 TRP A CA 1
ATOM 3286 C C . TRP A 1 437 ? 17.376 5.616 10.939 1.00 85.38 437 TRP A C 1
ATOM 3288 O O . TRP A 1 437 ? 17.926 5.785 9.848 1.00 85.38 437 TRP A O 1
ATOM 3298 N N . THR A 1 438 ? 18.047 5.677 12.087 1.00 82.19 438 THR A N 1
ATOM 3299 C CA . THR A 1 438 ? 19.496 5.871 12.174 1.00 82.19 438 THR A CA 1
ATOM 3300 C C . THR A 1 438 ? 20.105 4.822 13.089 1.00 82.19 438 THR A C 1
ATOM 3302 O O . THR A 1 438 ? 19.466 4.328 14.018 1.00 82.19 438 THR A O 1
ATOM 3305 N N . THR A 1 439 ? 21.371 4.491 12.853 1.00 80.75 439 THR A N 1
ATOM 3306 C CA . THR A 1 439 ? 22.119 3.576 13.714 1.00 80.75 439 THR A CA 1
ATOM 3307 C C . THR A 1 439 ? 23.525 4.092 13.969 1.00 80.75 439 THR A C 1
ATOM 3309 O O . THR A 1 439 ? 24.168 4.660 13.089 1.00 80.75 439 THR A O 1
ATOM 3312 N N . SER A 1 440 ? 24.022 3.875 15.186 1.00 63.31 440 SER A N 1
ATOM 3313 C CA . SER A 1 440 ? 25.412 4.141 15.581 1.00 63.31 440 SER A CA 1
ATOM 3314 C C . SER A 1 440 ? 26.309 2.895 15.481 1.00 63.31 440 SER A C 1
ATOM 3316 O O . SER A 1 440 ? 27.471 2.937 15.887 1.00 63.31 440 SER A O 1
ATOM 3318 N N . GLY A 1 441 ? 25.762 1.782 14.971 1.00 66.44 441 GLY A N 1
ATOM 3319 C CA . GLY A 1 441 ? 26.406 0.468 14.893 1.00 66.44 441 GLY A CA 1
ATOM 3320 C C . GLY A 1 441 ? 27.191 0.210 13.604 1.00 66.44 441 GLY A C 1
ATOM 3321 O O . GLY A 1 441 ? 27.586 1.141 12.912 1.00 66.44 441 GLY A O 1
ATOM 3322 N N . SER A 1 442 ? 27.434 -1.074 13.306 1.00 76.44 442 SER A N 1
ATOM 3323 C CA . SER A 1 442 ? 28.161 -1.574 12.129 1.00 76.44 442 SER A CA 1
ATOM 3324 C C . SER A 1 442 ? 27.226 -2.117 11.035 1.00 76.44 442 SER A C 1
ATOM 3326 O O . SER A 1 442 ? 27.432 -3.225 10.539 1.00 76.44 442 SER A O 1
ATOM 3328 N N . TYR A 1 443 ? 26.171 -1.376 10.697 1.00 89.00 443 TYR A N 1
ATOM 3329 C CA . TYR A 1 443 ? 25.213 -1.758 9.658 1.00 89.00 443 TYR A CA 1
ATOM 3330 C C . TYR A 1 443 ? 25.637 -1.116 8.346 1.00 89.00 443 TYR A C 1
ATOM 3332 O O . TYR A 1 443 ? 25.687 0.097 8.256 1.00 89.00 443 TYR A O 1
ATOM 3340 N N . SER A 1 444 ? 26.011 -1.875 7.331 1.00 90.75 444 SER A N 1
ATOM 3341 C CA . SER A 1 444 ? 26.694 -1.309 6.172 1.00 90.75 444 SER A CA 1
ATOM 3342 C C . SER A 1 444 ? 25.810 -1.333 4.938 1.00 90.75 444 SER A C 1
ATOM 3344 O O . SER A 1 444 ? 25.350 -2.380 4.496 1.00 90.75 444 SER A O 1
ATOM 3346 N N . VAL A 1 445 ? 25.592 -0.155 4.355 1.00 90.12 445 VAL A N 1
ATOM 3347 C CA . VAL A 1 445 ? 24.714 0.012 3.186 1.00 90.12 445 VAL A CA 1
ATOM 3348 C C . VAL A 1 445 ? 25.190 -0.772 1.961 1.00 90.12 445 VAL A C 1
ATOM 3350 O O . VAL A 1 445 ? 24.375 -1.224 1.165 1.00 90.12 445 VAL A O 1
ATOM 3353 N N . SER A 1 446 ? 26.498 -1.021 1.828 1.00 91.06 446 SER A N 1
ATOM 3354 C CA . SER A 1 446 ? 27.034 -1.838 0.732 1.00 91.06 446 SER A CA 1
ATOM 3355 C C . SER A 1 446 ? 26.581 -3.301 0.782 1.00 91.06 446 SER A C 1
ATOM 3357 O O . SER A 1 446 ? 26.640 -3.981 -0.234 1.00 91.06 446 SER A O 1
ATOM 3359 N N . GLN A 1 447 ? 26.124 -3.790 1.937 1.00 94.00 447 GLN A N 1
ATOM 3360 C CA . GLN A 1 447 ? 25.627 -5.153 2.117 1.00 94.00 447 GLN A CA 1
ATOM 3361 C C . GLN A 1 447 ? 24.149 -5.247 1.739 1.00 94.00 447 GLN A C 1
ATOM 3363 O O . GLN A 1 447 ? 23.648 -6.343 1.521 1.00 94.00 447 GLN A O 1
ATOM 3368 N N . ILE A 1 448 ? 23.457 -4.115 1.605 1.00 93.12 448 ILE A N 1
ATOM 3369 C CA . ILE A 1 448 ? 22.133 -4.054 0.986 1.00 93.12 448 ILE A CA 1
ATOM 3370 C C . ILE A 1 448 ? 22.290 -4.140 -0.536 1.00 93.12 448 ILE A C 1
ATOM 3372 O O . ILE A 1 448 ? 21.605 -4.931 -1.180 1.00 93.12 448 ILE A O 1
ATOM 3376 N N . GLY A 1 449 ? 23.238 -3.384 -1.107 1.00 91.75 449 GLY A N 1
ATOM 3377 C CA . GLY A 1 449 ? 23.324 -3.198 -2.558 1.00 91.75 449 GLY A CA 1
ATOM 3378 C C . GLY A 1 449 ? 22.091 -2.443 -3.056 1.00 91.75 449 GLY A C 1
ATOM 3379 O O . GLY A 1 449 ? 21.717 -1.439 -2.449 1.00 91.75 449 GLY A O 1
ATOM 3380 N N . ASP A 1 450 ? 21.439 -2.957 -4.095 1.00 89.69 450 ASP A N 1
ATOM 3381 C CA . ASP A 1 450 ? 20.179 -2.424 -4.639 1.00 89.69 450 ASP A CA 1
ATOM 3382 C C . ASP A 1 450 ? 18.986 -3.360 -4.331 1.00 89.69 450 ASP A C 1
ATOM 3384 O O . ASP A 1 450 ? 17.987 -3.379 -5.036 1.00 89.69 450 ASP A O 1
ATOM 3388 N N . ARG A 1 451 ? 19.092 -4.174 -3.265 1.00 95.19 451 ARG A N 1
ATOM 3389 C CA . ARG A 1 451 ? 18.081 -5.171 -2.856 1.00 95.19 451 ARG A CA 1
ATOM 3390 C C . ARG A 1 451 ? 17.205 -4.637 -1.727 1.00 95.19 451 ARG A C 1
ATOM 3392 O O . ARG A 1 451 ? 17.377 -5.026 -0.567 1.00 95.19 451 ARG A O 1
ATOM 3399 N N . MET A 1 452 ? 16.327 -3.707 -2.076 1.00 95.38 452 MET A N 1
ATOM 3400 C CA . MET A 1 452 ? 15.372 -3.063 -1.178 1.00 95.38 452 MET A CA 1
ATOM 3401 C C . MET A 1 452 ? 14.006 -3.030 -1.858 1.00 95.38 452 MET A C 1
ATOM 3403 O O . MET A 1 452 ? 13.931 -2.676 -3.028 1.00 95.38 452 MET A O 1
ATOM 3407 N N . ALA A 1 453 ? 12.962 -3.381 -1.120 1.00 96.25 453 ALA A N 1
ATOM 3408 C CA . ALA A 1 453 ? 11.576 -3.312 -1.567 1.00 96.25 453 ALA A CA 1
ATOM 3409 C C . ALA A 1 453 ? 10.671 -2.986 -0.369 1.00 96.25 453 ALA A C 1
ATOM 3411 O O . ALA A 1 453 ? 11.124 -3.047 0.782 1.00 96.25 453 ALA A O 1
ATOM 3412 N N . SER A 1 454 ? 9.425 -2.635 -0.645 1.00 96.62 454 SER A N 1
ATOM 3413 C CA . SER A 1 454 ? 8.382 -2.352 0.342 1.00 96.62 454 SER A CA 1
ATOM 3414 C C . SER A 1 454 ? 7.131 -3.166 0.046 1.00 96.62 454 SER A C 1
ATOM 3416 O O . SER A 1 454 ? 6.970 -3.635 -1.079 1.00 96.62 454 SER A O 1
ATOM 3418 N N . GLY A 1 455 ? 6.322 -3.355 1.080 1.00 94.69 455 GLY A N 1
ATOM 3419 C CA . GLY A 1 455 ? 5.047 -4.064 1.053 1.00 94.69 455 GLY A CA 1
ATOM 3420 C C . GLY A 1 455 ? 4.577 -4.376 2.473 1.00 94.69 455 GLY A C 1
ATOM 3421 O O . GLY A 1 455 ? 5.375 -4.302 3.415 1.00 94.69 455 GLY A O 1
ATOM 3422 N N . ASP A 1 456 ? 3.314 -4.734 2.643 1.00 89.31 456 ASP A N 1
ATOM 3423 C CA . ASP A 1 456 ? 2.714 -5.097 3.925 1.00 89.31 456 ASP A CA 1
ATOM 3424 C C . ASP A 1 456 ? 3.050 -6.557 4.284 1.00 89.31 456 ASP A C 1
ATOM 3426 O O . ASP A 1 456 ? 2.279 -7.499 4.081 1.00 89.31 456 ASP A O 1
ATOM 3430 N N . PHE A 1 457 ? 4.252 -6.776 4.825 1.00 90.06 457 PHE A N 1
ATOM 3431 C CA . PHE A 1 457 ? 4.701 -8.118 5.214 1.00 90.06 457 PHE A CA 1
ATOM 3432 C C . PHE A 1 457 ? 4.005 -8.632 6.479 1.00 90.06 457 PHE A C 1
ATOM 3434 O O . PHE A 1 457 ? 4.144 -9.820 6.794 1.00 90.06 457 PHE A O 1
ATOM 3441 N N . ASN A 1 458 ? 3.327 -7.768 7.240 1.00 77.88 458 ASN A N 1
ATOM 3442 C CA . ASN A 1 458 ? 2.818 -8.066 8.577 1.00 77.88 458 ASN A CA 1
ATOM 3443 C C . ASN A 1 458 ? 1.271 -8.058 8.680 1.00 77.88 458 ASN A C 1
ATOM 3445 O O . ASN A 1 458 ? 0.723 -8.581 9.659 1.00 77.88 458 ASN A O 1
ATOM 3449 N N . GLY A 1 459 ? 0.592 -7.576 7.635 1.00 71.19 459 GLY A N 1
ATOM 3450 C CA . GLY A 1 459 ? -0.856 -7.532 7.427 1.00 71.19 459 GLY A CA 1
ATOM 3451 C C . GLY A 1 459 ? -1.584 -6.495 8.274 1.00 71.19 459 GLY A C 1
ATOM 3452 O O . GLY A 1 459 ? -2.763 -6.696 8.590 1.00 71.19 459 GLY A O 1
ATOM 3453 N N . ASP A 1 460 ? -0.901 -5.443 8.725 1.00 63.41 460 ASP A N 1
ATOM 3454 C CA . ASP A 1 460 ? -1.508 -4.375 9.523 1.00 63.41 460 ASP A CA 1
ATOM 3455 C C . ASP A 1 460 ? -2.081 -3.222 8.678 1.00 63.41 460 ASP A C 1
ATOM 3457 O O . ASP A 1 460 ? -2.713 -2.312 9.232 1.00 63.41 460 ASP A O 1
ATOM 3461 N N . GLY A 1 461 ? -1.954 -3.306 7.349 1.00 63.44 461 GLY A N 1
ATOM 3462 C CA . GLY A 1 461 ? -2.397 -2.297 6.390 1.00 63.44 461 GLY A CA 1
ATOM 3463 C C . GLY A 1 461 ? -1.377 -1.184 6.149 1.00 63.44 461 GLY A C 1
ATOM 3464 O O . GLY A 1 461 ? -1.735 -0.165 5.549 1.00 63.44 461 GLY A O 1
ATOM 3465 N N . THR A 1 462 ? -0.148 -1.361 6.634 1.00 77.06 462 THR A N 1
ATOM 3466 C CA . THR A 1 462 ? 0.972 -0.428 6.536 1.00 77.06 462 THR A CA 1
ATOM 3467 C C . THR A 1 462 ? 2.145 -1.118 5.851 1.00 77.06 462 THR A C 1
ATOM 3469 O O . THR A 1 462 ? 2.520 -2.232 6.203 1.00 77.06 462 THR A O 1
ATOM 3472 N N . ASP A 1 463 ? 2.776 -0.442 4.897 1.00 89.88 463 ASP A N 1
ATOM 3473 C CA . ASP A 1 463 ? 3.938 -0.989 4.220 1.00 89.88 463 ASP A CA 1
ATOM 3474 C C . ASP A 1 463 ? 5.177 -0.953 5.108 1.00 89.88 463 ASP A C 1
ATOM 3476 O O . ASP A 1 463 ? 5.594 0.061 5.688 1.00 89.88 463 ASP A O 1
ATOM 3480 N N . ASP A 1 464 ? 5.849 -2.086 5.094 1.00 94.75 464 ASP A N 1
ATOM 3481 C CA . ASP A 1 464 ? 7.142 -2.309 5.684 1.00 94.75 464 ASP A CA 1
ATOM 3482 C C . ASP A 1 464 ? 8.237 -2.150 4.620 1.00 94.75 464 ASP A C 1
ATOM 3484 O O . ASP A 1 464 ? 7.995 -2.080 3.416 1.00 94.75 464 ASP A O 1
ATOM 3488 N N . ILE A 1 465 ? 9.498 -2.118 5.052 1.00 97.69 465 ILE A N 1
ATOM 3489 C CA . ILE A 1 465 ? 10.649 -2.174 4.144 1.00 97.69 465 ILE A CA 1
ATOM 3490 C C . ILE A 1 465 ? 11.450 -3.431 4.425 1.00 97.69 465 ILE A C 1
ATOM 3492 O O . ILE A 1 465 ? 11.897 -3.660 5.550 1.00 97.69 465 ILE A O 1
ATOM 3496 N N . VAL A 1 466 ? 11.741 -4.195 3.378 1.00 98.12 466 VAL A N 1
ATOM 3497 C CA . VAL A 1 466 ? 12.606 -5.371 3.438 1.00 98.12 466 VAL A CA 1
ATOM 3498 C C . VAL A 1 466 ? 13.888 -5.139 2.643 1.00 98.12 466 VAL A C 1
ATOM 3500 O O . VAL A 1 466 ? 13.894 -4.578 1.546 1.00 98.12 466 VAL A O 1
ATOM 3503 N N . VAL A 1 467 ? 15.011 -5.598 3.196 1.00 97.69 467 VAL A N 1
ATOM 3504 C CA . VAL A 1 467 ? 16.293 -5.650 2.487 1.00 97.69 467 VAL A CA 1
ATOM 3505 C C . VAL A 1 467 ? 16.923 -7.030 2.569 1.00 97.69 467 VAL A C 1
ATOM 3507 O O . VAL A 1 467 ? 16.923 -7.674 3.622 1.00 97.69 467 VAL A O 1
ATOM 3510 N N . ALA A 1 468 ? 17.532 -7.468 1.468 1.00 98.12 468 ALA A N 1
ATOM 3511 C CA . ALA A 1 468 ? 18.345 -8.679 1.439 1.00 98.12 468 ALA A CA 1
ATOM 3512 C C . ALA A 1 468 ? 19.798 -8.347 1.788 1.00 98.12 468 ALA A C 1
ATOM 3514 O O . ALA A 1 468 ? 20.607 -7.967 0.936 1.00 98.12 468 ALA A O 1
ATOM 3515 N N . TYR A 1 469 ? 20.118 -8.466 3.072 1.00 96.81 469 TYR A N 1
ATOM 3516 C CA . TYR A 1 469 ? 21.404 -8.069 3.618 1.00 96.81 469 TYR A CA 1
ATOM 3517 C C . TYR A 1 469 ? 22.445 -9.185 3.472 1.00 96.81 469 TYR A C 1
ATOM 3519 O O . TYR A 1 469 ? 22.251 -10.311 3.936 1.00 96.81 469 TYR A O 1
ATOM 3527 N N . ASP A 1 470 ? 23.572 -8.862 2.846 1.00 96.81 470 ASP A N 1
ATOM 3528 C CA . ASP A 1 470 ? 24.653 -9.791 2.529 1.00 96.81 470 ASP A CA 1
ATOM 3529 C C . ASP A 1 470 ? 25.591 -10.060 3.721 1.00 96.81 470 ASP A C 1
ATOM 3531 O O . ASP A 1 470 ? 26.206 -9.151 4.285 1.00 96.81 470 ASP A O 1
ATOM 3535 N N . TYR A 1 471 ? 25.742 -11.340 4.065 1.00 95.38 471 TYR A N 1
ATOM 3536 C CA . TYR A 1 471 ? 26.692 -11.859 5.056 1.00 95.38 471 TYR A CA 1
ATOM 3537 C C . TYR A 1 471 ? 27.841 -12.662 4.403 1.00 95.38 471 TYR A C 1
ATOM 3539 O O . TYR A 1 471 ? 28.546 -13.430 5.063 1.00 95.38 471 TYR A O 1
ATOM 3547 N N . GLY A 1 472 ? 28.045 -12.501 3.096 1.00 94.00 472 GLY A N 1
ATOM 3548 C CA . GLY A 1 472 ? 29.148 -13.005 2.279 1.00 94.00 472 GLY A CA 1
ATOM 3549 C C . GLY A 1 472 ? 28.945 -14.412 1.715 1.00 94.00 472 GLY A C 1
ATOM 3550 O O . GLY A 1 472 ? 29.306 -14.676 0.576 1.00 94.00 472 GLY A O 1
ATOM 3551 N N . SER A 1 473 ? 28.398 -15.342 2.503 1.00 92.94 473 SER A N 1
ATOM 3552 C CA . SER A 1 473 ? 28.073 -16.713 2.036 1.00 92.94 473 SER A CA 1
ATOM 3553 C C . SER A 1 473 ? 26.600 -17.084 2.188 1.00 92.94 473 SER A C 1
ATOM 3555 O O . SER A 1 473 ? 26.164 -18.132 1.710 1.00 92.94 473 SER A O 1
ATOM 3557 N N . THR A 1 474 ? 25.860 -16.214 2.863 1.00 97.06 474 THR A N 1
ATOM 3558 C CA . THR A 1 474 ? 24.431 -16.270 3.146 1.00 97.06 474 THR A CA 1
ATOM 3559 C C . THR A 1 474 ? 23.929 -14.832 3.091 1.00 97.06 474 THR A C 1
ATOM 3561 O O . THR A 1 474 ? 24.701 -13.901 3.314 1.00 97.06 474 THR A O 1
ATOM 3564 N N . PHE A 1 475 ? 22.634 -14.643 2.917 1.00 97.88 475 PHE A N 1
ATOM 3565 C CA . PHE A 1 475 ? 21.946 -13.388 3.202 1.00 97.88 475 PHE A CA 1
ATOM 3566 C C . PHE A 1 475 ? 20.878 -13.566 4.285 1.00 97.88 475 PHE A C 1
ATOM 3568 O O . PHE A 1 475 ? 20.462 -14.696 4.585 1.00 97.88 475 PHE A O 1
ATOM 3575 N N . ARG A 1 476 ? 20.423 -12.439 4.836 1.00 98.19 476 ARG A N 1
ATOM 3576 C CA . ARG A 1 476 ? 19.235 -12.357 5.691 1.00 98.19 476 ARG A CA 1
ATOM 3577 C C . ARG A 1 476 ? 18.242 -11.347 5.145 1.00 98.19 476 ARG A C 1
ATOM 3579 O O . ARG A 1 476 ? 18.661 -10.336 4.588 1.00 98.19 476 ARG A O 1
ATOM 3586 N N . PHE A 1 477 ? 16.954 -11.602 5.353 1.00 98.62 477 PHE A N 1
ATOM 3587 C CA . PHE A 1 477 ? 15.944 -10.560 5.198 1.00 98.62 477 PHE A CA 1
ATOM 3588 C C . PHE A 1 477 ? 15.882 -9.738 6.472 1.00 98.62 477 PHE A C 1
ATOM 3590 O O . PHE A 1 477 ? 15.557 -10.255 7.538 1.00 98.62 477 PHE A O 1
ATOM 3597 N N . HIS A 1 478 ? 16.242 -8.470 6.366 1.00 97.88 478 HIS A N 1
ATOM 3598 C CA . HIS A 1 478 ? 16.066 -7.495 7.427 1.00 97.88 478 HIS A CA 1
ATOM 3599 C C . HIS A 1 478 ? 14.825 -6.674 7.116 1.00 97.88 478 HIS A C 1
ATOM 3601 O O . HIS A 1 478 ? 14.725 -6.135 6.016 1.00 97.88 478 HIS A O 1
ATOM 3607 N N . VAL A 1 479 ? 13.918 -6.583 8.085 1.00 97.50 479 VAL A N 1
ATOM 3608 C CA . VAL A 1 479 ? 12.652 -5.859 7.952 1.00 97.50 479 VAL A CA 1
ATOM 3609 C C . VAL A 1 479 ? 12.666 -4.627 8.851 1.00 97.50 479 VAL A C 1
ATOM 3611 O O . VAL A 1 479 ? 13.198 -4.651 9.970 1.00 97.50 479 VAL A O 1
ATOM 3614 N N . PHE A 1 480 ? 12.121 -3.542 8.320 1.00 95.19 480 PHE A N 1
ATOM 3615 C CA . PHE A 1 480 ? 11.864 -2.280 8.988 1.00 95.19 480 PHE A CA 1
ATOM 3616 C C . PHE A 1 480 ? 10.354 -2.081 8.959 1.00 95.19 480 PHE A C 1
ATOM 3618 O O . PHE A 1 480 ? 9.825 -1.643 7.941 1.00 95.19 480 PHE A O 1
ATOM 3625 N N . GLU A 1 481 ? 9.692 -2.438 10.057 1.00 85.12 481 GLU A N 1
ATOM 3626 C CA . GLU A 1 481 ? 8.235 -2.311 10.155 1.00 85.12 481 GLU A CA 1
ATOM 3627 C C . GLU A 1 481 ? 7.814 -0.836 10.089 1.00 85.12 481 GLU A C 1
ATOM 3629 O O . GLU A 1 481 ? 8.579 0.038 10.529 1.00 85.12 481 GLU A O 1
ATOM 3634 N N . ASP A 1 482 ? 6.651 -0.548 9.507 1.00 77.62 482 ASP A N 1
ATOM 3635 C CA . ASP A 1 482 ? 6.180 0.809 9.180 1.00 77.62 482 ASP A CA 1
ATOM 3636 C C . ASP A 1 482 ? 7.220 1.607 8.357 1.00 77.62 482 ASP A C 1
ATOM 3638 O O . ASP A 1 482 ? 7.345 2.834 8.444 1.00 77.62 482 ASP A O 1
ATOM 3642 N N . GLY A 1 483 ? 8.126 0.916 7.666 1.00 84.12 483 GLY A N 1
ATOM 3643 C CA . GLY A 1 483 ? 9.256 1.510 6.956 1.00 84.12 483 GLY A CA 1
ATOM 3644 C C . GLY A 1 483 ? 10.342 2.161 7.833 1.00 84.12 483 GLY A C 1
ATOM 3645 O O . GLY A 1 483 ? 11.203 2.865 7.298 1.00 84.12 483 GLY A O 1
ATOM 3646 N N . TYR A 1 484 ? 10.363 1.975 9.164 1.00 82.62 484 TYR A N 1
ATOM 3647 C CA . TYR A 1 484 ? 11.451 2.517 10.011 1.00 82.62 484 TYR A CA 1
ATOM 3648 C C . TYR A 1 484 ? 11.817 1.717 11.273 1.00 82.62 484 TYR A C 1
ATOM 3650 O O . TYR A 1 484 ? 12.912 1.903 11.820 1.00 82.62 484 TYR A O 1
ATOM 3658 N N . TYR A 1 485 ? 10.971 0.808 11.751 1.00 79.62 485 TYR A N 1
ATOM 3659 C CA . TYR A 1 485 ? 11.244 0.005 12.941 1.00 79.62 485 TYR A CA 1
ATOM 3660 C C . TYR A 1 485 ? 12.056 -1.247 12.612 1.00 79.62 485 TYR A C 1
ATOM 3662 O O . TYR A 1 485 ? 11.525 -2.316 12.315 1.00 79.62 485 TYR A O 1
ATOM 3670 N N . TYR A 1 486 ? 13.379 -1.122 12.709 1.00 90.50 486 TYR A N 1
ATOM 3671 C CA . TYR A 1 486 ? 14.296 -2.231 12.454 1.00 90.50 486 TYR A CA 1
ATOM 3672 C C . TYR A 1 486 ? 14.100 -3.407 13.422 1.00 90.50 486 TYR A C 1
ATOM 3674 O O . TYR A 1 486 ? 14.317 -3.269 14.630 1.00 90.50 486 TYR A O 1
ATOM 3682 N N . GLN A 1 487 ? 13.809 -4.586 12.871 1.00 90.06 487 GLN A N 1
ATOM 3683 C CA . GLN A 1 487 ? 13.555 -5.820 13.627 1.00 90.06 487 GLN A CA 1
ATOM 3684 C C . GLN A 1 487 ? 14.829 -6.524 14.137 1.00 90.06 487 GLN A C 1
ATOM 3686 O O . GLN A 1 487 ? 14.773 -7.562 14.797 1.00 90.06 487 GLN A O 1
ATOM 3691 N N . GLY A 1 488 ? 16.001 -5.932 13.895 1.00 88.94 488 GLY A N 1
ATOM 3692 C CA . GLY A 1 488 ? 17.280 -6.405 14.416 1.00 88.94 488 GLY A CA 1
ATOM 3693 C C . GLY A 1 488 ? 17.987 -7.426 13.523 1.00 88.94 488 GLY A C 1
ATOM 3694 O O . GLY A 1 488 ? 17.416 -8.015 12.610 1.00 88.94 488 GLY A O 1
ATOM 3695 N N . ASP A 1 489 ? 19.264 -7.663 13.828 1.00 90.44 489 ASP A N 1
ATOM 3696 C CA . ASP A 1 489 ? 20.184 -8.431 12.973 1.00 90.44 489 ASP A CA 1
ATOM 3697 C C . ASP A 1 489 ? 19.826 -9.915 12.831 1.00 90.44 489 ASP A C 1
ATOM 3699 O O . ASP A 1 489 ? 20.415 -10.612 12.005 1.00 90.44 489 ASP A O 1
ATOM 3703 N N . ALA A 1 490 ? 18.912 -10.440 13.652 1.00 90.50 490 ALA A N 1
ATOM 3704 C CA . ALA A 1 490 ? 18.399 -11.796 13.469 1.00 90.50 490 ALA A CA 1
ATOM 3705 C C . ALA A 1 490 ? 17.663 -11.932 12.126 1.00 90.50 490 ALA A C 1
ATOM 3707 O O . ALA A 1 490 ? 17.749 -12.991 11.500 1.00 90.50 490 ALA A O 1
ATOM 3708 N N . GLY A 1 491 ? 17.034 -10.843 11.669 1.00 93.12 491 GLY A N 1
ATOM 3709 C CA . GLY A 1 491 ? 16.218 -10.818 10.469 1.00 93.12 491 GLY A CA 1
ATOM 3710 C C . GLY A 1 491 ? 14.987 -11.716 10.567 1.00 93.12 491 GLY A C 1
ATOM 3711 O O . GLY A 1 491 ? 14.774 -12.435 11.541 1.00 93.12 491 GLY A O 1
ATOM 3712 N N . TRP A 1 492 ? 14.184 -11.675 9.515 1.00 97.31 492 TRP A N 1
ATOM 3713 C CA . TRP A 1 492 ? 12.983 -12.493 9.341 1.00 97.31 492 TRP A CA 1
ATOM 3714 C C . TRP A 1 492 ? 13.272 -13.814 8.627 1.00 97.31 492 TRP A C 1
ATOM 3716 O O . TRP A 1 492 ? 12.458 -14.732 8.632 1.00 97.31 492 TRP A O 1
ATOM 3726 N N . TYR A 1 493 ? 14.458 -13.930 8.029 1.00 98.44 493 TYR A N 1
ATOM 3727 C CA . TYR A 1 493 ? 14.926 -15.139 7.367 1.00 98.44 493 TYR A CA 1
ATOM 3728 C C . TYR A 1 493 ? 16.446 -15.168 7.315 1.00 98.44 493 TYR A C 1
ATOM 3730 O O . TYR A 1 493 ? 17.097 -14.136 7.150 1.00 98.44 493 TYR A O 1
ATOM 3738 N N . THR A 1 494 ? 17.018 -16.367 7.399 1.00 97.75 494 THR A N 1
ATOM 3739 C CA . THR A 1 494 ? 18.428 -16.621 7.098 1.00 97.75 494 THR A CA 1
ATOM 3740 C C . THR A 1 494 ? 18.513 -17.706 6.039 1.00 97.75 494 THR A C 1
ATOM 3742 O O . THR A 1 494 ? 18.043 -18.825 6.240 1.00 97.75 494 THR A O 1
ATOM 3745 N N . SER A 1 495 ? 19.152 -17.381 4.920 1.00 98.00 495 SER A N 1
ATOM 3746 C CA . SER A 1 495 ? 19.374 -18.343 3.842 1.00 98.00 495 SER A CA 1
ATOM 3747 C C . SER A 1 495 ? 20.414 -19.405 4.205 1.00 98.00 495 SER A C 1
ATOM 3749 O O . SER A 1 495 ? 21.288 -19.213 5.056 1.00 98.00 495 SER A O 1
ATOM 3751 N N . GLY A 1 496 ? 20.347 -20.537 3.497 1.00 96.06 496 GLY A N 1
ATOM 3752 C CA . GLY A 1 496 ? 21.503 -21.417 3.333 1.00 96.06 496 GLY A CA 1
ATOM 3753 C C . GLY A 1 496 ? 22.600 -20.748 2.493 1.00 96.06 496 GLY A C 1
ATOM 3754 O O . GLY A 1 496 ? 22.619 -19.534 2.319 1.00 96.06 496 GLY A O 1
ATOM 3755 N N . SER A 1 497 ? 23.521 -21.538 1.932 1.00 96.50 497 SER A N 1
ATOM 3756 C CA . SER A 1 497 ? 24.548 -20.969 1.050 1.00 96.50 497 SER A CA 1
ATOM 3757 C C . SER A 1 497 ? 23.901 -20.293 -0.161 1.00 96.50 497 SER A C 1
ATOM 3759 O O . SER A 1 497 ? 23.238 -20.958 -0.957 1.00 96.50 497 SER A O 1
ATOM 3761 N N . PHE A 1 498 ? 24.089 -18.980 -0.278 1.00 97.06 498 PHE A N 1
ATOM 3762 C CA . PHE A 1 498 ? 23.455 -18.166 -1.306 1.00 97.06 498 PHE A CA 1
ATOM 3763 C C . PHE A 1 498 ? 24.328 -16.949 -1.618 1.00 97.06 498 PHE A C 1
ATOM 3765 O O . PHE A 1 498 ? 24.602 -16.129 -0.745 1.00 97.06 498 PHE A O 1
ATOM 3772 N N . ALA A 1 499 ? 24.763 -16.849 -2.873 1.00 96.06 499 ALA A N 1
ATOM 3773 C CA . ALA A 1 499 ? 25.529 -15.719 -3.394 1.00 96.06 499 ALA A CA 1
ATOM 3774 C C . ALA A 1 499 ? 24.563 -14.605 -3.813 1.00 96.06 499 ALA A C 1
ATOM 3776 O O . ALA A 1 499 ? 24.153 -14.520 -4.973 1.00 96.06 499 ALA A O 1
ATOM 3777 N N . VAL A 1 500 ? 24.115 -13.813 -2.838 1.00 96.81 500 VAL A N 1
ATOM 3778 C CA . VAL A 1 500 ? 23.042 -12.824 -3.013 1.00 96.81 500 VAL A CA 1
ATOM 3779 C C . VAL A 1 500 ? 23.417 -11.699 -3.984 1.00 96.81 500 VAL A C 1
ATOM 3781 O O . VAL A 1 500 ? 22.547 -11.016 -4.520 1.00 96.81 500 VAL A O 1
ATOM 3784 N N . GLU A 1 501 ? 24.701 -11.509 -4.274 1.00 95.12 501 GLU A N 1
ATOM 3785 C CA . GLU A 1 501 ? 25.202 -10.597 -5.301 1.00 95.12 501 GLU A CA 1
ATOM 3786 C C . GLU A 1 501 ? 24.717 -10.946 -6.718 1.00 95.12 501 GLU A C 1
ATOM 3788 O O . GLU A 1 501 ? 24.568 -10.053 -7.548 1.00 95.12 501 GLU A O 1
ATOM 3793 N N . ASN A 1 502 ? 24.377 -12.212 -6.987 1.00 96.44 502 ASN A N 1
ATOM 3794 C CA . ASN A 1 502 ? 23.847 -12.642 -8.287 1.00 96.44 502 ASN A CA 1
ATOM 3795 C C . ASN A 1 502 ? 22.395 -12.185 -8.531 1.00 96.44 502 ASN A C 1
ATOM 3797 O O . ASN A 1 502 ? 21.877 -12.321 -9.644 1.00 96.44 502 ASN A O 1
ATOM 3801 N N . VAL A 1 503 ? 21.735 -11.622 -7.514 1.00 96.81 503 VAL A N 1
ATOM 3802 C CA . VAL A 1 503 ? 20.411 -10.994 -7.637 1.00 96.81 503 VAL A CA 1
ATOM 3803 C C . VAL A 1 503 ? 20.523 -9.544 -8.119 1.00 96.81 503 VAL A C 1
ATOM 3805 O O . VAL A 1 503 ? 19.697 -9.125 -8.920 1.00 96.81 503 VAL A O 1
ATOM 3808 N N . ALA A 1 504 ? 21.562 -8.800 -7.714 1.00 93.06 504 ALA A N 1
ATOM 3809 C CA . ALA A 1 504 ? 21.672 -7.350 -7.947 1.00 93.06 504 ALA A CA 1
ATOM 3810 C C . ALA A 1 504 ? 20.349 -6.616 -7.617 1.00 93.06 504 ALA A C 1
ATOM 3812 O O . ALA A 1 504 ? 19.788 -6.895 -6.563 1.00 93.06 504 ALA A O 1
ATOM 3813 N N . GLY A 1 505 ? 19.838 -5.731 -8.480 1.00 91.94 505 GLY A N 1
ATOM 3814 C CA . GLY A 1 505 ? 18.585 -4.991 -8.261 1.00 91.94 505 GLY A CA 1
ATOM 3815 C C . GLY A 1 505 ? 17.304 -5.750 -8.636 1.00 91.94 505 GLY A C 1
ATOM 3816 O O . GLY A 1 505 ? 16.278 -5.130 -8.865 1.00 91.94 505 GLY A O 1
ATOM 3817 N N . ARG A 1 506 ? 17.337 -7.085 -8.760 1.00 96.75 506 ARG A N 1
ATOM 3818 C CA . ARG A 1 506 ? 16.189 -7.900 -9.216 1.00 96.75 506 ARG A CA 1
ATOM 3819 C C . ARG A 1 506 ? 15.412 -8.552 -8.069 1.00 96.75 506 ARG A C 1
ATOM 3821 O O . ARG A 1 506 ? 15.116 -9.751 -8.122 1.00 96.75 506 ARG A O 1
ATOM 3828 N N . MET A 1 507 ? 15.152 -7.781 -7.021 1.00 97.62 507 MET A N 1
ATOM 3829 C CA . MET A 1 507 ? 14.294 -8.165 -5.902 1.00 97.62 507 MET A CA 1
ATOM 3830 C C . MET A 1 507 ? 12.981 -7.394 -6.016 1.00 97.62 507 MET A C 1
ATOM 3832 O O . MET A 1 507 ? 13.016 -6.177 -6.155 1.00 97.62 507 MET A O 1
ATOM 3836 N N . VAL A 1 508 ? 11.857 -8.101 -5.969 1.00 97.44 508 VAL A N 1
ATOM 3837 C CA . VAL A 1 508 ? 10.508 -7.525 -6.058 1.00 97.44 508 VAL A CA 1
ATOM 3838 C C . VAL A 1 508 ? 9.620 -8.106 -4.969 1.00 97.44 508 VAL A C 1
ATOM 3840 O O . VAL A 1 508 ? 9.964 -9.132 -4.371 1.00 97.44 508 VAL A O 1
ATOM 3843 N N . VAL A 1 509 ? 8.512 -7.428 -4.710 1.00 97.44 509 VAL A N 1
ATOM 3844 C CA . VAL A 1 509 ? 7.540 -7.767 -3.676 1.00 97.44 509 VAL A CA 1
ATOM 3845 C C . VAL A 1 509 ? 6.147 -7.785 -4.291 1.00 97.44 509 VAL A C 1
ATOM 3847 O O . VAL A 1 509 ? 5.917 -7.055 -5.251 1.00 97.44 509 VAL A O 1
ATOM 3850 N N . GLY A 1 510 ? 5.290 -8.657 -3.778 1.00 93.69 510 GLY A N 1
ATOM 3851 C CA . GLY A 1 510 ? 3.874 -8.743 -4.120 1.00 93.69 510 GLY A CA 1
ATOM 3852 C C . GLY A 1 510 ? 3.227 -9.953 -3.452 1.00 93.69 510 GLY A C 1
ATOM 3853 O O . GLY A 1 510 ? 3.935 -10.848 -2.991 1.00 93.69 510 GLY A O 1
ATOM 3854 N N . ASN A 1 511 ? 1.906 -10.008 -3.405 1.00 88.06 511 ASN A N 1
ATOM 3855 C CA . ASN A 1 511 ? 1.119 -11.088 -2.823 1.00 88.06 511 ASN A CA 1
ATOM 3856 C C . ASN A 1 511 ? 0.963 -12.255 -3.820 1.00 88.06 511 ASN A C 1
ATOM 3858 O O . ASN A 1 511 ? -0.035 -12.371 -4.534 1.00 88.06 511 ASN A O 1
ATOM 3862 N N . TRP A 1 512 ? 1.962 -13.143 -3.895 1.00 88.44 512 TRP A N 1
ATOM 3863 C CA . TRP A 1 512 ? 1.956 -14.240 -4.877 1.00 88.44 512 TRP A CA 1
ATOM 3864 C C . TRP A 1 512 ? 0.960 -15.357 -4.541 1.00 88.44 512 TRP A C 1
ATOM 3866 O O . TRP A 1 512 ? 0.618 -16.147 -5.422 1.00 88.44 512 TRP A O 1
ATOM 3876 N N . ASP A 1 513 ? 0.563 -15.511 -3.273 1.00 80.44 513 ASP A N 1
ATOM 3877 C CA . ASP A 1 513 ? -0.215 -16.667 -2.807 1.00 80.4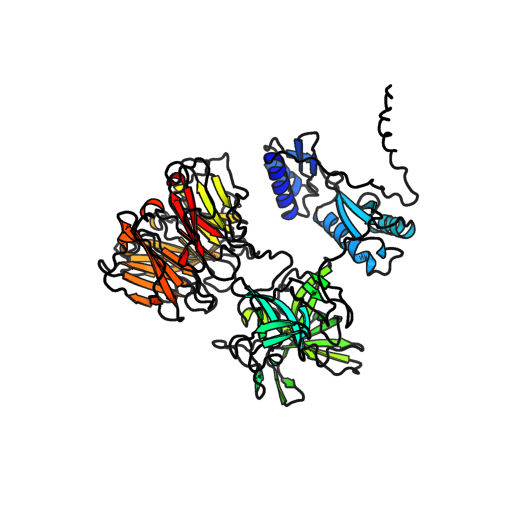4 513 ASP A CA 1
ATOM 3878 C C . ASP A 1 513 ? -1.625 -16.345 -2.284 1.00 80.44 513 ASP A C 1
ATOM 3880 O O . ASP A 1 513 ? -2.395 -17.265 -1.977 1.00 80.44 513 ASP A O 1
ATOM 3884 N N . GLY A 1 514 ? -2.001 -15.064 -2.317 1.00 76.31 514 GLY A N 1
ATOM 3885 C CA . GLY A 1 514 ? -3.352 -14.570 -2.060 1.00 76.31 514 GLY A CA 1
ATOM 3886 C C . GLY A 1 514 ? -3.705 -14.503 -0.579 1.00 76.31 514 GLY A C 1
ATOM 3887 O O . GLY A 1 514 ? -4.890 -14.446 -0.241 1.00 76.31 514 GLY A O 1
ATOM 3888 N N . ASP A 1 515 ? -2.715 -14.571 0.315 1.00 69.38 515 ASP A N 1
ATOM 3889 C CA . ASP A 1 515 ? -2.928 -14.528 1.761 1.00 69.38 515 ASP A CA 1
ATOM 3890 C C . ASP A 1 515 ? -2.904 -13.117 2.365 1.00 69.38 515 ASP A C 1
ATOM 3892 O O . ASP A 1 515 ? -3.206 -12.979 3.554 1.00 69.38 515 ASP A O 1
ATOM 3896 N N . LEU A 1 516 ? -2.680 -12.104 1.515 1.00 71.50 516 LEU A N 1
ATOM 3897 C CA . LEU A 1 516 ? -2.695 -10.667 1.820 1.00 71.50 516 LEU A CA 1
ATOM 3898 C C . LEU A 1 516 ? -1.489 -10.169 2.601 1.00 71.50 516 LEU A C 1
ATOM 3900 O O . LEU A 1 516 ? -1.453 -8.991 2.948 1.00 71.50 516 LEU A O 1
ATOM 3904 N N . TYR A 1 517 ? -0.529 -11.043 2.879 1.00 82.19 517 TYR A N 1
ATOM 3905 C CA . TYR A 1 517 ? 0.806 -10.595 3.196 1.00 82.19 517 TYR A CA 1
ATOM 3906 C C . TYR A 1 517 ? 1.571 -10.443 1.894 1.00 82.19 517 TYR A C 1
ATOM 3908 O O . TYR A 1 517 ? 1.522 -11.297 1.008 1.00 82.19 517 TYR A O 1
ATOM 3916 N N . ASP A 1 518 ? 2.324 -9.362 1.799 1.00 93.94 518 ASP A N 1
ATOM 3917 C CA . ASP A 1 518 ? 3.271 -9.244 0.715 1.00 93.94 518 ASP A CA 1
ATOM 3918 C C . ASP A 1 518 ? 4.396 -10.269 0.873 1.00 93.94 518 ASP A C 1
ATOM 3920 O O . ASP A 1 518 ? 4.856 -10.594 1.971 1.00 93.94 518 ASP A O 1
ATOM 3924 N N . ASP A 1 519 ? 4.872 -10.785 -0.251 1.00 97.31 519 ASP A N 1
ATOM 3925 C CA . ASP A 1 519 ? 5.896 -11.814 -0.317 1.00 97.31 519 ASP A CA 1
ATOM 3926 C C . ASP A 1 519 ? 7.113 -11.307 -1.092 1.00 97.31 519 ASP A C 1
ATOM 3928 O O . ASP A 1 519 ? 7.039 -10.378 -1.889 1.00 97.31 519 ASP A O 1
ATOM 3932 N N . VAL A 1 520 ? 8.266 -11.963 -0.945 1.00 98.38 520 VAL A N 1
ATOM 3933 C CA . VAL A 1 520 ? 9.500 -11.547 -1.633 1.00 98.38 520 VAL A CA 1
ATOM 3934 C C . VAL A 1 520 ? 9.842 -12.492 -2.776 1.00 98.38 520 VAL A C 1
ATOM 3936 O O . VAL A 1 520 ? 9.924 -13.705 -2.581 1.00 98.38 520 VAL A O 1
ATOM 3939 N N . ALA A 1 521 ? 10.191 -11.946 -3.940 1.00 98.00 521 ALA A N 1
ATOM 3940 C CA . ALA A 1 521 ? 10.788 -12.696 -5.037 1.00 98.00 521 ALA A CA 1
ATOM 3941 C C . ALA A 1 521 ? 12.167 -12.156 -5.449 1.00 98.00 521 ALA A C 1
ATOM 3943 O O . ALA A 1 521 ? 12.440 -10.956 -5.417 1.00 98.00 521 ALA A O 1
ATOM 3944 N N . MET A 1 522 ? 13.063 -13.054 -5.871 1.00 98.25 522 MET A N 1
ATOM 3945 C CA . MET A 1 522 ? 14.385 -12.702 -6.403 1.00 98.25 522 MET A CA 1
ATOM 3946 C C . MET A 1 522 ? 14.699 -13.441 -7.696 1.00 98.25 522 MET A C 1
ATOM 3948 O O . MET A 1 522 ? 14.725 -14.676 -7.721 1.00 98.25 522 MET A O 1
ATOM 3952 N N . LEU A 1 523 ? 15.063 -12.692 -8.740 1.00 98.25 523 LEU A N 1
ATOM 3953 C CA . LEU A 1 523 ? 15.575 -13.250 -9.990 1.00 98.25 523 LEU A CA 1
ATOM 3954 C C . LEU A 1 523 ? 17.112 -13.332 -9.973 1.00 98.25 523 LEU A C 1
ATOM 3956 O O . LEU A 1 523 ? 17.842 -12.345 -10.098 1.00 98.25 523 LEU A O 1
ATOM 3960 N N . TYR A 1 524 ? 17.596 -14.561 -9.856 1.00 97.94 524 TYR A N 1
ATOM 3961 C CA . TYR A 1 524 ? 18.984 -14.940 -9.635 1.00 97.94 524 TYR A CA 1
ATOM 3962 C C . TYR A 1 524 ? 19.706 -15.344 -10.932 1.00 97.94 524 TYR A C 1
ATOM 3964 O O . TYR A 1 524 ? 19.172 -16.122 -11.731 1.00 97.94 524 TYR A O 1
ATOM 3972 N N . ASP A 1 525 ? 20.952 -14.892 -11.119 1.00 98.06 525 ASP A N 1
ATOM 3973 C CA . ASP A 1 525 ? 21.835 -15.378 -12.191 1.00 98.06 525 ASP A CA 1
ATOM 3974 C C . ASP A 1 525 ? 22.379 -16.782 -11.883 1.00 98.06 525 ASP A C 1
ATOM 3976 O O . ASP A 1 525 ? 23.303 -16.956 -11.086 1.00 98.06 525 ASP A O 1
ATOM 3980 N N . ALA A 1 526 ? 21.828 -17.803 -12.541 1.00 96.62 526 ALA A N 1
ATOM 3981 C CA . ALA A 1 526 ? 22.270 -19.188 -12.381 1.00 96.62 526 ALA A CA 1
ATOM 3982 C C . ALA A 1 526 ? 23.505 -19.530 -13.243 1.00 96.62 526 ALA A C 1
ATOM 3984 O O . ALA A 1 526 ? 24.000 -20.661 -13.203 1.00 96.62 526 ALA A O 1
ATOM 3985 N N . GLY A 1 527 ? 24.015 -18.573 -14.024 1.00 95.50 527 GLY A N 1
ATOM 3986 C CA . GLY A 1 527 ? 25.163 -18.743 -14.899 1.00 95.50 527 GLY A CA 1
ATOM 3987 C C . GLY A 1 527 ? 24.851 -19.507 -16.190 1.00 95.50 527 GLY A C 1
ATOM 3988 O O . GLY A 1 527 ? 23.807 -20.137 -16.377 1.00 95.50 527 GLY A O 1
ATOM 3989 N N . GLY A 1 528 ? 25.780 -19.426 -17.149 1.00 94.69 528 GLY A N 1
ATOM 3990 C CA . GLY A 1 528 ? 25.653 -20.117 -18.440 1.00 94.69 528 GLY A CA 1
ATOM 3991 C C . GLY A 1 528 ? 24.472 -19.646 -19.300 1.00 94.69 528 GLY A C 1
ATOM 3992 O O . GLY A 1 528 ? 24.051 -20.374 -20.194 1.00 94.69 528 GLY A O 1
ATOM 3993 N N . GLY A 1 529 ? 23.938 -18.448 -19.030 1.00 95.38 529 GLY A N 1
ATOM 3994 C CA . GLY A 1 529 ? 22.766 -17.898 -19.715 1.00 95.38 529 GLY A CA 1
ATOM 3995 C C . GLY A 1 529 ? 21.421 -18.362 -19.149 1.00 95.38 529 GLY A C 1
ATOM 3996 O O . GLY A 1 529 ? 20.404 -18.151 -19.805 1.00 95.38 529 GLY A O 1
ATOM 3997 N N . ASN A 1 530 ? 21.408 -18.981 -17.967 1.00 96.81 530 ASN A N 1
ATOM 3998 C CA . ASN A 1 530 ? 20.197 -19.396 -17.261 1.00 96.81 530 ASN A CA 1
ATOM 3999 C C . ASN A 1 530 ? 19.931 -18.479 -16.065 1.00 96.81 530 ASN A C 1
ATOM 4001 O O . ASN A 1 530 ? 20.855 -17.859 -15.537 1.00 96.81 530 ASN A O 1
ATOM 4005 N N . SER A 1 531 ? 18.689 -18.455 -15.601 1.00 97.31 531 SER A N 1
ATOM 4006 C CA . SER A 1 531 ? 18.301 -17.774 -14.368 1.00 97.31 531 SER A CA 1
ATOM 4007 C C . SER A 1 531 ? 17.470 -18.691 -13.483 1.00 97.31 531 SER A C 1
ATOM 4009 O O . SER A 1 531 ? 17.046 -19.771 -13.901 1.00 97.31 531 SER A O 1
ATOM 4011 N N . ARG A 1 532 ? 17.212 -18.235 -12.262 1.00 97.56 532 ARG A N 1
ATOM 4012 C CA . ARG A 1 532 ? 16.293 -18.879 -11.330 1.00 97.56 532 ARG A CA 1
ATOM 4013 C C . ARG A 1 532 ? 15.482 -17.822 -10.599 1.00 97.56 532 ARG A C 1
ATOM 4015 O O . ARG A 1 532 ? 16.061 -16.824 -10.190 1.00 97.56 532 ARG A O 1
ATOM 4022 N N . ILE A 1 533 ? 14.184 -18.035 -10.425 1.00 97.75 533 ILE A N 1
ATOM 4023 C CA . ILE A 1 533 ? 13.371 -17.206 -9.527 1.00 97.75 533 ILE A CA 1
ATOM 4024 C C . ILE A 1 533 ? 13.216 -17.956 -8.210 1.00 97.75 533 ILE A C 1
ATOM 4026 O O . ILE A 1 533 ? 12.934 -19.155 -8.212 1.00 97.75 533 ILE A O 1
ATOM 4030 N N . TYR A 1 534 ? 13.444 -17.257 -7.108 1.00 97.75 534 TYR A N 1
ATOM 4031 C CA . TYR A 1 534 ? 13.132 -17.709 -5.759 1.00 97.75 534 TYR A CA 1
ATOM 4032 C C . TYR A 1 534 ? 11.970 -16.880 -5.227 1.00 97.75 534 TYR A C 1
ATOM 4034 O O . TYR A 1 534 ? 12.003 -15.664 -5.397 1.00 97.75 534 TYR A O 1
ATOM 4042 N N . THR A 1 535 ? 11.000 -17.514 -4.575 1.00 97.12 535 THR A N 1
ATOM 4043 C CA . THR A 1 535 ? 9.913 -16.831 -3.863 1.00 97.12 535 THR A CA 1
ATOM 4044 C C . THR A 1 535 ? 9.923 -17.228 -2.394 1.00 97.12 535 THR A C 1
ATOM 4046 O O . THR A 1 535 ? 10.159 -18.392 -2.050 1.00 97.12 535 THR A O 1
ATOM 4049 N N . TRP A 1 536 ? 9.687 -16.255 -1.525 1.00 97.94 536 TRP A N 1
ATOM 4050 C CA . TRP A 1 536 ? 9.549 -16.426 -0.090 1.00 97.94 536 TRP A CA 1
ATOM 4051 C C . TRP A 1 536 ? 8.209 -15.880 0.352 1.00 97.94 536 TRP A C 1
ATOM 4053 O O . TRP A 1 536 ? 7.937 -14.708 0.117 1.00 97.94 536 TRP A O 1
ATOM 4063 N N . ARG A 1 537 ? 7.440 -16.728 1.030 1.00 95.81 537 ARG A N 1
ATOM 4064 C CA . ARG A 1 537 ? 6.165 -16.357 1.618 1.00 95.81 537 ARG A CA 1
ATOM 4065 C C . ARG A 1 537 ? 6.387 -15.638 2.944 1.00 95.81 537 ARG A C 1
ATOM 4067 O O . ARG A 1 537 ? 7.199 -16.121 3.746 1.00 95.81 537 ARG A O 1
ATOM 4074 N N . SER A 1 538 ? 5.693 -14.540 3.200 1.00 96.31 538 SER A N 1
ATOM 4075 C CA . SER A 1 538 ? 5.611 -13.951 4.530 1.00 96.31 538 SER A CA 1
ATOM 4076 C C . SER A 1 538 ? 4.699 -14.768 5.452 1.00 96.31 538 SER A C 1
ATOM 4078 O O . SER A 1 538 ? 3.826 -15.527 5.049 1.00 96.31 538 SER A O 1
ATOM 4080 N N . THR A 1 539 ? 4.945 -14.660 6.750 1.00 88.00 539 THR A N 1
ATOM 4081 C CA . THR A 1 539 ? 4.143 -15.294 7.811 1.00 88.00 539 THR A CA 1
ATOM 4082 C C . THR A 1 539 ? 3.608 -14.264 8.805 1.00 88.00 539 THR A C 1
ATOM 4084 O O . THR A 1 539 ? 3.191 -14.618 9.910 1.00 88.00 539 THR A O 1
ATOM 4087 N N . GLY A 1 540 ? 3.723 -12.977 8.470 1.00 83.38 540 GLY A N 1
ATOM 4088 C CA . GLY A 1 540 ? 3.416 -11.854 9.351 1.00 83.38 540 GLY A CA 1
ATOM 4089 C C . GLY A 1 540 ? 4.513 -11.510 10.370 1.00 83.38 540 GLY A C 1
ATOM 4090 O O . GLY A 1 540 ? 4.430 -10.511 11.073 1.00 83.38 540 GLY A O 1
ATOM 4091 N N . SER A 1 541 ? 5.536 -12.359 10.518 1.00 84.06 541 SER A N 1
ATOM 4092 C CA . SER A 1 541 ? 6.636 -12.156 11.484 1.00 84.06 541 SER A CA 1
ATOM 4093 C C . SER A 1 541 ? 7.960 -12.813 11.067 1.00 84.06 541 SER A C 1
ATOM 4095 O O . SER A 1 541 ? 8.884 -12.978 11.869 1.00 84.06 541 SER A O 1
ATOM 4097 N N . GLY A 1 542 ? 8.046 -13.239 9.809 1.00 94.81 542 GLY A N 1
ATOM 4098 C CA . GLY A 1 542 ? 9.126 -14.053 9.267 1.00 94.81 542 GLY A CA 1
ATOM 4099 C C . GLY A 1 542 ? 8.859 -14.409 7.808 1.00 94.81 542 GLY A C 1
ATOM 4100 O O . GLY A 1 542 ? 7.720 -14.306 7.360 1.00 94.81 542 GLY A O 1
ATOM 4101 N N . PHE A 1 543 ? 9.881 -14.883 7.093 1.00 98.12 543 PHE A N 1
ATOM 4102 C CA . PHE A 1 543 ? 9.714 -15.420 5.739 1.00 98.12 543 PHE A CA 1
ATOM 4103 C C . PHE A 1 543 ? 10.080 -16.901 5.664 1.00 98.12 543 PHE A C 1
ATOM 4105 O O . PHE A 1 543 ? 11.054 -17.355 6.275 1.00 98.12 543 PHE A O 1
ATOM 4112 N N . GLU A 1 544 ? 9.364 -17.640 4.825 1.00 96.75 544 GLU A N 1
ATOM 4113 C CA . GLU A 1 544 ? 9.641 -19.035 4.500 1.00 96.75 544 GLU A CA 1
ATOM 4114 C C . GLU A 1 544 ? 9.898 -19.184 3.002 1.00 96.75 544 GLU A C 1
ATOM 4116 O O . GLU A 1 544 ? 9.221 -18.576 2.183 1.00 96.75 544 GLU A O 1
ATOM 4121 N N . LEU A 1 545 ? 10.893 -19.989 2.611 1.00 95.44 545 LEU A N 1
ATOM 4122 C CA . LEU A 1 545 ? 11.129 -20.245 1.188 1.00 95.44 545 LEU A CA 1
ATOM 4123 C C . LEU A 1 545 ? 9.937 -21.022 0.622 1.00 95.44 545 LEU A C 1
ATOM 4125 O O . LEU A 1 545 ? 9.767 -22.200 0.941 1.00 95.44 545 LEU A O 1
ATOM 4129 N N . LEU A 1 546 ? 9.167 -20.371 -0.244 1.00 91.31 546 LEU A N 1
ATOM 4130 C CA . LEU A 1 546 ? 7.979 -20.935 -0.864 1.00 91.31 546 LEU A CA 1
ATOM 4131 C C . LEU A 1 546 ? 8.371 -21.826 -2.043 1.00 91.31 546 LEU A C 1
ATOM 4133 O O . LEU A 1 546 ? 7.943 -22.978 -2.136 1.00 91.31 546 LEU A O 1
ATOM 4137 N N . SER A 1 547 ? 9.222 -21.318 -2.940 1.00 92.25 547 SER A N 1
ATOM 4138 C CA . SER A 1 547 ? 9.601 -22.053 -4.144 1.00 92.25 547 SER A CA 1
ATOM 4139 C C . SER A 1 547 ? 10.892 -21.551 -4.797 1.00 92.25 547 SER A C 1
ATOM 4141 O O . SER A 1 547 ? 11.367 -20.443 -4.553 1.00 92.25 547 SER A O 1
ATOM 4143 N N . GLN A 1 548 ? 11.470 -22.394 -5.660 1.00 93.88 548 GLN A N 1
ATOM 4144 C CA . GLN A 1 548 ? 12.503 -21.996 -6.616 1.00 93.88 548 GLN A CA 1
ATOM 4145 C C . GLN A 1 548 ? 12.203 -22.608 -7.992 1.00 93.88 548 GLN A C 1
ATOM 4147 O O . GLN A 1 548 ? 11.919 -23.806 -8.095 1.00 93.88 548 GLN A O 1
ATOM 4152 N N . GLN A 1 549 ? 12.367 -21.830 -9.060 1.00 95.38 549 GLN A N 1
ATOM 4153 C CA . GLN A 1 549 ? 12.144 -22.290 -10.431 1.00 95.38 549 GLN A CA 1
ATOM 4154 C C . GLN A 1 549 ? 13.321 -21.946 -11.346 1.00 95.38 549 GLN A C 1
ATOM 4156 O O . GLN A 1 549 ? 13.683 -20.782 -11.508 1.00 95.38 549 GLN A O 1
ATOM 4161 N N . ASP A 1 550 ? 13.904 -22.970 -11.973 1.00 95.56 550 ASP A N 1
ATOM 4162 C CA . ASP A 1 550 ? 14.954 -22.822 -12.984 1.00 95.56 550 ASP A CA 1
ATOM 4163 C C . ASP A 1 550 ? 14.386 -22.433 -14.348 1.00 95.56 550 ASP A C 1
ATOM 4165 O O . ASP A 1 550 ? 13.471 -23.081 -14.860 1.00 95.56 550 ASP A O 1
ATOM 4169 N N . ILE A 1 551 ? 14.997 -21.433 -14.986 1.00 95.69 551 ILE A N 1
ATOM 4170 C CA . ILE A 1 551 ? 14.589 -20.942 -16.301 1.00 95.69 551 ILE A CA 1
ATOM 4171 C C . ILE A 1 551 ? 15.772 -21.046 -17.268 1.00 95.69 551 ILE A C 1
ATOM 4173 O O . ILE A 1 551 ? 16.699 -20.229 -17.292 1.00 95.69 551 ILE A O 1
ATOM 4177 N N . ALA A 1 552 ? 15.734 -22.086 -18.099 1.00 95.88 552 ALA A N 1
ATOM 4178 C CA . ALA A 1 552 ? 16.777 -22.350 -19.080 1.00 95.88 552 ALA A CA 1
ATOM 4179 C C . ALA A 1 552 ? 16.792 -21.293 -20.200 1.00 95.88 552 ALA A C 1
ATOM 4181 O O . ALA A 1 552 ? 15.752 -20.939 -20.759 1.00 95.88 552 ALA A O 1
ATOM 4182 N N . GLY A 1 553 ? 17.988 -20.820 -20.561 1.00 95.31 553 GLY A N 1
ATOM 4183 C CA . GLY A 1 553 ? 18.187 -19.857 -21.650 1.00 95.31 553 GLY A CA 1
ATOM 4184 C C . GLY A 1 553 ? 17.623 -18.456 -21.385 1.00 95.31 553 GLY A C 1
ATOM 4185 O O . GLY A 1 553 ? 17.446 -17.683 -22.328 1.00 95.31 553 GLY A O 1
ATOM 4186 N N . TYR A 1 554 ? 17.326 -18.120 -20.130 1.00 96.25 554 TYR A N 1
ATOM 4187 C CA . TYR A 1 554 ? 16.797 -16.823 -19.722 1.00 96.25 554 TYR A CA 1
ATOM 4188 C C . TYR A 1 554 ? 17.878 -15.986 -19.029 1.00 96.25 554 TYR A C 1
ATOM 4190 O O . TYR A 1 554 ? 17.941 -15.875 -17.815 1.00 96.25 554 TYR A O 1
ATOM 4198 N N . SER A 1 555 ? 18.799 -15.435 -19.821 1.00 97.00 555 SER A N 1
ATOM 4199 C CA . SER A 1 555 ? 19.947 -14.704 -19.273 1.00 97.00 555 SER A CA 1
ATOM 4200 C C . SER A 1 555 ? 19.556 -13.367 -18.635 1.00 97.00 555 SER A C 1
ATOM 4202 O O . SER A 1 555 ? 18.986 -12.507 -19.311 1.00 97.00 555 SER A O 1
ATOM 4204 N N . VAL A 1 556 ? 19.982 -13.148 -17.385 1.00 96.88 556 VAL A N 1
ATOM 4205 C CA . VAL A 1 556 ? 19.815 -11.865 -16.679 1.00 96.88 556 VAL A CA 1
ATOM 4206 C C . VAL A 1 556 ? 20.543 -10.699 -17.353 1.00 96.88 556 VAL A C 1
ATOM 4208 O O . VAL A 1 556 ? 20.127 -9.556 -17.211 1.00 96.88 556 VAL A O 1
ATOM 4211 N N . ALA A 1 557 ? 21.570 -10.956 -18.172 1.00 96.12 557 ALA A N 1
ATOM 4212 C CA . ALA A 1 557 ? 22.263 -9.908 -18.927 1.00 96.12 557 ALA A CA 1
ATOM 4213 C C . ALA A 1 557 ? 21.348 -9.208 -19.950 1.00 96.12 557 ALA A C 1
ATOM 4215 O O . ALA A 1 557 ? 21.555 -8.042 -20.279 1.00 96.12 557 ALA A O 1
ATOM 4216 N N . ASN A 1 558 ? 20.313 -9.903 -20.433 1.00 97.06 558 ASN A N 1
ATOM 4217 C CA . ASN A 1 558 ? 19.294 -9.316 -21.303 1.00 97.06 558 ASN A CA 1
ATOM 4218 C C . ASN A 1 558 ? 18.194 -8.592 -20.509 1.00 97.06 558 ASN A C 1
ATOM 4220 O O . ASN A 1 558 ? 17.383 -7.886 -21.102 1.00 97.06 558 ASN A O 1
ATOM 4224 N N . ILE A 1 559 ? 18.178 -8.738 -19.186 1.00 96.50 559 ILE A N 1
ATOM 4225 C CA . ILE A 1 559 ? 17.178 -8.166 -18.282 1.00 96.50 559 ILE A CA 1
ATOM 4226 C C . ILE A 1 559 ? 17.731 -6.906 -17.614 1.00 96.50 559 ILE A C 1
ATOM 4228 O O . ILE A 1 559 ? 17.035 -5.897 -17.588 1.00 96.50 559 ILE A O 1
ATOM 4232 N N . GLY A 1 560 ? 18.995 -6.907 -17.176 1.00 95.00 560 GLY A N 1
ATOM 4233 C CA . GLY A 1 560 ? 19.499 -5.877 -16.260 1.00 95.00 560 GLY A CA 1
ATOM 4234 C C . GLY A 1 560 ? 18.787 -6.006 -14.916 1.00 95.00 560 GLY A C 1
ATOM 4235 O O . GLY A 1 560 ? 18.593 -7.131 -14.452 1.00 95.00 560 GLY A O 1
ATOM 4236 N N . ASP A 1 561 ? 18.335 -4.893 -14.344 1.00 94.81 561 ASP A N 1
ATOM 4237 C CA . ASP A 1 561 ? 17.511 -4.882 -13.126 1.00 94.81 561 ASP A CA 1
ATOM 4238 C C . ASP A 1 561 ? 16.037 -4.538 -13.419 1.00 94.81 561 ASP A C 1
ATOM 4240 O O . ASP A 1 561 ? 15.283 -4.163 -12.536 1.00 94.81 561 ASP A O 1
ATOM 4244 N N . ARG A 1 562 ? 15.592 -4.692 -14.676 1.00 97.38 562 ARG A N 1
ATOM 4245 C CA . ARG A 1 562 ? 14.214 -4.392 -15.107 1.00 97.38 562 ARG A CA 1
ATOM 4246 C C . ARG A 1 562 ? 13.240 -5.525 -14.765 1.00 97.38 562 ARG A C 1
ATOM 4248 O O . ARG A 1 562 ? 12.766 -6.234 -15.660 1.00 97.38 562 ARG A O 1
ATOM 4255 N N . VAL A 1 563 ? 12.980 -5.676 -13.472 1.00 97.62 563 VAL A N 1
ATOM 4256 C CA . VAL A 1 563 ? 12.001 -6.595 -12.883 1.00 97.62 563 VAL A CA 1
ATOM 4257 C C . VAL A 1 563 ? 11.113 -5.777 -11.951 1.00 97.62 563 VAL A C 1
ATOM 4259 O O . VAL A 1 563 ? 11.633 -5.029 -11.133 1.00 97.62 563 VAL A O 1
ATOM 4262 N N . ALA A 1 564 ? 9.801 -5.897 -12.103 1.00 97.56 564 ALA A N 1
ATOM 4263 C CA . ALA A 1 564 ? 8.801 -5.234 -11.270 1.00 97.56 564 ALA A CA 1
ATOM 4264 C C . ALA A 1 564 ? 7.629 -6.197 -11.051 1.00 97.56 564 ALA A C 1
ATOM 4266 O O . ALA A 1 564 ? 7.589 -7.258 -11.688 1.00 97.56 564 ALA A O 1
ATOM 4267 N N . ALA A 1 565 ? 6.718 -5.842 -10.156 1.00 97.38 565 ALA A N 1
ATOM 4268 C CA . ALA A 1 565 ? 5.597 -6.686 -9.794 1.00 97.38 565 ALA A CA 1
ATOM 4269 C C . ALA A 1 565 ? 4.303 -5.897 -9.626 1.00 97.38 565 ALA A C 1
ATOM 4271 O O . ALA A 1 565 ? 4.354 -4.682 -9.450 1.00 97.38 565 ALA A O 1
ATOM 4272 N N . GLY A 1 566 ? 3.195 -6.614 -9.743 1.00 95.38 566 GLY A N 1
ATOM 4273 C CA . GLY A 1 566 ? 1.823 -6.141 -9.597 1.00 95.38 566 GLY A CA 1
ATOM 4274 C C . GLY A 1 566 ? 0.870 -7.153 -10.231 1.00 95.38 566 GLY A C 1
ATOM 4275 O O . GLY A 1 566 ? 1.303 -7.928 -11.089 1.00 95.38 566 GLY A O 1
ATOM 4276 N N . ASP A 1 567 ? -0.388 -7.162 -9.814 1.00 92.69 567 ASP A N 1
ATOM 4277 C CA . ASP A 1 567 ? -1.457 -7.995 -10.372 1.00 92.69 567 ASP A CA 1
ATOM 4278 C C . ASP A 1 567 ? -1.783 -7.544 -11.799 1.00 92.69 567 ASP A C 1
ATOM 4280 O O . ASP A 1 567 ? -2.601 -6.658 -12.004 1.00 92.69 567 ASP A O 1
ATOM 4284 N N . VAL A 1 568 ? -1.092 -8.080 -12.811 1.00 95.31 568 VAL A N 1
ATOM 4285 C CA . VAL A 1 568 ? -1.268 -7.606 -14.195 1.00 95.31 568 VAL A CA 1
ATOM 4286 C C . VAL A 1 568 ? -2.437 -8.276 -14.910 1.00 95.31 568 VAL A C 1
ATOM 4288 O O . VAL A 1 568 ? -2.693 -7.961 -16.083 1.00 95.31 568 VAL A O 1
ATOM 4291 N N . ASP A 1 569 ? -3.096 -9.232 -14.252 1.00 85.69 569 ASP A N 1
ATOM 4292 C CA . ASP A 1 569 ? -4.178 -10.028 -14.816 1.00 85.69 569 ASP A CA 1
ATOM 4293 C C . ASP A 1 569 ? -5.510 -9.988 -14.050 1.00 85.69 569 ASP A C 1
ATOM 4295 O O . ASP A 1 569 ? -6.500 -10.569 -14.514 1.00 85.69 569 ASP A O 1
ATOM 4299 N N . GLY A 1 570 ? -5.557 -9.204 -12.975 1.00 82.38 570 GLY A N 1
ATOM 4300 C CA . GLY A 1 570 ? -6.753 -8.849 -12.221 1.00 82.38 570 GLY A CA 1
ATOM 4301 C C . GLY A 1 570 ? -7.318 -10.016 -11.422 1.00 82.38 570 GLY A C 1
ATOM 4302 O O . GLY A 1 570 ? -8.521 -10.037 -11.122 1.00 82.38 570 GLY A O 1
ATOM 4303 N N . ASP A 1 571 ? -6.504 -11.034 -11.140 1.00 76.94 571 ASP A N 1
ATOM 4304 C CA . ASP A 1 571 ? -6.941 -12.246 -10.455 1.00 76.94 571 ASP A CA 1
ATOM 4305 C C . ASP A 1 571 ? -6.797 -12.185 -8.925 1.00 76.94 571 ASP A C 1
ATOM 4307 O O . ASP A 1 571 ? -7.253 -13.094 -8.217 1.00 76.94 571 ASP A O 1
ATOM 4311 N N . GLY A 1 572 ? -6.273 -11.069 -8.412 1.00 74.94 572 GLY A N 1
ATOM 4312 C CA . GLY A 1 572 ? -6.075 -10.793 -6.996 1.00 74.94 572 GLY A CA 1
ATOM 4313 C C . GLY A 1 572 ? -4.737 -11.287 -6.451 1.00 74.94 572 GLY A C 1
ATOM 4314 O O . GLY A 1 572 ? -4.533 -11.231 -5.234 1.00 74.94 572 GLY A O 1
ATOM 4315 N N . HIS A 1 573 ? -3.846 -11.781 -7.310 1.00 84.50 573 HIS A N 1
ATOM 4316 C CA . HIS A 1 573 ? -2.479 -12.129 -6.963 1.00 84.50 573 HIS A CA 1
ATOM 4317 C C . HIS A 1 573 ? -1.485 -11.321 -7.791 1.00 84.50 573 HIS A C 1
ATOM 4319 O O . HIS A 1 573 ? -1.672 -11.097 -8.980 1.00 84.50 573 HIS A O 1
ATOM 4325 N N . ASP A 1 574 ? -0.359 -10.951 -7.186 1.00 93.69 574 ASP A N 1
ATOM 4326 C CA . ASP A 1 574 ? 0.662 -10.233 -7.938 1.00 93.69 574 ASP A CA 1
ATOM 4327 C C . ASP A 1 574 ? 1.435 -11.145 -8.897 1.00 93.69 574 ASP A C 1
ATOM 4329 O O . ASP A 1 574 ? 1.664 -12.340 -8.663 1.00 93.69 574 ASP A O 1
ATOM 4333 N N . ASP A 1 575 ? 1.949 -10.526 -9.956 1.00 96.25 575 ASP A N 1
ATOM 4334 C CA . ASP A 1 575 ? 2.747 -11.170 -10.985 1.00 96.25 575 ASP A CA 1
ATOM 4335 C C . ASP A 1 575 ? 4.122 -10.532 -11.114 1.00 96.25 575 ASP A C 1
ATOM 4337 O O . ASP A 1 575 ? 4.317 -9.345 -10.865 1.00 96.25 575 ASP A O 1
ATOM 4341 N N . ILE A 1 576 ? 5.111 -11.302 -11.575 1.00 98.38 576 ILE A N 1
ATOM 4342 C CA . ILE A 1 576 ? 6.419 -10.731 -11.921 1.00 98.38 576 ILE A CA 1
ATOM 4343 C C . ILE A 1 576 ? 6.442 -10.373 -13.402 1.00 98.38 576 ILE A C 1
ATOM 4345 O O . ILE A 1 576 ? 6.327 -11.243 -14.271 1.00 98.38 576 ILE A O 1
ATOM 4349 N N . VAL A 1 577 ? 6.730 -9.106 -13.696 1.00 98.62 577 VAL A N 1
ATOM 4350 C CA . VAL A 1 577 ? 6.923 -8.594 -15.055 1.00 98.62 577 VAL A CA 1
ATOM 4351 C C . VAL A 1 577 ? 8.401 -8.322 -15.310 1.00 98.62 577 VAL A C 1
ATOM 4353 O O . VAL A 1 577 ? 9.107 -7.700 -14.517 1.00 98.62 577 VAL A O 1
ATOM 4356 N N . VAL A 1 578 ? 8.891 -8.770 -16.466 1.00 98.62 578 VAL A N 1
ATOM 4357 C CA . VAL A 1 578 ? 10.293 -8.614 -16.866 1.00 98.62 578 VAL A CA 1
ATOM 4358 C C . VAL A 1 578 ? 10.410 -7.979 -18.246 1.00 98.62 578 VAL A C 1
ATOM 4360 O O . VAL A 1 578 ? 9.917 -8.524 -19.236 1.00 98.62 578 VAL A O 1
ATOM 4363 N N . ALA A 1 579 ? 11.166 -6.882 -18.351 1.00 98.62 579 ALA A N 1
ATOM 4364 C CA . ALA A 1 579 ? 11.527 -6.284 -19.638 1.00 98.62 579 ALA A CA 1
ATOM 4365 C C . ALA A 1 579 ? 12.790 -6.952 -20.219 1.00 98.62 579 ALA A C 1
ATOM 4367 O O . ALA A 1 579 ? 13.928 -6.618 -19.867 1.00 98.62 579 ALA A O 1
ATOM 4368 N N . TYR A 1 580 ? 12.597 -7.894 -21.144 1.00 98.19 580 TYR A N 1
ATOM 4369 C CA . TYR A 1 580 ? 13.666 -8.717 -21.710 1.00 98.19 580 TYR A CA 1
ATOM 4370 C C . TYR A 1 580 ? 14.169 -8.190 -23.061 1.00 98.19 580 TYR A C 1
ATOM 4372 O O . TYR A 1 580 ? 13.428 -8.123 -24.046 1.00 98.19 580 TYR A O 1
ATOM 4380 N N . SER A 1 581 ? 15.466 -7.892 -23.152 1.00 98.06 581 SER A N 1
ATOM 4381 C CA . SER A 1 581 ? 16.118 -7.415 -24.375 1.00 98.06 581 SER A CA 1
ATOM 4382 C C . SER A 1 581 ? 16.272 -8.510 -25.432 1.00 98.06 581 SER A C 1
ATOM 4384 O O . SER A 1 581 ? 16.778 -9.602 -25.176 1.00 98.06 581 SER A O 1
ATOM 4386 N N . LEU A 1 582 ? 15.904 -8.171 -26.665 1.00 96.56 582 LEU A N 1
ATOM 4387 C CA . LEU A 1 582 ? 16.155 -8.944 -27.883 1.00 96.56 582 LEU A CA 1
ATOM 4388 C C . LEU A 1 582 ? 17.199 -8.244 -28.778 1.00 96.56 582 LEU A C 1
ATOM 4390 O O . LEU A 1 582 ? 17.287 -8.493 -29.983 1.00 96.56 582 LEU A O 1
ATOM 4394 N N . GLY A 1 583 ? 17.978 -7.319 -28.207 1.00 94.19 583 GLY A N 1
ATOM 4395 C CA . GLY A 1 583 ? 18.948 -6.485 -28.913 1.00 94.19 583 GLY A CA 1
ATOM 4396 C C . GLY A 1 583 ? 18.333 -5.182 -29.423 1.00 94.19 583 GLY A C 1
ATOM 4397 O O . GLY A 1 583 ? 18.489 -4.146 -28.790 1.00 94.19 583 GLY A O 1
ATOM 4398 N N . SER A 1 584 ? 17.655 -5.219 -30.576 1.00 94.44 584 SER A N 1
ATOM 4399 C CA . SER A 1 584 ? 17.028 -4.022 -31.191 1.00 94.44 584 SER A CA 1
ATOM 4400 C C . SER A 1 584 ? 15.535 -3.866 -30.885 1.00 94.44 584 SER A C 1
ATOM 4402 O O . SER A 1 584 ? 14.920 -2.878 -31.280 1.00 94.44 584 SER A O 1
ATOM 4404 N N . THR A 1 585 ? 14.961 -4.850 -30.203 1.00 97.69 585 THR A N 1
ATOM 4405 C CA . THR A 1 585 ? 13.582 -4.883 -29.712 1.00 97.69 585 THR A CA 1
ATOM 4406 C C . THR A 1 585 ? 13.608 -5.425 -28.284 1.00 97.69 585 THR A C 1
ATOM 4408 O O . THR A 1 585 ? 14.660 -5.855 -27.794 1.00 97.69 585 THR A O 1
ATOM 4411 N N . PHE A 1 586 ? 12.465 -5.437 -27.614 1.00 98.31 586 PHE A N 1
ATOM 4412 C CA . PHE A 1 586 ? 12.296 -6.108 -26.336 1.00 98.31 586 PHE A CA 1
ATOM 4413 C C . PHE A 1 586 ? 10.935 -6.787 -26.258 1.00 98.31 586 PHE A C 1
ATOM 4415 O O . PHE A 1 586 ? 10.074 -6.586 -27.118 1.00 98.31 586 PHE A O 1
ATOM 4422 N N . ARG A 1 587 ? 10.746 -7.587 -25.216 1.00 98.38 587 ARG A N 1
ATOM 4423 C CA . ARG A 1 587 ? 9.443 -8.132 -24.852 1.00 98.38 587 ARG A CA 1
ATOM 4424 C C . ARG A 1 587 ? 9.190 -7.991 -23.356 1.00 98.38 587 ARG A C 1
ATOM 4426 O O . ARG A 1 587 ? 10.157 -7.943 -22.596 1.00 98.38 587 ARG A O 1
ATOM 4433 N N . PHE A 1 588 ? 7.922 -7.942 -22.968 1.00 98.75 588 PHE A N 1
ATOM 4434 C CA . PHE A 1 588 ? 7.517 -8.152 -21.580 1.00 98.75 588 PHE A CA 1
ATOM 4435 C C . PHE A 1 588 ? 7.168 -9.624 -21.397 1.00 98.75 588 PHE A C 1
ATOM 4437 O O . PHE A 1 588 ? 6.313 -10.149 -22.116 1.00 98.75 588 PHE A O 1
ATOM 4444 N N . ASP A 1 589 ? 7.869 -10.279 -20.478 1.00 98.31 589 ASP A N 1
ATOM 4445 C CA . ASP A 1 589 ? 7.544 -11.625 -20.022 1.00 98.31 589 ASP A CA 1
ATOM 4446 C C . ASP A 1 589 ? 6.896 -11.526 -18.636 1.00 98.31 589 ASP A C 1
ATOM 4448 O O . ASP A 1 589 ? 7.439 -10.846 -17.767 1.00 98.31 589 ASP A O 1
ATOM 4452 N N . VAL A 1 590 ? 5.765 -12.205 -18.457 1.00 98.19 590 VAL A N 1
ATOM 4453 C CA . VAL A 1 590 ? 4.981 -12.254 -17.216 1.00 98.19 590 VAL A CA 1
ATOM 4454 C C . VAL A 1 590 ? 5.096 -13.647 -16.608 1.00 98.19 590 VAL A C 1
ATOM 4456 O O . VAL A 1 590 ? 5.055 -14.654 -17.332 1.00 98.19 590 VAL A O 1
ATOM 4459 N N . PHE A 1 591 ? 5.274 -13.698 -15.292 1.00 97.00 591 PHE A N 1
ATOM 4460 C CA . PHE A 1 591 ? 5.280 -14.908 -14.479 1.00 97.00 591 PHE A CA 1
ATOM 4461 C C . PHE A 1 591 ? 4.151 -14.807 -13.451 1.00 97.00 591 PHE A C 1
ATOM 4463 O O . PHE A 1 591 ? 4.364 -14.173 -12.416 1.00 97.00 591 PHE A O 1
ATOM 4470 N N . PRO A 1 592 ? 2.997 -15.445 -13.719 1.00 93.44 592 PRO A N 1
ATOM 4471 C CA . PRO A 1 592 ? 1.867 -15.354 -12.819 1.00 93.44 592 PRO A CA 1
ATOM 4472 C C . PRO A 1 592 ? 2.152 -15.965 -11.453 1.00 93.44 592 PRO A C 1
ATOM 4474 O O . PRO A 1 592 ? 2.898 -16.959 -11.399 1.00 93.44 592 PRO A O 1
ATOM 4477 N N . PHE A 1 593 ? 1.593 -15.409 -10.376 1.00 86.50 593 PHE A N 1
ATOM 4478 C CA . PHE A 1 593 ? 1.840 -15.872 -8.995 1.00 86.50 593 PHE A CA 1
ATOM 4479 C C . PHE A 1 593 ? 3.343 -15.955 -8.676 1.00 86.50 593 PHE A C 1
ATOM 4481 O O . PHE A 1 593 ? 3.861 -16.940 -8.128 1.00 86.50 593 PHE A O 1
ATOM 4488 N N . GLY A 1 594 ? 4.103 -15.001 -9.205 1.00 81.94 594 GLY A N 1
ATOM 4489 C CA . GLY A 1 594 ? 5.561 -14.947 -9.157 1.00 81.94 594 GLY A CA 1
ATOM 4490 C C . GLY A 1 594 ? 6.327 -15.966 -10.019 1.00 81.94 594 GLY A C 1
ATOM 4491 O O . GLY A 1 594 ? 7.413 -15.646 -10.506 1.00 81.94 594 GLY A O 1
ATOM 4492 N N . ILE A 1 595 ? 5.838 -17.198 -10.233 1.00 86.25 595 ILE A N 1
ATOM 4493 C CA . ILE A 1 595 ? 6.611 -18.280 -10.900 1.00 86.25 595 ILE A CA 1
ATOM 4494 C C . ILE A 1 595 ? 5.785 -19.384 -11.600 1.00 86.25 595 ILE A C 1
ATOM 4496 O O . ILE A 1 595 ? 6.348 -20.403 -12.018 1.00 86.25 595 ILE A O 1
ATOM 4500 N N . TYR A 1 596 ? 4.464 -19.264 -11.738 1.00 75.88 596 TYR A N 1
ATOM 4501 C CA . TYR A 1 596 ? 3.629 -20.376 -12.212 1.00 75.88 596 TYR A CA 1
ATOM 4502 C C . TYR A 1 596 ? 3.911 -20.750 -13.675 1.00 75.88 596 TYR A C 1
ATOM 4504 O O . TYR A 1 596 ? 4.329 -21.875 -13.978 1.00 75.88 596 TYR A O 1
ATOM 4512 N N . SER A 1 597 ? 3.741 -19.802 -14.603 1.00 86.00 597 SER A N 1
ATOM 4513 C CA . SER A 1 597 ? 3.986 -20.040 -16.030 1.00 86.00 597 SER A CA 1
ATOM 4514 C C . SER A 1 597 ? 4.437 -18.796 -16.789 1.00 86.00 597 SER A C 1
ATOM 4516 O O . SER A 1 597 ? 3.663 -17.872 -16.999 1.00 86.00 597 SER A O 1
ATOM 4518 N N . ARG A 1 598 ? 5.667 -18.809 -17.314 1.00 93.94 598 ARG A N 1
ATOM 4519 C CA . ARG A 1 598 ? 6.167 -17.705 -18.143 1.00 93.94 598 ARG A CA 1
ATOM 4520 C C . ARG A 1 598 ? 5.396 -17.585 -19.458 1.00 93.94 598 ARG A C 1
ATOM 4522 O O . ARG A 1 598 ? 5.418 -18.519 -20.268 1.00 93.94 598 ARG A O 1
ATOM 4529 N N . SER A 1 599 ? 4.874 -16.400 -19.744 1.00 95.44 599 SER A N 1
ATOM 4530 C CA . SER A 1 599 ? 4.294 -16.050 -21.045 1.00 95.44 599 SER A CA 1
ATOM 4531 C C . SER A 1 599 ? 4.764 -14.671 -21.517 1.00 95.44 599 SER A C 1
ATOM 4533 O O . SER A 1 599 ? 5.196 -13.846 -20.721 1.00 95.44 599 SER A O 1
ATOM 4535 N N . THR A 1 600 ? 4.755 -14.434 -22.831 1.00 98.00 600 THR A N 1
ATOM 4536 C CA . THR A 1 600 ? 5.142 -13.138 -23.412 1.00 98.00 600 THR A CA 1
ATOM 4537 C C . THR A 1 600 ? 3.890 -12.337 -23.728 1.00 98.00 600 THR A C 1
ATOM 4539 O O . THR A 1 600 ? 3.089 -12.766 -24.556 1.00 98.00 600 THR A O 1
ATOM 4542 N N . TRP A 1 601 ? 3.770 -11.162 -23.120 1.00 98.31 601 TRP A N 1
ATOM 4543 C CA . TRP A 1 601 ? 2.567 -10.327 -23.190 1.00 98.31 601 TRP A CA 1
ATOM 4544 C C . TRP A 1 601 ? 2.693 -9.165 -24.170 1.00 98.31 601 TRP A C 1
ATOM 4546 O O . TRP A 1 601 ? 1.699 -8.614 -24.630 1.00 98.31 601 TRP A O 1
ATOM 4556 N N . TYR A 1 602 ? 3.920 -8.806 -24.545 1.00 98.56 602 TYR A N 1
ATOM 4557 C CA . TYR A 1 602 ? 4.177 -7.777 -25.547 1.00 98.56 602 TYR A CA 1
ATOM 4558 C C . TYR A 1 602 ? 5.530 -7.987 -26.207 1.00 98.56 602 TYR A C 1
ATOM 4560 O O . TYR A 1 602 ? 6.476 -8.427 -25.566 1.00 98.56 602 TYR A O 1
ATOM 4568 N N . THR A 1 603 ? 5.649 -7.643 -27.488 1.00 98.06 603 THR A N 1
ATOM 4569 C CA . THR A 1 603 ? 6.933 -7.549 -28.196 1.00 98.06 603 THR A CA 1
ATOM 4570 C C . THR A 1 603 ? 6.978 -6.234 -28.955 1.00 98.06 603 THR A C 1
ATOM 4572 O O . THR A 1 603 ? 6.071 -5.912 -29.721 1.00 98.06 603 THR A O 1
ATOM 4575 N N . SER A 1 604 ? 8.041 -5.466 -28.745 1.00 97.50 604 SER A N 1
ATOM 4576 C CA . SER A 1 604 ? 8.169 -4.126 -29.294 1.00 97.50 604 SER A CA 1
ATOM 4577 C C . SER A 1 604 ? 8.556 -4.121 -30.774 1.00 97.50 604 SER A C 1
ATOM 4579 O O . SER A 1 604 ? 9.206 -5.033 -31.289 1.00 97.50 604 SER A O 1
ATOM 4581 N N . GLY A 1 605 ? 8.272 -2.998 -31.440 1.00 95.44 605 GLY A N 1
ATOM 4582 C CA . GLY A 1 605 ? 9.057 -2.571 -32.602 1.00 95.44 605 GLY A CA 1
ATOM 4583 C C . GLY A 1 605 ? 10.492 -2.186 -32.206 1.00 95.44 605 GLY A C 1
ATOM 4584 O O . GLY A 1 605 ? 10.963 -2.521 -31.121 1.00 95.44 605 GLY A O 1
ATOM 4585 N N . SER A 1 606 ? 11.198 -1.450 -33.070 1.00 95.94 606 SER A N 1
ATOM 4586 C CA . SER A 1 606 ? 12.566 -0.990 -32.775 1.00 95.94 606 SER A CA 1
ATOM 4587 C C . SER A 1 606 ? 12.611 -0.165 -31.484 1.00 95.94 606 SER A C 1
ATOM 4589 O O . SER A 1 606 ? 12.089 0.948 -31.445 1.00 95.94 606 SER A O 1
ATOM 4591 N N . PHE A 1 607 ? 13.260 -0.694 -30.449 1.00 95.81 607 PHE A N 1
ATOM 4592 C CA . PHE A 1 607 ? 13.338 -0.091 -29.124 1.00 95.81 607 PHE A CA 1
ATOM 4593 C C . PHE A 1 607 ? 14.545 -0.657 -28.368 1.00 95.81 607 PHE A C 1
ATOM 4595 O O . PHE A 1 607 ? 14.685 -1.870 -28.227 1.00 95.81 607 PHE A O 1
ATOM 4602 N N . SER A 1 608 ? 15.422 0.220 -27.875 1.00 94.75 608 SER A N 1
ATOM 4603 C CA . SER A 1 608 ? 16.636 -0.182 -27.151 1.00 94.75 608 SER A CA 1
ATOM 4604 C C . SER A 1 608 ? 16.466 -0.001 -25.648 1.00 94.75 608 SER A C 1
ATOM 4606 O O . SER A 1 608 ? 16.464 1.133 -25.170 1.00 94.75 608 SER A O 1
ATOM 4608 N N . LEU A 1 609 ? 16.393 -1.100 -24.891 1.00 96.62 609 LEU A N 1
ATOM 4609 C CA . LEU A 1 609 ? 16.317 -1.046 -23.424 1.00 96.62 609 LEU A CA 1
ATOM 4610 C C . LEU A 1 609 ? 17.561 -0.420 -22.771 1.00 96.62 609 LEU A C 1
ATOM 4612 O O . LEU A 1 609 ? 17.483 0.060 -21.646 1.00 96.62 609 LEU A O 1
ATOM 4616 N N . SER A 1 610 ? 18.691 -0.323 -23.482 1.00 94.56 610 SER A N 1
ATOM 4617 C CA . SER A 1 610 ? 19.862 0.427 -22.998 1.00 94.56 610 SER A CA 1
ATOM 4618 C C . SER A 1 610 ? 19.548 1.893 -22.686 1.00 94.56 610 SER A C 1
ATOM 4620 O O . SER A 1 610 ? 20.182 2.481 -21.821 1.00 94.56 610 SER A O 1
ATOM 4622 N N . ASN A 1 611 ? 18.578 2.481 -23.391 1.00 95.00 611 ASN A N 1
ATOM 4623 C CA . ASN A 1 611 ? 18.168 3.872 -23.204 1.00 95.00 611 ASN A CA 1
ATOM 4624 C C . ASN A 1 611 ? 17.163 4.031 -22.054 1.00 95.00 611 ASN A C 1
ATOM 4626 O O . ASN A 1 611 ? 16.879 5.152 -21.632 1.00 95.00 611 ASN A O 1
ATOM 4630 N N . VAL A 1 612 ? 16.641 2.919 -21.533 1.00 96.06 612 VAL A N 1
ATOM 4631 C CA . VAL A 1 612 ? 15.877 2.883 -20.284 1.00 96.06 612 VAL A CA 1
ATOM 4632 C C . VAL A 1 612 ? 16.822 2.745 -19.087 1.00 96.06 612 VAL A C 1
ATOM 4634 O O . VAL A 1 612 ? 16.614 3.402 -18.074 1.00 96.06 612 VAL A O 1
ATOM 4637 N N . GLY A 1 613 ? 17.907 1.971 -19.191 1.00 93.62 613 GLY A N 1
ATOM 4638 C CA . GLY A 1 613 ? 18.664 1.583 -17.990 1.00 93.62 613 GLY A CA 1
ATOM 4639 C C . GLY A 1 613 ? 17.800 0.652 -17.139 1.00 93.62 613 GLY A C 1
ATOM 4640 O O . GLY A 1 613 ? 17.184 -0.249 -17.719 1.00 93.62 613 GLY A O 1
ATOM 4641 N N . ASN A 1 614 ? 17.692 0.890 -15.831 1.00 92.19 614 ASN A N 1
ATOM 4642 C CA . ASN A 1 614 ? 16.802 0.124 -14.951 1.00 92.19 614 ASN A CA 1
ATOM 4643 C C . ASN A 1 614 ? 15.500 0.871 -14.604 1.00 92.19 614 ASN A C 1
ATOM 4645 O O . ASN A 1 614 ? 14.772 0.459 -13.713 1.00 92.19 614 ASN A O 1
ATOM 4649 N N . ARG A 1 615 ? 15.155 1.938 -15.343 1.00 96.25 615 ARG A N 1
ATOM 4650 C CA . ARG A 1 615 ? 13.944 2.738 -15.091 1.00 96.25 615 ARG A CA 1
ATOM 4651 C C . ARG A 1 615 ? 12.652 2.082 -15.601 1.00 96.25 615 ARG A C 1
ATOM 4653 O O . ARG A 1 615 ? 12.059 2.548 -16.582 1.00 96.25 615 ARG A O 1
ATOM 4660 N N . PHE A 1 616 ? 12.266 0.989 -14.955 1.00 97.75 616 PHE A N 1
ATOM 4661 C CA . PHE A 1 616 ? 11.087 0.175 -15.233 1.00 97.75 616 PHE A CA 1
ATOM 4662 C C . PHE A 1 616 ? 10.245 0.034 -13.963 1.00 97.75 616 PHE A C 1
ATOM 4664 O O . PHE A 1 616 ? 10.795 -0.290 -12.919 1.00 97.75 616 PHE A O 1
ATOM 4671 N N . VAL A 1 617 ? 8.940 0.273 -14.068 1.00 98.00 617 VAL A N 1
ATOM 4672 C CA . VAL A 1 617 ? 7.975 0.126 -12.969 1.00 98.00 617 VAL A CA 1
ATOM 4673 C C . VAL A 1 617 ? 6.693 -0.518 -13.487 1.00 98.00 617 VAL A C 1
ATOM 4675 O O . VAL A 1 617 ? 6.452 -0.516 -14.698 1.00 98.00 617 VAL A O 1
ATOM 4678 N N . VAL A 1 618 ? 5.902 -1.062 -12.571 1.00 98.38 618 VAL A N 1
ATOM 4679 C CA . VAL A 1 618 ? 4.555 -1.592 -12.796 1.00 98.38 618 VAL A CA 1
ATOM 4680 C C . VAL A 1 618 ? 3.636 -0.930 -11.768 1.00 98.38 618 VAL A C 1
ATOM 4682 O O . VAL A 1 618 ? 4.098 -0.667 -10.661 1.00 98.38 618 VAL A O 1
ATOM 4685 N N . GLY A 1 619 ? 2.413 -0.599 -12.167 1.00 96.06 619 GLY A N 1
ATOM 4686 C CA . GLY A 1 619 ? 1.374 -0.037 -11.301 1.00 96.06 619 GLY A CA 1
ATOM 4687 C C . GLY A 1 619 ? 0.045 0.084 -12.049 1.00 96.06 619 GLY A C 1
ATOM 4688 O O . GLY A 1 619 ? 0.063 0.107 -13.281 1.00 96.06 619 GLY A O 1
ATOM 4689 N N . ASP A 1 620 ? -1.073 0.117 -11.331 1.00 88.75 620 ASP A N 1
ATOM 4690 C CA . ASP A 1 620 ? -2.427 0.281 -11.884 1.00 88.75 620 ASP A CA 1
ATOM 4691 C C . ASP A 1 620 ? -2.685 1.765 -12.164 1.00 88.75 620 ASP A C 1
ATOM 4693 O O . ASP A 1 620 ? -3.056 2.546 -11.285 1.00 88.75 620 ASP A O 1
ATOM 4697 N N . TRP A 1 621 ? -2.439 2.200 -13.399 1.00 87.50 621 TRP A N 1
ATOM 4698 C CA . TRP A 1 621 ? -2.566 3.618 -13.733 1.00 87.50 621 TRP A CA 1
ATOM 4699 C C . TRP A 1 621 ? -4.004 4.025 -14.066 1.00 87.50 621 TRP A C 1
ATOM 4701 O O . TRP A 1 621 ? -4.302 5.228 -14.146 1.00 87.50 621 TRP A O 1
ATOM 4711 N N . ASP A 1 622 ? -4.864 3.061 -14.401 1.00 79.38 622 ASP A N 1
ATOM 4712 C CA . ASP A 1 622 ? -6.191 3.314 -14.953 1.00 79.38 622 ASP A CA 1
ATOM 4713 C C . ASP A 1 622 ? -7.372 2.896 -14.047 1.00 79.38 622 ASP A C 1
ATOM 4715 O O . ASP A 1 622 ? -8.513 3.313 -14.311 1.00 79.38 622 ASP A O 1
ATOM 4719 N N . GLU A 1 623 ? -7.048 2.339 -12.878 1.00 78.69 623 GLU A N 1
ATOM 4720 C CA . GLU A 1 623 ? -7.928 1.922 -11.779 1.00 78.69 623 GLU A CA 1
ATOM 4721 C C . GLU A 1 623 ? -8.863 0.766 -12.163 1.00 78.69 623 GLU A C 1
ATOM 4723 O O . GLU A 1 623 ? -9.955 0.627 -11.594 1.00 78.69 623 GLU A O 1
ATOM 4728 N N . ASP A 1 624 ? -8.502 -0.033 -13.167 1.00 73.69 624 ASP A N 1
ATOM 4729 C CA . ASP A 1 624 ? -9.295 -1.195 -13.560 1.00 73.69 624 ASP A CA 1
ATOM 4730 C C . ASP A 1 624 ? -9.000 -2.447 -12.714 1.00 73.69 624 ASP A C 1
ATOM 4732 O O . ASP A 1 624 ? -9.841 -3.354 -12.676 1.00 73.69 624 ASP A O 1
ATOM 4736 N N . GLY A 1 625 ? -7.925 -2.411 -11.917 1.00 75.62 625 GLY A N 1
ATOM 4737 C CA . GLY A 1 625 ? -7.445 -3.503 -11.078 1.00 75.62 625 GLY A CA 1
ATOM 4738 C C . GLY A 1 625 ? -6.282 -4.289 -11.684 1.00 75.62 625 GLY A C 1
ATOM 4739 O O . GLY A 1 625 ? -5.680 -5.064 -10.950 1.00 75.62 625 GLY A O 1
ATOM 4740 N N . ASP A 1 626 ? -5.942 -4.074 -12.959 1.00 84.44 626 ASP A N 1
ATOM 4741 C CA . ASP A 1 626 ? -4.786 -4.687 -13.604 1.00 84.44 626 ASP A CA 1
ATOM 4742 C C . ASP A 1 626 ? -3.585 -3.716 -13.567 1.00 84.44 626 ASP A C 1
ATOM 4744 O O . ASP A 1 626 ? -3.578 -2.643 -14.168 1.00 84.44 626 ASP A O 1
ATOM 4748 N N . ALA A 1 627 ? -2.489 -4.116 -12.934 1.00 95.06 627 ALA A N 1
ATOM 4749 C CA . ALA A 1 627 ? -1.242 -3.367 -12.923 1.00 95.06 627 ALA A CA 1
ATOM 4750 C C . ALA A 1 627 ? -0.509 -3.423 -14.275 1.00 95.06 627 ALA A C 1
ATOM 4752 O O . ALA A 1 627 ? -0.534 -4.409 -15.022 1.00 95.06 627 ALA A O 1
ATOM 4753 N N . GLU A 1 628 ? 0.217 -2.354 -14.612 1.00 96.25 628 GLU A N 1
ATOM 4754 C CA . GLU A 1 628 ? 0.725 -2.166 -15.969 1.00 96.25 628 GLU A CA 1
ATOM 4755 C C . GLU A 1 628 ? 2.146 -1.617 -16.058 1.00 96.25 628 GLU A C 1
ATOM 4757 O O . GLU A 1 628 ? 2.557 -0.751 -15.285 1.00 96.25 628 GLU A O 1
ATOM 4762 N N . PRO A 1 629 ? 2.921 -2.027 -17.078 1.00 97.81 629 PRO A N 1
ATOM 4763 C CA . PRO A 1 629 ? 4.311 -1.632 -17.183 1.00 97.81 629 PRO A CA 1
ATOM 4764 C C . PRO A 1 629 ? 4.498 -0.202 -17.710 1.00 97.81 629 PRO A C 1
ATOM 4766 O O . PRO A 1 629 ? 3.886 0.216 -18.698 1.00 97.81 629 PRO A O 1
ATOM 4769 N N . ALA A 1 630 ? 5.491 0.495 -17.155 1.00 97.69 630 ALA A N 1
ATOM 4770 C CA . ALA A 1 630 ? 5.995 1.770 -17.652 1.00 97.69 630 ALA A CA 1
ATOM 4771 C C . ALA A 1 630 ? 7.533 1.798 -17.746 1.00 97.69 630 ALA A C 1
ATOM 4773 O O . ALA A 1 630 ? 8.255 1.299 -16.885 1.00 97.69 630 ALA A O 1
ATOM 4774 N N . LEU A 1 631 ? 8.061 2.415 -18.809 1.00 97.38 631 LEU A N 1
ATOM 4775 C CA . LEU A 1 631 ? 9.496 2.571 -19.073 1.00 97.38 631 LEU A CA 1
ATOM 4776 C C . LEU A 1 631 ? 9.848 4.047 -19.296 1.00 97.38 631 LEU A C 1
ATOM 4778 O O . LEU A 1 631 ? 9.369 4.669 -20.252 1.00 97.38 631 LEU A O 1
ATOM 4782 N N . LEU A 1 632 ? 10.765 4.599 -18.493 1.00 96.81 632 LEU A N 1
ATOM 4783 C CA . LEU A 1 632 ? 11.295 5.949 -18.721 1.00 96.81 632 LEU A CA 1
ATOM 4784 C C . LEU A 1 632 ? 12.499 5.899 -19.674 1.00 96.81 632 LEU A C 1
ATOM 4786 O O . LEU A 1 632 ? 13.624 5.571 -19.300 1.00 96.81 632 LEU A O 1
ATOM 4790 N N . TYR A 1 633 ? 12.272 6.268 -20.930 1.00 95.88 633 TYR A N 1
ATOM 4791 C CA . TYR A 1 633 ? 13.257 6.205 -22.006 1.00 95.88 633 TYR A CA 1
ATOM 4792 C C . TYR A 1 633 ? 14.007 7.530 -22.185 1.00 95.88 633 TYR A C 1
ATOM 4794 O O . TYR A 1 633 ? 13.391 8.579 -22.379 1.00 95.88 633 TYR A O 1
ATOM 4802 N N . ASP A 1 634 ? 15.341 7.484 -22.187 1.00 95.88 634 ASP A N 1
ATOM 4803 C CA . ASP A 1 634 ? 16.221 8.639 -22.403 1.00 95.88 634 ASP A CA 1
ATOM 4804 C C . ASP A 1 634 ? 16.771 8.669 -23.834 1.00 95.88 634 ASP A C 1
ATOM 4806 O O . ASP A 1 634 ? 17.489 7.768 -24.267 1.00 95.88 634 ASP A O 1
ATOM 4810 N N . TYR A 1 635 ? 16.447 9.723 -24.580 1.00 94.06 635 TYR A N 1
ATOM 4811 C CA . TYR A 1 635 ? 16.966 9.943 -25.934 1.00 94.06 635 TYR A CA 1
ATOM 4812 C C . TYR A 1 635 ? 18.263 10.769 -25.929 1.00 94.06 635 TYR A C 1
ATOM 4814 O O . TYR A 1 635 ? 18.855 10.995 -26.987 1.00 94.06 635 TYR A O 1
ATOM 4822 N N . GLY A 1 636 ? 18.713 11.217 -24.755 1.00 92.69 636 GLY A N 1
ATOM 4823 C CA . GLY A 1 636 ? 19.842 12.116 -24.574 1.00 92.69 636 GLY A CA 1
ATOM 4824 C C . GLY A 1 636 ? 19.462 13.590 -24.731 1.00 92.69 636 GLY A C 1
ATOM 4825 O O . GLY A 1 636 ? 18.374 13.950 -25.173 1.00 92.69 636 GLY A O 1
ATOM 4826 N N . GLY A 1 637 ? 20.373 14.484 -24.332 1.00 88.94 637 GLY A N 1
ATOM 4827 C CA . GLY A 1 637 ? 20.176 15.935 -24.467 1.00 88.94 637 GLY A CA 1
ATOM 4828 C C . GLY A 1 637 ? 19.031 16.514 -23.621 1.00 88.94 637 GLY A C 1
ATOM 4829 O O . GLY A 1 637 ? 18.555 17.608 -23.915 1.00 88.94 637 GLY A O 1
ATOM 4830 N N . GLY A 1 638 ? 18.583 15.795 -22.585 1.00 90.38 638 GLY A N 1
ATOM 4831 C CA . GLY A 1 638 ? 17.430 16.178 -21.767 1.00 90.38 638 GLY A CA 1
ATOM 4832 C C . GLY A 1 638 ? 16.077 15.909 -22.432 1.00 90.38 638 GLY A C 1
ATOM 4833 O O . GLY A 1 638 ? 15.096 16.557 -22.067 1.00 90.38 638 GLY A O 1
ATOM 4834 N N . HIS A 1 639 ? 16.036 15.018 -23.426 1.00 92.50 639 HIS A N 1
ATOM 4835 C CA . HIS A 1 639 ? 14.814 14.531 -24.053 1.00 92.50 639 HIS A CA 1
ATOM 4836 C C . HIS A 1 639 ? 14.460 13.153 -23.484 1.00 92.50 639 HIS A C 1
ATOM 4838 O O . HIS A 1 639 ? 15.156 12.169 -23.746 1.00 92.50 639 HIS A O 1
ATOM 4844 N N . VAL A 1 640 ? 13.326 13.048 -22.794 1.00 94.31 640 VAL A N 1
ATOM 4845 C CA . VAL A 1 640 ? 12.817 11.776 -22.262 1.00 94.31 640 VAL A CA 1
ATOM 4846 C C . VAL A 1 640 ? 11.379 11.527 -22.694 1.00 94.31 640 VAL A C 1
ATOM 4848 O O . VAL A 1 640 ? 10.622 12.457 -22.986 1.00 94.31 640 VAL A O 1
ATOM 4851 N N . ARG A 1 641 ? 10.999 10.252 -22.710 1.00 94.38 641 ARG A N 1
ATOM 4852 C CA . ARG A 1 641 ? 9.610 9.823 -22.842 1.00 94.38 641 ARG A CA 1
ATOM 4853 C C . ARG A 1 641 ? 9.310 8.752 -21.821 1.00 94.38 641 ARG A C 1
ATOM 4855 O O . ARG A 1 641 ? 10.080 7.803 -21.702 1.00 94.38 641 ARG A O 1
ATOM 4862 N N . LEU A 1 642 ? 8.173 8.887 -21.165 1.00 95.19 642 LEU A N 1
ATOM 4863 C CA . LEU A 1 642 ? 7.577 7.803 -20.419 1.00 95.19 642 LEU A CA 1
ATOM 4864 C C . LEU A 1 642 ? 6.691 7.008 -21.380 1.00 95.19 642 LEU A C 1
ATOM 4866 O O . LEU A 1 642 ? 5.796 7.562 -22.020 1.00 95.19 642 LEU A O 1
ATOM 4870 N N . TRP A 1 643 ? 7.030 5.743 -21.583 1.00 95.62 643 TRP A N 1
ATOM 4871 C CA . TRP A 1 643 ? 6.219 4.815 -22.362 1.00 95.62 643 TRP A CA 1
ATOM 4872 C C . TRP A 1 643 ? 5.425 3.966 -21.385 1.00 95.62 643 TRP A C 1
ATOM 4874 O O . TRP A 1 643 ? 6.054 3.342 -20.534 1.00 95.62 643 TRP A O 1
ATOM 4884 N N . ARG A 1 644 ? 4.101 3.917 -21.520 1.00 94.88 644 ARG A N 1
ATOM 4885 C CA . ARG A 1 644 ? 3.268 2.979 -20.770 1.00 94.88 644 ARG A CA 1
ATOM 4886 C C . ARG A 1 644 ? 2.516 2.044 -21.694 1.00 94.88 644 ARG A C 1
ATOM 4888 O O . ARG A 1 644 ? 2.399 2.265 -22.908 1.00 94.88 644 ARG A O 1
ATOM 4895 N N . TRP A 1 645 ? 2.012 0.997 -21.080 1.00 96.12 645 TRP A N 1
ATOM 4896 C CA . TRP A 1 645 ? 1.068 0.074 -21.662 1.00 96.12 645 TRP A CA 1
ATOM 4897 C C . TRP A 1 645 ? -0.164 0.005 -20.767 1.00 96.12 645 TRP A C 1
ATOM 4899 O O . TRP A 1 645 ? -0.100 0.452 -19.633 1.00 96.12 645 TRP A O 1
ATOM 4909 N N . ILE A 1 646 ? -1.249 -0.522 -21.319 1.00 94.00 646 ILE A N 1
ATOM 4910 C CA . ILE A 1 646 ? -2.466 -0.883 -20.591 1.00 94.00 646 ILE A CA 1
ATOM 4911 C C . ILE A 1 646 ? -2.625 -2.397 -20.682 1.00 94.00 646 ILE A C 1
ATOM 4913 O O . ILE A 1 646 ? -2.288 -2.984 -21.730 1.00 94.00 646 ILE A O 1
ATOM 4917 N N . SER A 1 647 ? -3.070 -3.016 -19.596 1.00 93.88 647 SER A N 1
ATOM 4918 C CA . SER A 1 647 ? -3.332 -4.445 -19.546 1.00 93.88 647 SER A CA 1
ATOM 4919 C C . SER A 1 647 ? -4.728 -4.736 -20.091 1.00 93.88 647 SER A C 1
ATOM 4921 O O . SER A 1 647 ? -5.541 -3.862 -20.369 1.00 93.88 647 SER A O 1
ATOM 4923 N N . ASN A 1 648 ? -4.980 -5.994 -20.397 1.00 86.81 648 ASN A N 1
ATOM 4924 C CA . ASN A 1 648 ? -6.333 -6.475 -20.660 1.00 86.81 648 ASN A CA 1
ATOM 4925 C C . ASN A 1 648 ? -6.488 -7.893 -20.120 1.00 86.81 648 ASN A C 1
ATOM 4927 O O . ASN A 1 648 ? -7.120 -8.745 -20.761 1.00 86.81 648 ASN A O 1
ATOM 4931 N N . SER A 1 649 ? -5.776 -8.140 -19.023 1.00 86.88 649 SER A N 1
ATOM 4932 C CA . SER A 1 649 ? -5.656 -9.421 -18.350 1.00 86.88 649 SER A CA 1
ATOM 4933 C C . SER A 1 649 ? -5.041 -10.553 -19.187 1.00 86.88 649 SER A C 1
ATOM 4935 O O . SER A 1 649 ? -5.216 -11.737 -18.903 1.00 86.88 649 SER A O 1
ATOM 4937 N N . ALA A 1 650 ? -4.355 -10.230 -20.290 1.00 89.81 650 ALA A N 1
ATOM 4938 C CA . ALA A 1 650 ? -3.722 -11.245 -21.143 1.00 89.81 650 ALA A CA 1
ATOM 4939 C C . ALA A 1 650 ? -2.533 -10.748 -21.974 1.00 89.81 650 ALA A C 1
ATOM 4941 O O . ALA A 1 650 ? -1.651 -11.534 -22.336 1.00 89.81 650 ALA A O 1
ATOM 4942 N N . VAL A 1 651 ? -2.543 -9.482 -22.392 1.00 96.19 651 VAL A N 1
ATOM 4943 C CA . VAL A 1 651 ? -1.473 -8.855 -23.173 1.00 96.19 651 VAL A CA 1
ATOM 4944 C C . VAL A 1 651 ? -1.355 -7.377 -22.828 1.00 96.19 651 VAL A C 1
ATOM 4946 O O . VAL A 1 651 ? -2.343 -6.715 -22.540 1.00 96.19 651 VAL A O 1
ATOM 4949 N N . PHE A 1 652 ? -0.156 -6.820 -22.994 1.00 97.81 652 PHE A N 1
ATOM 4950 C CA . PHE A 1 652 ? 0.047 -5.382 -22.840 1.00 97.81 652 PHE A CA 1
ATOM 4951 C C . PHE A 1 652 ? -0.125 -4.654 -24.171 1.00 97.81 652 PHE A C 1
ATOM 4953 O O . PHE A 1 652 ? 0.496 -5.000 -25.187 1.00 97.81 652 PHE A O 1
ATOM 4960 N N . GLN A 1 653 ? -0.913 -3.583 -24.166 1.00 95.50 653 GLN A N 1
ATOM 4961 C CA . GLN A 1 653 ? -1.137 -2.730 -25.329 1.00 95.50 653 GLN A CA 1
ATOM 4962 C C . GLN A 1 653 ? -0.465 -1.379 -25.140 1.00 95.50 653 GLN A C 1
ATOM 4964 O O . GLN A 1 653 ? -0.705 -0.674 -24.169 1.00 95.50 653 GLN A O 1
ATOM 4969 N N . LEU A 1 654 ? 0.395 -1.006 -26.089 1.00 93.75 654 LEU A N 1
ATOM 4970 C CA . LEU A 1 654 ? 1.135 0.246 -26.002 1.00 93.75 654 LEU A CA 1
ATOM 4971 C C . LEU A 1 654 ? 0.192 1.451 -26.089 1.00 93.75 654 LEU A C 1
ATOM 4973 O O . LEU A 1 654 ? -0.542 1.592 -27.072 1.00 93.75 654 LEU A O 1
ATOM 4977 N N . THR A 1 655 ? 0.319 2.368 -25.133 1.00 89.12 655 THR A N 1
ATOM 4978 C CA . THR A 1 655 ? -0.341 3.676 -25.150 1.00 89.12 655 THR A CA 1
ATOM 4979 C C . THR A 1 655 ? 0.676 4.809 -25.392 1.00 89.12 655 THR A C 1
ATOM 4981 O O . THR A 1 655 ? 1.881 4.584 -25.549 1.00 89.12 655 THR A O 1
ATOM 4984 N N . ASN A 1 656 ? 0.201 6.045 -25.560 1.00 75.06 656 ASN A N 1
ATOM 4985 C CA . ASN A 1 656 ? 1.050 7.216 -25.778 1.00 75.06 656 ASN A CA 1
ATOM 4986 C C . ASN A 1 656 ? 0.956 8.182 -24.598 1.00 75.06 656 ASN A C 1
ATOM 4988 O O . ASN A 1 656 ? -0.082 8.807 -24.425 1.00 75.06 656 ASN A O 1
ATOM 4992 N N . ASP A 1 657 ? 2.086 8.416 -23.924 1.00 79.56 657 ASP A N 1
ATOM 4993 C CA . ASP A 1 657 ? 2.114 9.267 -22.727 1.00 79.56 657 ASP A CA 1
ATOM 4994 C C . ASP A 1 657 ? 3.160 10.380 -22.770 1.00 79.56 657 ASP A C 1
ATOM 4996 O O . ASP A 1 657 ? 3.711 10.738 -23.821 1.00 79.56 657 ASP A O 1
ATOM 5000 N N . TRP A 1 658 ? 3.381 10.964 -21.593 1.00 85.44 658 TRP A N 1
ATOM 5001 C CA . TRP A 1 658 ? 4.202 12.128 -21.351 1.00 85.44 658 TRP A CA 1
ATOM 5002 C C . TRP A 1 658 ? 5.590 12.042 -21.986 1.00 85.44 658 TRP A C 1
ATOM 5004 O O . TRP A 1 658 ? 6.322 11.052 -21.909 1.00 85.44 658 TRP A O 1
ATOM 5014 N N . SER A 1 659 ? 5.976 13.148 -22.609 1.00 87.12 659 SER A N 1
ATOM 5015 C CA . SER A 1 659 ? 7.307 13.342 -23.158 1.00 87.12 659 SER A CA 1
ATOM 5016 C C . SER A 1 659 ? 7.706 14.800 -23.049 1.00 87.12 659 SER A C 1
ATOM 5018 O O . SER A 1 659 ? 6.869 15.705 -23.095 1.00 87.12 659 SER A O 1
ATOM 5020 N N . VAL A 1 660 ? 9.010 15.029 -22.947 1.00 85.62 660 VAL A N 1
ATOM 5021 C CA . VAL A 1 660 ? 9.593 16.364 -23.041 1.00 85.62 660 VAL A CA 1
ATOM 5022 C C . VAL A 1 660 ? 10.741 16.345 -24.029 1.00 85.62 660 VAL A C 1
ATOM 5024 O O . VAL A 1 660 ? 11.584 15.452 -24.021 1.00 85.62 660 VAL A O 1
ATOM 5027 N N . ALA A 1 661 ? 10.778 17.364 -24.886 1.00 82.88 661 ALA A N 1
ATOM 5028 C CA . ALA A 1 661 ? 11.797 17.480 -25.923 1.00 82.88 661 ALA A CA 1
ATOM 5029 C C . ALA A 1 661 ? 13.145 18.015 -25.401 1.00 82.88 661 ALA A C 1
ATOM 5031 O O . ALA A 1 661 ? 14.145 17.955 -26.111 1.00 82.88 661 ALA A O 1
ATOM 5032 N N . SER A 1 662 ? 13.164 18.582 -24.192 1.00 83.06 662 SER A N 1
ATOM 5033 C CA . SER A 1 662 ? 14.352 19.127 -23.526 1.00 83.06 662 SER A CA 1
ATOM 5034 C C . SER A 1 662 ? 14.049 19.428 -22.054 1.00 83.06 662 SER A C 1
ATOM 5036 O O . SER A 1 662 ? 12.901 19.722 -21.720 1.00 83.06 662 SER A O 1
ATOM 5038 N N . GLY A 1 663 ? 15.080 19.494 -21.207 1.00 82.38 663 GLY A N 1
ATOM 5039 C CA . GLY A 1 663 ? 14.976 20.018 -19.837 1.00 82.38 663 GLY A CA 1
ATOM 5040 C C . GLY A 1 663 ? 14.749 18.976 -18.740 1.00 82.38 663 GLY A C 1
ATOM 5041 O O . GLY A 1 663 ? 14.716 19.355 -17.573 1.00 82.38 663 GLY A O 1
ATOM 5042 N N . TYR A 1 664 ? 14.654 17.691 -19.088 1.00 91.12 664 TYR A N 1
ATOM 5043 C CA . TYR A 1 664 ? 14.595 16.590 -18.126 1.00 91.12 664 TYR A CA 1
ATOM 5044 C C . TYR A 1 664 ? 15.431 15.421 -18.650 1.00 91.12 664 TYR A C 1
ATOM 5046 O O . TYR A 1 664 ? 15.174 14.912 -19.736 1.00 91.12 664 TYR A O 1
ATOM 5054 N N . SER A 1 665 ? 16.466 15.015 -17.917 1.00 92.88 665 SER A N 1
ATOM 5055 C CA . SER A 1 665 ? 17.403 13.978 -18.357 1.00 92.88 665 SER A CA 1
ATOM 5056 C C . SER A 1 665 ? 17.199 12.694 -17.574 1.00 92.88 665 SER A C 1
ATOM 5058 O O . SER A 1 665 ? 17.282 12.699 -16.349 1.00 92.88 665 SER A O 1
ATOM 5060 N N . GLY A 1 666 ? 17.044 11.579 -18.282 1.00 92.12 666 GLY A N 1
ATOM 5061 C CA . GLY A 1 666 ? 16.970 10.258 -17.670 1.00 92.12 666 GLY A CA 1
ATOM 5062 C C . GLY A 1 666 ? 18.207 9.910 -16.848 1.00 92.12 666 GLY A C 1
ATOM 5063 O O . GLY A 1 666 ? 18.098 9.411 -15.736 1.00 92.12 666 GLY A O 1
ATOM 5064 N N . ALA A 1 667 ? 19.382 10.294 -17.346 1.00 92.69 667 ALA A N 1
ATOM 5065 C CA . ALA A 1 667 ? 20.646 10.161 -16.621 1.00 92.69 667 ALA A CA 1
ATOM 5066 C C . ALA A 1 667 ? 20.674 10.819 -15.222 1.00 92.69 667 ALA A C 1
ATOM 5068 O O . ALA A 1 667 ? 21.448 10.383 -14.377 1.00 92.69 667 ALA A O 1
ATOM 5069 N N . LEU A 1 668 ? 19.860 11.854 -14.967 1.00 94.62 668 LEU A N 1
ATOM 5070 C CA . LEU A 1 668 ? 19.790 12.518 -13.655 1.00 94.62 668 LEU A CA 1
ATOM 5071 C C . LEU A 1 668 ? 18.788 11.847 -12.704 1.00 94.62 668 LEU A C 1
ATOM 5073 O O . LEU A 1 668 ? 18.886 12.023 -11.492 1.00 94.62 668 LEU A O 1
ATOM 5077 N N . VAL A 1 669 ? 17.880 11.022 -13.228 1.00 95.06 669 VAL A N 1
ATOM 5078 C CA . VAL A 1 669 ? 17.103 10.071 -12.418 1.00 95.06 669 VAL A CA 1
ATOM 5079 C C . VAL A 1 669 ? 17.996 8.908 -11.978 1.00 95.06 669 VAL A C 1
ATOM 5081 O O . VAL A 1 669 ? 17.889 8.448 -10.844 1.00 95.06 669 VAL A O 1
ATOM 5084 N N . GLY A 1 670 ? 18.925 8.469 -12.837 1.00 93.12 670 GLY A N 1
ATOM 5085 C CA . GLY A 1 670 ? 19.628 7.200 -12.631 1.00 93.12 670 GLY A CA 1
ATOM 5086 C C . GLY A 1 670 ? 18.619 6.061 -12.722 1.00 93.12 670 GLY A C 1
ATOM 5087 O O . GLY A 1 670 ? 17.797 6.076 -13.636 1.00 93.12 670 GLY A O 1
ATOM 5088 N N . ASP A 1 671 ? 18.621 5.153 -11.750 1.00 91.06 671 ASP A N 1
ATOM 5089 C CA . ASP A 1 671 ? 17.629 4.077 -11.651 1.00 91.06 671 ASP A CA 1
ATOM 5090 C C . ASP A 1 671 ? 16.607 4.305 -10.515 1.00 91.06 671 ASP A C 1
ATOM 5092 O O . ASP A 1 671 ? 15.803 3.436 -10.206 1.00 91.06 671 ASP A O 1
ATOM 5096 N N . ARG A 1 672 ? 16.572 5.511 -9.922 1.00 95.00 672 ARG A N 1
ATOM 5097 C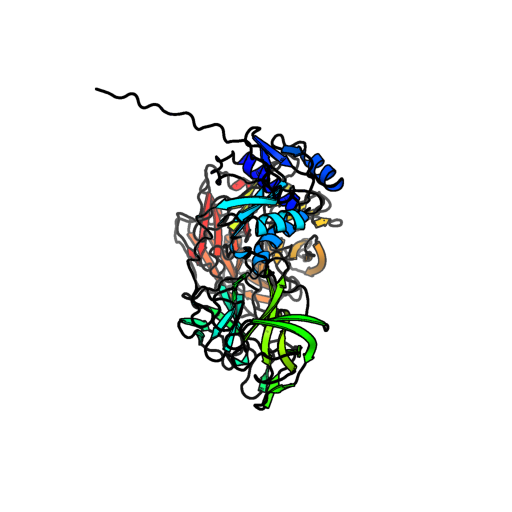 CA . ARG A 1 672 ? 15.677 5.867 -8.805 1.00 95.00 672 ARG A CA 1
ATOM 5098 C C . ARG A 1 672 ? 14.278 6.248 -9.288 1.00 95.00 672 ARG A C 1
ATOM 5100 O O . ARG A 1 672 ? 13.928 7.435 -9.341 1.00 95.00 672 ARG A O 1
ATOM 5107 N N . ILE A 1 673 ? 13.501 5.233 -9.637 1.00 96.81 673 ILE A N 1
ATOM 5108 C CA . ILE A 1 673 ? 12.093 5.322 -10.019 1.00 96.81 673 ILE A CA 1
ATOM 5109 C C . ILE A 1 673 ? 11.294 4.263 -9.255 1.00 96.81 673 ILE A C 1
ATOM 5111 O O . ILE A 1 673 ? 11.785 3.160 -9.058 1.00 96.81 673 ILE A O 1
ATOM 5115 N N . ALA A 1 674 ? 10.088 4.609 -8.823 1.00 97.19 674 ALA A N 1
ATOM 5116 C CA . ALA A 1 674 ? 9.170 3.700 -8.143 1.00 97.19 674 ALA A CA 1
ATOM 5117 C C . ALA A 1 674 ? 7.722 4.102 -8.460 1.00 97.19 674 ALA A C 1
ATOM 5119 O O . ALA A 1 674 ? 7.496 5.226 -8.932 1.00 97.19 674 ALA A O 1
ATOM 5120 N N . ALA A 1 675 ? 6.783 3.187 -8.232 1.00 97.50 675 ALA A N 1
ATOM 5121 C CA . ALA A 1 675 ? 5.365 3.384 -8.496 1.00 97.50 675 ALA A CA 1
ATOM 5122 C C . ALA A 1 675 ? 4.497 2.876 -7.347 1.00 97.50 675 ALA A C 1
ATOM 5124 O O . ALA A 1 675 ? 4.855 1.858 -6.765 1.00 97.50 675 ALA A O 1
ATOM 5125 N N . ASP A 1 676 ? 3.468 3.653 -7.011 1.00 95.50 676 ASP A N 1
ATOM 5126 C CA . ASP A 1 676 ? 2.421 3.402 -6.004 1.00 95.50 676 ASP A CA 1
ATOM 5127 C C . ASP A 1 676 ? 1.473 4.622 -6.004 1.00 95.50 676 ASP A C 1
ATOM 5129 O O . ASP A 1 676 ? 1.857 5.699 -6.478 1.00 95.50 676 ASP A O 1
ATOM 5133 N N . ASP A 1 677 ? 0.275 4.501 -5.448 1.00 91.62 677 ASP A N 1
ATOM 5134 C CA . ASP A 1 677 ? -0.707 5.575 -5.286 1.00 91.62 677 ASP A CA 1
ATOM 5135 C C . ASP A 1 677 ? -0.236 6.586 -4.231 1.00 91.62 677 ASP A C 1
ATOM 5137 O O . ASP A 1 677 ? -0.521 6.479 -3.032 1.00 91.62 677 ASP A O 1
ATOM 5141 N N . VAL A 1 678 ? 0.503 7.613 -4.665 1.00 89.12 678 VAL A N 1
ATOM 5142 C CA . VAL A 1 678 ? 1.061 8.615 -3.748 1.00 89.12 678 VAL A CA 1
ATOM 5143 C C . VAL A 1 678 ? 0.060 9.684 -3.349 1.00 89.12 678 VAL A C 1
ATOM 5145 O O . VAL A 1 678 ? 0.380 10.542 -2.517 1.00 89.12 678 VAL A O 1
ATOM 5148 N N . ASN A 1 679 ? -1.135 9.678 -3.927 1.00 78.12 679 ASN A N 1
ATOM 5149 C CA . ASN A 1 679 ? -2.123 10.723 -3.729 1.00 78.12 679 ASN A CA 1
ATOM 5150 C C . ASN A 1 679 ? -3.436 10.222 -3.085 1.00 78.12 679 ASN A C 1
ATOM 5152 O O . ASN A 1 679 ? -4.235 11.041 -2.616 1.00 78.12 679 ASN A O 1
ATOM 5156 N N . GLY A 1 680 ? -3.565 8.910 -2.909 1.00 73.00 680 GLY A N 1
ATOM 5157 C CA . GLY A 1 680 ? -4.686 8.237 -2.270 1.00 73.00 680 GLY A CA 1
ATOM 5158 C C . GLY A 1 680 ? -5.961 8.257 -3.111 1.00 73.00 680 GLY A C 1
ATOM 5159 O O . GLY A 1 680 ? -7.043 8.296 -2.519 1.00 73.00 680 GLY A O 1
ATOM 5160 N N . ASP A 1 681 ? -5.861 8.348 -4.441 1.00 68.06 681 ASP A N 1
ATOM 5161 C CA . ASP A 1 681 ? -7.018 8.358 -5.348 1.00 68.06 681 ASP A CA 1
ATOM 5162 C C . ASP A 1 681 ? -7.297 7.013 -6.015 1.00 68.06 681 ASP A C 1
ATOM 5164 O O . ASP A 1 681 ? -8.270 6.907 -6.765 1.00 68.06 681 ASP A O 1
ATOM 5168 N N . GLY A 1 682 ? -6.494 5.995 -5.707 1.00 69.12 682 GLY A N 1
ATOM 5169 C CA . GLY A 1 682 ? -6.673 4.656 -6.231 1.00 69.12 682 GLY A CA 1
ATOM 5170 C C . GLY A 1 682 ? -5.911 4.325 -7.494 1.00 69.12 682 GLY A C 1
ATOM 5171 O O . GLY A 1 682 ? -5.940 3.168 -7.905 1.00 69.12 682 GLY A O 1
ATOM 5172 N N . ARG A 1 683 ? -5.244 5.308 -8.098 1.00 79.94 683 ARG A N 1
ATOM 5173 C CA . ARG A 1 683 ? -4.387 5.110 -9.264 1.00 79.94 683 ARG A CA 1
ATOM 5174 C C . ARG A 1 683 ? -2.948 5.187 -8.814 1.00 79.94 683 ARG A C 1
ATOM 5176 O O . ARG A 1 683 ? -2.559 6.100 -8.089 1.00 79.94 683 ARG A O 1
ATOM 5183 N N . ASP A 1 684 ? -2.139 4.261 -9.294 1.00 93.25 684 ASP A N 1
ATOM 5184 C CA . ASP A 1 684 ? -0.717 4.341 -9.051 1.00 93.25 684 ASP A CA 1
ATOM 5185 C C . ASP A 1 684 ? -0.122 5.561 -9.756 1.00 93.25 684 ASP A C 1
ATOM 5187 O O . ASP A 1 684 ? -0.521 6.010 -10.837 1.00 93.25 684 ASP A O 1
ATOM 5191 N N . ASP A 1 685 ? 0.903 6.104 -9.124 1.00 96.44 685 ASP A N 1
ATOM 5192 C CA . ASP A 1 685 ? 1.643 7.257 -9.581 1.00 96.44 685 ASP A CA 1
ATOM 5193 C C . ASP A 1 685 ? 3.106 6.865 -9.769 1.00 96.44 685 ASP A C 1
ATOM 5195 O O . ASP A 1 685 ? 3.612 5.939 -9.146 1.00 96.44 685 ASP A O 1
ATOM 5199 N N . ILE A 1 686 ? 3.845 7.602 -10.599 1.00 98.06 686 ILE A N 1
ATOM 5200 C CA . ILE A 1 686 ? 5.288 7.372 -10.753 1.00 98.06 686 ILE A CA 1
ATOM 5201 C C . ILE A 1 686 ? 6.061 8.466 -10.039 1.00 98.06 686 ILE A C 1
ATOM 5203 O O . ILE A 1 686 ? 5.890 9.656 -10.322 1.00 98.06 686 ILE A O 1
ATOM 5207 N N . VAL A 1 687 ? 7.003 8.065 -9.187 1.00 98.31 687 VAL A N 1
ATOM 5208 C CA . VAL A 1 687 ? 7.927 8.970 -8.503 1.00 98.31 687 VAL A CA 1
ATOM 5209 C C . VAL A 1 687 ? 9.355 8.732 -8.972 1.00 98.31 687 VAL A C 1
ATOM 5211 O O . VAL A 1 687 ? 9.839 7.609 -9.061 1.00 98.31 687 VAL A O 1
ATOM 5214 N N . THR A 1 688 ? 10.068 9.824 -9.243 1.00 97.94 688 THR A N 1
ATOM 5215 C CA . THR A 1 688 ? 11.498 9.804 -9.586 1.00 97.94 688 THR A CA 1
ATOM 5216 C C . THR A 1 688 ? 12.291 10.708 -8.653 1.00 97.94 688 THR A C 1
ATOM 5218 O O . THR A 1 688 ? 11.890 11.848 -8.402 1.00 97.94 688 THR A O 1
ATOM 5221 N N . ALA A 1 689 ? 13.447 10.239 -8.176 1.00 97.88 689 ALA A N 1
ATOM 5222 C CA . ALA A 1 689 ? 14.406 11.080 -7.458 1.00 97.88 689 ALA A CA 1
ATOM 5223 C C . ALA A 1 689 ? 15.426 11.666 -8.445 1.00 97.88 689 ALA A C 1
ATOM 5225 O O . ALA A 1 689 ? 16.342 10.980 -8.905 1.00 97.88 689 ALA A O 1
ATOM 5226 N N . TYR A 1 690 ? 15.260 12.945 -8.775 1.00 96.38 690 TYR A N 1
ATOM 5227 C CA . TYR A 1 690 ? 16.045 13.634 -9.795 1.00 96.38 690 TYR A CA 1
ATOM 5228 C C . TYR A 1 690 ? 17.197 14.435 -9.183 1.00 96.38 690 TYR A C 1
ATOM 5230 O O . TYR A 1 690 ? 16.976 15.316 -8.346 1.00 96.38 690 TYR A O 1
ATOM 5238 N N . ASP A 1 691 ? 18.419 14.162 -9.636 1.00 96.25 691 ASP A N 1
ATOM 5239 C CA . ASP A 1 691 ? 19.640 14.823 -9.181 1.00 96.25 691 ASP A CA 1
ATOM 5240 C C . ASP A 1 691 ? 19.810 16.214 -9.815 1.00 96.25 691 ASP A C 1
ATOM 5242 O O . ASP A 1 691 ? 19.908 16.367 -11.035 1.00 96.25 691 ASP A O 1
ATOM 5246 N N . TYR A 1 692 ? 19.879 17.249 -8.978 1.00 94.31 692 TYR A N 1
ATOM 5247 C CA . TYR A 1 692 ? 20.200 18.617 -9.393 1.00 94.31 692 TYR A CA 1
ATOM 5248 C C . TYR A 1 692 ? 21.658 18.998 -9.091 1.00 94.31 692 TYR A C 1
ATOM 5250 O O . TYR A 1 692 ? 22.072 20.118 -9.407 1.00 94.31 692 TYR A O 1
ATOM 5258 N N . GLY A 1 693 ? 22.446 18.088 -8.510 1.00 93.06 693 GLY A N 1
ATOM 5259 C CA . GLY A 1 693 ? 23.838 18.258 -8.108 1.00 93.06 693 GLY A CA 1
ATOM 5260 C C . GLY A 1 693 ? 23.976 18.466 -6.598 1.00 93.06 693 GLY A C 1
ATOM 5261 O O . GLY A 1 693 ? 24.340 17.535 -5.886 1.00 93.06 693 GLY A O 1
ATOM 5262 N N . PRO A 1 694 ? 23.729 19.682 -6.066 1.00 90.25 694 PRO A N 1
ATOM 5263 C CA . PRO A 1 694 ? 23.841 19.935 -4.633 1.00 90.25 694 PRO A CA 1
ATOM 5264 C C . PRO A 1 694 ? 22.613 19.464 -3.843 1.00 90.25 694 PRO A C 1
ATOM 5266 O O . PRO A 1 694 ? 22.663 19.451 -2.619 1.00 90.25 694 PRO A O 1
ATOM 5269 N N . ASN A 1 695 ? 21.503 19.154 -4.511 1.00 93.50 695 ASN A N 1
ATOM 5270 C CA . ASN A 1 695 ? 20.255 18.672 -3.930 1.00 93.50 695 ASN A CA 1
ATOM 5271 C C . ASN A 1 695 ? 19.534 17.768 -4.939 1.00 93.50 695 ASN A C 1
ATOM 5273 O O . ASN A 1 695 ? 19.964 17.649 -6.087 1.00 93.50 695 ASN A O 1
ATOM 5277 N N . PHE A 1 696 ? 18.427 17.168 -4.518 1.00 95.38 696 PHE A N 1
ATOM 5278 C CA . PHE A 1 696 ? 17.533 16.418 -5.389 1.00 95.38 696 PHE A CA 1
ATOM 5279 C C . PHE A 1 696 ? 16.080 16.870 -5.228 1.00 95.38 696 PHE A C 1
ATOM 5281 O O . PHE A 1 696 ? 15.726 17.576 -4.275 1.00 95.38 696 PHE A O 1
ATOM 5288 N N . ARG A 1 697 ? 15.226 16.442 -6.161 1.00 96.69 697 ARG A N 1
ATOM 5289 C CA . ARG A 1 697 ? 13.769 16.590 -6.057 1.00 96.69 697 ARG A CA 1
ATOM 5290 C C . ARG A 1 697 ? 13.050 15.289 -6.347 1.00 96.69 697 ARG A C 1
ATOM 5292 O O . ARG A 1 697 ? 13.510 14.518 -7.186 1.00 96.69 697 ARG A O 1
ATOM 5299 N N . TYR A 1 698 ? 11.893 15.106 -5.717 1.00 98.12 698 TYR A N 1
ATOM 5300 C CA . TYR A 1 698 ? 10.930 14.104 -6.165 1.00 98.12 698 TYR A CA 1
ATOM 5301 C C . TYR A 1 698 ? 10.028 14.706 -7.230 1.00 98.12 698 TYR A C 1
ATOM 5303 O O . TYR A 1 698 ? 9.316 15.675 -6.964 1.00 98.12 698 TYR A O 1
ATOM 5311 N N . HIS A 1 699 ? 10.065 14.140 -8.428 1.00 97.25 699 HIS A N 1
ATOM 5312 C CA . HIS A 1 699 ? 9.113 14.453 -9.483 1.00 97.25 699 HIS A CA 1
ATOM 5313 C C . HIS A 1 699 ? 8.053 13.366 -9.547 1.00 97.25 699 HIS A C 1
ATOM 5315 O O . HIS A 1 699 ? 8.402 12.188 -9.545 1.00 97.25 699 HIS A O 1
ATOM 5321 N N . VAL A 1 700 ? 6.796 13.795 -9.631 1.00 96.94 700 VAL A N 1
ATOM 5322 C CA . VAL A 1 700 ? 5.619 12.926 -9.616 1.00 96.94 700 VAL A CA 1
ATOM 5323 C C . VAL A 1 700 ? 4.896 13.022 -10.955 1.00 96.94 700 VAL A C 1
ATOM 5325 O O . VAL A 1 700 ? 4.753 14.118 -11.516 1.00 96.94 700 VAL A O 1
ATOM 5328 N N . PHE A 1 701 ? 4.469 11.873 -11.461 1.00 95.94 701 PHE A N 1
ATOM 5329 C CA . PHE A 1 701 ? 3.601 11.722 -12.618 1.00 95.94 701 PHE A CA 1
ATOM 5330 C C . PHE A 1 701 ? 2.327 11.049 -12.125 1.00 95.94 701 PHE A C 1
ATOM 5332 O O . PHE A 1 701 ? 2.355 9.845 -11.890 1.00 95.94 701 PHE A O 1
ATOM 5339 N N . LEU A 1 702 ? 1.263 11.837 -11.943 1.00 90.44 702 LEU A N 1
ATOM 5340 C CA . LEU A 1 702 ? -0.003 11.281 -11.471 1.00 90.44 702 LEU A CA 1
ATOM 5341 C C . LEU A 1 702 ? -0.640 10.392 -12.539 1.00 90.44 702 LEU A C 1
ATOM 5343 O O . LEU A 1 702 ? -0.438 10.664 -13.732 1.00 90.44 702 LEU A O 1
ATOM 5347 N N . ASP A 1 703 ? -1.348 9.344 -12.134 1.00 87.56 703 ASP A N 1
ATOM 5348 C CA . ASP A 1 703 ? -1.885 8.303 -13.025 1.00 87.56 703 ASP A CA 1
ATOM 5349 C C . ASP A 1 703 ? -0.788 7.707 -13.929 1.00 87.56 703 ASP A C 1
ATOM 5351 O O . ASP A 1 703 ? -1.010 7.383 -15.095 1.00 87.56 703 ASP A O 1
ATOM 5355 N N . GLY A 1 704 ? 0.471 7.751 -13.496 1.00 89.25 704 GLY A N 1
ATOM 5356 C CA . GLY A 1 704 ? 1.629 7.390 -14.309 1.00 89.25 704 GLY A CA 1
ATOM 5357 C C . GLY A 1 704 ? 1.934 8.284 -15.526 1.00 89.25 704 GLY A C 1
ATOM 5358 O O . GLY A 1 704 ? 2.862 7.967 -16.261 1.00 89.25 704 GLY A O 1
ATOM 5359 N N . TYR A 1 705 ? 1.249 9.406 -15.802 1.00 88.88 705 TYR A N 1
ATOM 5360 C CA . TYR A 1 705 ? 1.608 10.287 -16.943 1.00 88.88 705 TYR A CA 1
ATOM 5361 C C . TYR A 1 705 ? 1.458 11.796 -16.704 1.00 88.88 705 TYR A C 1
ATOM 5363 O O . TYR A 1 705 ? 2.099 12.602 -17.392 1.00 88.88 705 TYR A O 1
ATOM 5371 N N . LEU A 1 706 ? 0.649 12.230 -15.741 1.00 88.75 706 LEU A N 1
ATOM 5372 C CA . LEU A 1 706 ? 0.402 13.640 -15.450 1.00 88.75 706 LEU A CA 1
ATOM 5373 C C . LEU A 1 706 ? 1.548 14.242 -14.637 1.00 88.75 706 LEU A C 1
ATOM 5375 O O . LEU A 1 706 ? 1.508 14.347 -13.410 1.00 88.75 706 LEU A O 1
ATOM 5379 N N . TYR A 1 707 ? 2.585 14.685 -15.343 1.00 93.50 707 TYR A N 1
ATOM 5380 C CA . TYR A 1 707 ? 3.739 15.330 -14.729 1.00 93.50 707 TYR A CA 1
ATOM 5381 C C . TYR A 1 707 ? 3.362 16.593 -13.942 1.00 93.50 707 TYR A C 1
ATOM 5383 O O . TYR A 1 707 ? 2.946 17.604 -14.515 1.00 93.50 707 TYR A O 1
ATOM 5391 N N . GLN A 1 708 ? 3.639 16.578 -12.639 1.00 92.38 708 GLN A N 1
ATOM 5392 C CA . GLN A 1 708 ? 3.309 17.656 -11.697 1.00 92.38 708 GLN A CA 1
ATOM 5393 C C . GLN A 1 708 ? 4.249 18.873 -11.781 1.00 92.38 708 GLN A C 1
ATOM 5395 O O . GLN A 1 708 ? 4.153 19.829 -11.010 1.00 92.38 708 GLN A O 1
ATOM 5400 N N . GLY A 1 709 ? 5.158 18.883 -12.758 1.00 88.38 709 GLY A N 1
ATOM 5401 C CA . GLY A 1 709 ? 6.008 20.025 -13.067 1.00 88.38 709 GLY A CA 1
ATOM 5402 C C . GLY A 1 709 ? 7.379 19.996 -12.389 1.00 88.38 709 GLY A C 1
ATOM 5403 O O . GLY A 1 709 ? 7.709 19.154 -11.557 1.00 88.38 709 GLY A O 1
ATOM 5404 N N . ALA A 1 710 ? 8.219 20.964 -12.767 1.00 88.44 710 ALA A N 1
ATOM 5405 C CA . ALA A 1 710 ? 9.620 21.014 -12.343 1.00 88.44 710 ALA A CA 1
ATOM 5406 C C . ALA A 1 710 ? 9.827 21.368 -10.856 1.00 88.44 710 ALA A C 1
ATOM 5408 O O . ALA A 1 710 ? 10.949 21.269 -10.357 1.00 88.44 710 ALA A O 1
ATOM 5409 N N . GLY A 1 711 ? 8.776 21.825 -10.167 1.00 87.75 711 GLY A N 1
ATOM 5410 C CA . GLY A 1 711 ? 8.814 22.100 -8.730 1.00 87.75 711 GLY A CA 1
ATOM 5411 C C . GLY A 1 711 ? 8.969 20.831 -7.895 1.00 87.75 711 GLY A C 1
ATOM 5412 O O . GLY A 1 711 ? 9.614 20.884 -6.850 1.00 87.75 711 GLY A O 1
ATOM 5413 N N . GLY A 1 712 ? 8.458 19.703 -8.402 1.00 90.69 712 GLY A N 1
ATOM 5414 C CA . GLY A 1 712 ? 8.411 18.447 -7.666 1.00 90.69 712 GLY A CA 1
ATOM 5415 C C . GLY A 1 712 ? 7.539 18.529 -6.411 1.00 90.69 712 GLY A C 1
ATOM 5416 O O . GLY A 1 712 ? 6.993 19.577 -6.070 1.00 90.69 712 GLY A O 1
ATOM 5417 N N . TRP A 1 713 ? 7.418 17.404 -5.721 1.00 91.69 713 TRP A N 1
ATOM 5418 C CA . TRP A 1 713 ? 6.683 17.287 -4.455 1.00 91.69 713 TRP A CA 1
ATOM 5419 C C . TRP A 1 713 ? 7.594 17.422 -3.231 1.00 91.69 713 TRP A C 1
ATOM 5421 O O . TRP A 1 713 ? 7.134 17.564 -2.100 1.00 91.69 713 TRP A O 1
ATOM 5431 N N . TYR A 1 714 ? 8.907 17.427 -3.459 1.00 92.25 714 TYR A N 1
ATOM 5432 C CA . TYR A 1 714 ? 9.927 17.666 -2.450 1.00 92.25 714 TYR A CA 1
ATOM 5433 C C . TYR A 1 714 ? 11.173 18.250 -3.101 1.00 92.25 714 TYR A C 1
ATOM 5435 O O . TYR A 1 714 ? 11.532 17.888 -4.221 1.00 92.25 714 TYR A O 1
ATOM 5443 N N . THR A 1 715 ? 11.862 19.128 -2.377 1.00 89.06 715 THR A N 1
ATOM 5444 C CA . THR A 1 715 ? 13.220 19.564 -2.703 1.00 89.06 715 THR A CA 1
ATOM 5445 C C . THR A 1 715 ? 14.080 19.361 -1.472 1.00 89.06 715 THR A C 1
ATOM 5447 O O . THR A 1 715 ? 13.768 19.896 -0.406 1.00 89.06 715 THR A O 1
ATOM 5450 N N . SER A 1 716 ? 15.167 18.609 -1.615 1.00 85.62 716 SER A N 1
ATOM 5451 C CA . SER A 1 716 ? 16.089 18.409 -0.508 1.00 85.62 716 SER A CA 1
ATOM 5452 C C . SER A 1 716 ? 16.864 19.692 -0.198 1.00 85.62 716 SER A C 1
ATOM 5454 O O . SER A 1 716 ? 17.082 20.553 -1.056 1.00 85.62 716 SER A O 1
ATOM 5456 N N . GLY A 1 717 ? 17.365 19.788 1.035 1.00 85.56 717 GLY A N 1
ATOM 5457 C CA . GLY A 1 717 ? 18.533 20.624 1.314 1.00 85.56 717 GLY A CA 1
ATOM 5458 C C . GLY A 1 717 ? 19.777 20.079 0.600 1.00 85.56 717 GLY A C 1
ATOM 5459 O O . GLY A 1 717 ? 19.673 19.299 -0.348 1.00 85.56 717 GLY A O 1
ATOM 5460 N N . THR A 1 718 ? 20.969 20.450 1.071 1.00 88.31 718 THR A N 1
ATOM 5461 C CA . THR A 1 718 ? 22.206 19.854 0.549 1.00 88.31 718 THR A CA 1
ATOM 5462 C C . THR A 1 718 ? 22.167 18.335 0.708 1.00 88.31 718 THR A C 1
ATOM 5464 O O . THR A 1 718 ? 22.054 17.846 1.831 1.00 88.31 718 THR A O 1
ATOM 5467 N N . PHE A 1 719 ? 22.243 17.603 -0.402 1.00 91.25 719 PHE A N 1
ATOM 5468 C CA . PHE A 1 719 ? 22.103 16.152 -0.416 1.00 91.25 719 PHE A CA 1
ATOM 5469 C C . PHE A 1 719 ? 22.845 15.549 -1.607 1.00 91.25 719 PHE A C 1
ATOM 5471 O O . PHE A 1 719 ? 22.593 15.921 -2.750 1.00 91.25 719 PHE A O 1
ATOM 5478 N N . GLU A 1 720 ? 23.739 14.598 -1.343 1.00 90.81 720 GLU A N 1
ATOM 5479 C CA . GLU A 1 720 ? 24.471 13.870 -2.381 1.00 90.81 720 GLU A CA 1
ATOM 5480 C C . GLU A 1 720 ? 23.691 12.614 -2.779 1.00 90.81 720 GLU A C 1
ATOM 5482 O O . GLU A 1 720 ? 23.843 11.555 -2.167 1.00 90.81 720 GLU A O 1
ATOM 5487 N N . LEU A 1 721 ? 22.842 12.723 -3.806 1.00 93.06 721 LEU A N 1
ATOM 5488 C CA . LEU A 1 721 ? 21.915 11.646 -4.175 1.00 93.06 721 LEU A CA 1
ATOM 5489 C C . LEU A 1 721 ? 22.621 10.334 -4.553 1.00 93.06 721 LEU A C 1
ATOM 5491 O O . LEU A 1 721 ? 22.083 9.256 -4.326 1.00 93.06 721 LEU A O 1
ATOM 5495 N N . ASN A 1 722 ? 23.864 10.397 -5.032 1.00 89.81 722 ASN A N 1
ATOM 5496 C CA . ASN A 1 722 ? 24.657 9.210 -5.363 1.00 89.81 722 ASN A CA 1
ATOM 5497 C C . ASN A 1 722 ? 24.916 8.276 -4.167 1.00 89.81 722 ASN A C 1
ATOM 5499 O O . ASN A 1 722 ? 25.168 7.092 -4.368 1.00 89.81 722 ASN A O 1
ATOM 5503 N N . ASN A 1 723 ? 24.797 8.761 -2.927 1.00 91.25 723 ASN A N 1
ATOM 5504 C CA . ASN A 1 723 ? 24.914 7.922 -1.729 1.00 91.25 723 ASN A CA 1
ATOM 5505 C C . ASN A 1 723 ? 23.657 7.054 -1.483 1.00 91.25 723 ASN A C 1
ATOM 5507 O O . ASN A 1 723 ? 23.637 6.242 -0.557 1.00 91.25 723 ASN A O 1
ATOM 5511 N N . VAL A 1 724 ? 22.612 7.209 -2.303 1.00 91.25 724 VAL A N 1
ATOM 5512 C CA . VAL A 1 724 ? 21.399 6.374 -2.308 1.00 91.25 724 VAL A CA 1
ATOM 5513 C C . VAL A 1 724 ? 21.495 5.213 -3.299 1.00 91.25 724 VAL A C 1
ATOM 5515 O O . VAL A 1 724 ? 20.845 4.196 -3.085 1.00 91.25 724 VAL A O 1
ATOM 5518 N N . SER A 1 725 ? 22.345 5.299 -4.332 1.00 87.56 725 SER A N 1
ATOM 5519 C CA . SER A 1 725 ? 22.320 4.343 -5.456 1.00 87.56 725 SER A CA 1
ATOM 5520 C C . SER A 1 725 ? 20.897 4.252 -6.034 1.00 87.56 725 SER A C 1
ATOM 5522 O O . SER A 1 725 ? 20.325 5.306 -6.344 1.00 87.56 725 SER A O 1
ATOM 5524 N N . ASP A 1 726 ? 20.321 3.048 -6.086 1.00 84.75 726 ASP A N 1
ATOM 5525 C CA . ASP A 1 726 ? 19.012 2.753 -6.675 1.00 84.75 726 ASP A CA 1
ATOM 5526 C C . ASP A 1 726 ? 17.952 2.425 -5.607 1.00 84.75 726 ASP A C 1
ATOM 5528 O O . ASP A 1 726 ? 16.832 2.041 -5.918 1.00 84.75 726 ASP A O 1
ATOM 5532 N N . ARG A 1 727 ? 18.286 2.612 -4.322 1.00 91.44 727 ARG A N 1
ATOM 5533 C CA . ARG A 1 727 ? 17.445 2.264 -3.164 1.00 91.44 727 ARG A CA 1
ATOM 5534 C C . ARG A 1 727 ? 16.333 3.291 -2.925 1.00 91.44 727 ARG A C 1
ATOM 5536 O O . ARG A 1 727 ? 16.362 3.991 -1.913 1.00 91.44 727 ARG A O 1
ATOM 5543 N N . LEU A 1 728 ? 15.403 3.415 -3.867 1.00 95.56 728 LEU A N 1
ATOM 5544 C CA . LEU A 1 728 ? 14.157 4.171 -3.728 1.00 95.56 728 LEU A CA 1
ATOM 5545 C C . LEU A 1 728 ? 12.983 3.194 -3.766 1.00 95.56 728 LEU A C 1
ATOM 5547 O O . LEU A 1 728 ? 12.853 2.448 -4.727 1.00 95.56 728 LEU A O 1
ATOM 5551 N N . VAL A 1 729 ? 12.119 3.262 -2.760 1.00 96.81 729 VAL A N 1
ATOM 5552 C CA . VAL A 1 729 ? 10.844 2.535 -2.731 1.00 96.81 729 VAL A CA 1
ATOM 5553 C C . VAL A 1 729 ? 9.708 3.488 -2.368 1.00 96.81 729 VAL A C 1
ATOM 5555 O O . VAL A 1 729 ? 9.972 4.569 -1.818 1.00 96.81 729 VAL A O 1
ATOM 5558 N N . LEU A 1 730 ? 8.474 3.095 -2.682 1.00 97.31 730 LEU A N 1
ATOM 5559 C CA . LEU A 1 730 ? 7.257 3.766 -2.232 1.00 97.31 730 LEU A CA 1
ATOM 5560 C C . LEU A 1 730 ? 6.470 2.855 -1.294 1.00 97.31 730 LEU A C 1
ATOM 5562 O O . LEU A 1 730 ? 6.516 1.645 -1.460 1.00 97.31 730 LEU A O 1
ATOM 5566 N N . GLY A 1 731 ? 5.807 3.431 -0.301 1.00 92.94 731 GLY A N 1
ATOM 5567 C CA . GLY A 1 731 ? 4.869 2.684 0.529 1.00 92.94 731 GLY A CA 1
ATOM 5568 C C . GLY A 1 731 ? 4.049 3.574 1.455 1.00 92.94 731 GLY A C 1
ATOM 5569 O O . GLY A 1 731 ? 4.325 4.772 1.611 1.00 92.94 731 GLY A O 1
ATOM 5570 N N . ARG A 1 732 ? 3.017 2.988 2.049 1.00 87.19 732 ARG A N 1
ATOM 5571 C CA . ARG A 1 732 ? 2.027 3.610 2.933 1.00 87.19 732 ARG A CA 1
ATOM 5572 C C . ARG A 1 732 ? 2.404 3.345 4.389 1.00 87.19 732 ARG A C 1
ATOM 5574 O O . ARG A 1 732 ? 2.245 2.233 4.858 1.00 87.19 732 ARG A O 1
ATOM 5581 N N . TRP A 1 733 ? 2.907 4.347 5.110 1.00 79.06 733 TRP A N 1
ATOM 5582 C CA . TRP A 1 733 ? 3.438 4.188 6.481 1.00 79.06 733 TRP A CA 1
ATOM 5583 C C . TRP A 1 733 ? 3.133 5.325 7.442 1.00 79.06 733 TRP A C 1
ATOM 5585 O O . TRP A 1 733 ? 2.441 6.271 7.000 1.00 79.06 733 TRP A O 1
#

Organism: NCBI:txid1392758

pLDDT: mean 83.53, std 14.59, range [29.25, 98.75]

Secondary structure (DSSP, 8-state):
-------PPPPPPPPPP--TT-PEEE-SPP-PPPPPHHHHHHHHHHHHHHHHSTTTB---EEETTTTEEEE-B-SHHHHHHHHHTTT-TTEEE---SS-HHHHHHHHHHHHHTTTTT-TTGGGEEEEEEETTTTEEEEEESS--HHHHHHHHHHH-TTTEEEEE-TT-SPPP-----GGG--SSEEET-B-SSSB---EEEETTEEEEEE-GGGSBTBEEEE-SSSEEEEE-TTTSB-EETTTEE-PPTT-SS---S-EEEEEPTT--EEEEEE-SSTT---EEEEEEE-SS---TT-EEEE--TTT--EEEEEEEEEEEEEE-TTS-EEEEEEEEEEESS----TT-TT-EEEEE-TTS-EEEEEEEEEE--TT-SEEEEEEEEHHHHHHHSSSEE--TT---PPPEEEEEE-SSSS-EEEEB---SS---B-PPEE-SSS--GGGTTT-EEEE-SSSSSS-EEEEEEE-SS-EEEEEEETTTEE--TT-SEE-SS--GGGTTT-EEEE-SSSSSS-EEEEEEEEETTEEEEEEEEE-SSSEEEEEEEEETT--GGGTTT-EEEE-SSSSSS-EEEEEEE-SSSEEEEEEGGGTS--EEEEE-SS--GGGTTT-EEEE-SSSSS--EEEEEEEEETTEEEEEEEE--SS--EE----EESSS--HHHHTT-EEEE-SSSSSS-EEEEEEE-SS-EEEEEEETTTEE--TT-SEE-SS--GGGGTT-EEEE--

InterPro domains:
  IPR009003 Peptidase S1, PA clan [SSF50494] (190-388)
  IPR013517 FG-GAP repeat [PF01839] (451-483)
  IPR013517 FG-GAP repeat [PF13517] (512-578)
  IPR018114 Serine proteases, trypsin family, histidine active site [PS00134] (209-214)
  IPR028994 Integrin alpha, N-terminal [SSF69318] (333-606)
  IPR028994 Integrin alpha, N-terminal [SSF69318] (563-704)
  IPR033116 Serine proteases, trypsin family, serine active site [PS00135] (343-354)

Sequence (733 aa):
MLLASLISAPARAQAPSPQAHGLVEIGQREIPTPVSDDLANSYREAVHEAEKNPDDFGYPALDRAAGKVVHRPVTAAGGVLAQAKAADPLRRTAPAGRSWRELEDIKHSLILLRDEQIPDADAIFLAERDEENNRIIVTVSRASDALFGYLAKRYGTQAVAVRIDPAGPIDNPATGGRDGDRSPFFGGASMVACSSGFPWVYNGTYAMLTAGHCAPTGGELETPLRQIGYVAERTRENWDDLRGTQLFPGESVYRGDVALIANTANGSVDPRIYRGPAGSSTSAAINDMWSGRATPGDQYCTGGRMAGESCGWTVVEPGVEGTYKNGEKFYNLVFGWRQGPNCVIKGDSGGPVYTVRSDGKVAAKGITSGGTTESAAECHHYFTDIWDAYYALPGFLLTDTTTVTGAAPAMFYGTGTSPILFRWYSSNTAFPRANDWTTSGSYSVSQIGDRMASGDFNGDGTDDIVVAYDYGSTFRFHVFEDGYYYQGDAGWYTSGSFAVENVAGRMVVGNWDGDLYDDVAMLYDAGGGNSRIYTWRSTGSGFELLSQQDIAGYSVANIGDRVAAGDVDGDGHDDIVVAYSLGSTFRFDVFPFGIYSRSTWYTSGSFSLSNVGNRFVVGDWDEDGDAEPALLYDYGGGHVRLWRWISNSAVFQLTNDWSVASGYSGALVGDRIAADDVNGDGRDDIVTAYDYGPNFRYHVFLDGYLYQGAGGWYTSGTFELNNVSDRLVLGRW

Foldseek 3Di:
DDDDDDPDDPPDPPDADQDPQRAAEDEDDDDDDDADPVLVVVQVVLQVVLVVVQQQWFFWDQPVVVQAIETEGADVVSVVVLVVVPPPPRYDYDYDPDGNVRQVLLQLVLLCVVVVPFPQSVQFAHKDAPRVLRAIETEGLDDDPRVSNVSCVPQNRSRYHYYHDVVGHDDDPDAFFLLGGAAQGAFQRFKDQATWAFWFAFLLAIKTKFFQVVQQQWAWIARPHGTFATFDGLQFWQQHPQAGGHARPPDPATQWTMGMGGGDPRHHHAQWHFADAQRDRDIAFAAEADPDAQDFQDWKWWAHNHLGIDGGKTFHDFFDKDADPVGYIITGKTKIKDFAFREWARHHGGGFMWHQDSSRHTHTFFTWHGWDDRDDRMIMTITGGVVSSPVRHGGGGDGPPDDLWFKWKWFWFDQFQKIKTWTFTFPLQFTHTDDIATDPGRHGPVQQALAKEWFQLQQPQWIKIWTFGDPPQKTAIWIAPSPHNTPDPVHQDIDHGDPCVQQHNQKEWWALPLPRRIWIKTWGAPDPQKIKIWIWHGPSRHTDGPDMDIGPNNHCVQFQNQWYKFQQQLPNTMWIWTWGHPPQKTWIWIAHSDHDDIDTQDIDDGDDCVQQRNQKYWWALPLPRHIWIWTWGFPDQQKIAIWIWHGPNRHTHTDGADIDGHDHGSVQQQLQKYWTRNNSNSAIKIWTWGHPDQWTAIWIAHSDGNTPDPVHSDIDHGDDCVSRRRGMYIIGD

Radius of gyration: 28.93 Å; chains: 1; bounding box: 74×83×84 Å